Protein AF-0000000086531252 (afdb_homodimer)

Secondary structure (DSSP, 8-state):
---HHHHS-HHHHH---------TTSEE-SS----PPPPHHHHHHHHHHHTTS-TTSPPPSS-HHHHHHHHHHHTPPTT-EEEEESSHHHHHHHHHHHH--TT-EEEEEES--HHHHHHHHHTTPEEEEEEPPTTS---HHHHHHHHHHH--SEEEEESSPTTT-PPPPHHHHHHHHHH-TTSEEEEE-TTHHHH---SGGGGGG-TTEEEEEESGGGTTGGG--EEEEE-HHHHHHHHTTS-TT-S-HHHHHHHHHHGGGHHHHHHHHHHHHHHHHHHHHHHHTSTT-EEPP-SSSEEEEE-S-HHHHHHHHHHTTEE-EE-TTT-GGGTTEEEEE---HHHHHHHHHHHHHHS--/---HHHHS-HHHHH---------TTSEE-SS----PPPPHHHHHHHHHHHTTS-TTSPPPSS-HHHHHHHHHHHTPPTT-EEEEESSHHHHHHHHHHHH--TT-EEEEEES--HHHHHHHHHTTPEEEEEEPPTTS---HHHHHHHHHHH--SEEEEESSPTTT-PPPPHHHHHHHHHH-TTSEEEEE-TTHHHH---SGGGGGG-TTEEEEEESGGGTTGGG--EEEEE-HHHHHHHHTTS-TT-S-HHHHHHHHHHGGGHHHHHHHHHHHHHHHHHHHHHHHTSTT-EEPP-SSSEEEEE-S-HHHHHHHHHHTTEE-EE-TTS-GGGTTEEEEE---HHHHHHHHHHHHHHS--

Radius of gyration: 26.38 Å; Cα contacts (8 Å, |Δi|>4): 1488; chains: 2; bounding box: 54×94×58 Å

Structure (mmCIF, N/CA/C/O backbone):
data_AF-0000000086531252-model_v1
#
loop_
_entity.id
_entity.type
_entity.pdbx_description
1 polymer 'Histidinol-phosphate aminotransferase'
#
loop_
_atom_site.group_PDB
_atom_site.id
_atom_site.type_symbol
_atom_site.label_atom_id
_atom_site.label_alt_id
_atom_site.label_comp_id
_atom_site.label_asym_id
_atom_site.label_entity_id
_atom_site.label_seq_id
_atom_site.pdbx_PDB_ins_code
_atom_site.Cartn_x
_atom_site.Cartn_y
_atom_site.Cartn_z
_atom_site.occupancy
_atom_site.B_iso_or_equiv
_atom_site.auth_seq_id
_atom_site.auth_comp_id
_atom_site.auth_asym_id
_atom_site.auth_atom_id
_atom_site.pdbx_PDB_model_num
ATOM 1 N N . MET A 1 1 ? -22.453 -5.902 -23.641 1 78 1 MET A N 1
ATOM 2 C CA . MET A 1 1 ? -21.078 -5.488 -23.328 1 78 1 MET A CA 1
ATOM 3 C C . MET A 1 1 ? -20.969 -4.984 -21.906 1 78 1 MET A C 1
ATOM 5 O O . MET A 1 1 ? -21.781 -4.172 -21.453 1 78 1 MET A O 1
ATOM 9 N N . THR A 1 2 ? -20.172 -5.645 -21.094 1 86.25 2 THR A N 1
ATOM 10 C CA . THR A 1 2 ? -20.031 -5.25 -19.703 1 86.25 2 THR A CA 1
ATOM 11 C C . THR A 1 2 ? -19.297 -3.918 -19.578 1 86.25 2 THR A C 1
ATOM 13 O O . THR A 1 2 ? -18.266 -3.707 -20.234 1 86.25 2 THR A O 1
ATOM 16 N N . THR A 1 3 ? -19.953 -2.947 -19.016 1 87.19 3 THR A N 1
ATOM 17 C CA . THR A 1 3 ? -19.344 -1.649 -18.75 1 87.19 3 THR A CA 1
ATOM 18 C C . THR A 1 3 ? -19.125 -1.443 -17.25 1 87.19 3 THR A C 1
ATOM 20 O O . THR A 1 3 ? -19.719 -2.146 -16.438 1 87.19 3 THR A O 1
ATOM 23 N N . PRO A 1 4 ? -18.203 -0.524 -16.906 1 90.62 4 PRO A N 1
ATOM 24 C CA . PRO A 1 4 ? -18 -0.237 -15.492 1 90.62 4 PRO A CA 1
ATOM 25 C C . PRO A 1 4 ? -19.297 0.112 -14.766 1 90.62 4 PRO A C 1
ATOM 27 O O . PRO A 1 4 ? -19.469 -0.222 -13.594 1 90.62 4 PRO A O 1
ATOM 30 N N . GLN A 1 5 ? -20.219 0.754 -15.422 1 90.06 5 GLN A N 1
ATOM 31 C CA . GLN A 1 5 ? -21.469 1.173 -14.812 1 90.06 5 GLN A CA 1
ATOM 32 C C . GLN A 1 5 ? -22.281 -0.032 -14.352 1 90.06 5 GLN A C 1
ATOM 34 O O . GLN A 1 5 ? -23.141 0.091 -13.469 1 90.06 5 GLN A O 1
ATOM 39 N N . ASP A 1 6 ? -21.969 -1.18 -14.945 1 88.31 6 ASP A N 1
ATOM 40 C CA . ASP A 1 6 ? -22.703 -2.395 -14.609 1 88.31 6 ASP A CA 1
ATOM 41 C C . ASP A 1 6 ? -22.188 -3.01 -13.305 1 88.31 6 ASP A C 1
ATOM 43 O O . ASP A 1 6 ? -22.922 -3.705 -12.609 1 88.31 6 ASP A O 1
ATOM 47 N N . ILE A 1 7 ? -20.906 -2.664 -12.969 1 91.69 7 ILE A N 1
ATOM 48 C CA . ILE A 1 7 ? -20.266 -3.486 -11.953 1 91.69 7 ILE A CA 1
ATOM 49 C C . ILE A 1 7 ? -19.734 -2.596 -10.828 1 91.69 7 ILE A C 1
ATOM 51 O O . ILE A 1 7 ? -19.734 -2.996 -9.656 1 91.69 7 ILE A O 1
ATOM 55 N N . ILE A 1 8 ? -19.375 -1.41 -11.094 1 93.75 8 ILE A N 1
ATOM 56 C CA . ILE A 1 8 ? -18.703 -0.536 -10.148 1 93.75 8 ILE A CA 1
ATOM 57 C C . ILE A 1 8 ? -19.734 0.161 -9.258 1 93.75 8 ILE A C 1
ATOM 59 O O . ILE A 1 8 ? -20.781 0.586 -9.742 1 93.75 8 ILE A O 1
ATOM 63 N N . ARG A 1 9 ? -19.375 0.302 -7.969 1 94.31 9 ARG A N 1
ATOM 64 C CA . ARG A 1 9 ? -20.203 1.045 -7.027 1 94.31 9 ARG A CA 1
ATOM 65 C C . ARG A 1 9 ? -20.578 2.416 -7.586 1 94.31 9 ARG A C 1
ATOM 67 O O . ARG A 1 9 ? -19.734 3.102 -8.172 1 94.31 9 ARG A O 1
ATOM 74 N N . ARG A 1 10 ? -21.797 2.818 -7.336 1 92.19 10 ARG A N 1
ATOM 75 C CA . ARG A 1 10 ? -22.281 4.105 -7.828 1 92.19 10 ARG A CA 1
ATOM 76 C C . ARG A 1 10 ? -21.5 5.258 -7.203 1 92.19 10 ARG A C 1
ATOM 78 O O . ARG A 1 10 ? -21.219 6.258 -7.867 1 92.19 10 ARG A O 1
ATOM 85 N N . ASP A 1 11 ? -21.219 5.105 -5.906 1 91.94 11 ASP A N 1
ATOM 86 C CA . ASP A 1 11 ? -20.516 6.191 -5.246 1 91.94 11 ASP A CA 1
ATOM 87 C C . ASP A 1 11 ? -19.078 6.293 -5.754 1 91.94 11 ASP A C 1
ATOM 89 O O . ASP A 1 11 ? -18.484 7.383 -5.773 1 91.94 11 ASP A O 1
ATOM 93 N N . VAL A 1 12 ? -18.469 5.234 -6.172 1 92.06 12 VAL A N 1
ATOM 94 C CA . VAL A 1 12 ? -17.141 5.254 -6.781 1 92.06 12 VAL A CA 1
ATOM 95 C C . VAL A 1 12 ? -17.219 5.902 -8.164 1 92.06 12 VAL A C 1
ATOM 97 O O . VAL A 1 12 ? -16.375 6.742 -8.508 1 92.06 12 VAL A O 1
ATOM 100 N N . LEU A 1 13 ? -18.25 5.527 -8.961 1 91.44 13 LEU A N 1
ATOM 101 C CA . LEU A 1 13 ? -18.453 6.137 -10.266 1 91.44 13 LEU A CA 1
ATOM 102 C C . LEU A 1 13 ? -18.562 7.656 -10.148 1 91.44 13 LEU A C 1
ATOM 104 O O . LEU A 1 13 ? -18.109 8.383 -11.031 1 91.44 13 LEU A O 1
ATOM 108 N N . ALA A 1 14 ? -19.016 8.117 -9 1 90.12 14 ALA A N 1
ATOM 109 C CA . ALA A 1 14 ? -19.281 9.539 -8.797 1 90.12 14 ALA A CA 1
ATOM 110 C C . ALA A 1 14 ? -18.031 10.258 -8.297 1 90.12 14 ALA A C 1
ATOM 112 O O . ALA A 1 14 ? -17.969 11.492 -8.328 1 90.12 14 ALA A O 1
ATOM 113 N N . MET A 1 15 ? -17.109 9.508 -7.824 1 88.38 15 MET A N 1
ATOM 114 C CA . MET A 1 15 ? -15.867 10.109 -7.344 1 88.38 15 MET A CA 1
ATOM 115 C C . MET A 1 15 ? -15.047 10.656 -8.508 1 88.38 15 MET A C 1
ATOM 117 O O . MET A 1 15 ? -15.227 10.242 -9.648 1 88.38 15 MET A O 1
ATOM 121 N N . THR A 1 16 ? -14.305 11.656 -8.172 1 78.56 16 THR A N 1
ATOM 122 C CA . THR A 1 16 ? -13.258 12.125 -9.078 1 78.56 16 THR A CA 1
ATOM 123 C C . THR A 1 16 ? -11.875 11.734 -8.57 1 78.56 16 THR A C 1
ATOM 125 O O . THR A 1 16 ? -11.656 11.641 -7.363 1 78.56 16 THR A O 1
ATOM 128 N N . SER A 1 17 ? -11.148 11.367 -9.547 1 68.19 17 SER A N 1
ATOM 129 C CA . SER A 1 17 ? -9.789 11.023 -9.125 1 68.19 17 SER A CA 1
ATOM 130 C C . SER A 1 17 ? -9.094 12.211 -8.469 1 68.19 17 SER A C 1
ATOM 132 O O . SER A 1 17 ? -9.414 13.359 -8.773 1 68.19 17 SER A O 1
ATOM 134 N N . TYR A 1 18 ? -8.383 11.93 -7.426 1 60.5 18 TYR A N 1
ATOM 135 C CA . TYR A 1 18 ? -7.637 12.961 -6.723 1 60.5 18 TYR A CA 1
ATOM 136 C C . TYR A 1 18 ? -6.648 13.648 -7.656 1 60.5 18 TYR A C 1
ATOM 138 O O . TYR A 1 18 ? -5.672 13.039 -8.094 1 60.5 18 TYR A O 1
ATOM 146 N N . PRO A 1 19 ? -6.93 14.836 -8.047 1 61.66 19 PRO A N 1
ATOM 147 C CA . PRO A 1 19 ? -6.016 15.531 -8.961 1 61.66 19 PRO A CA 1
ATOM 148 C C . PRO A 1 19 ? -4.73 15.984 -8.273 1 61.66 19 PRO A C 1
ATOM 150 O O . PRO A 1 19 ? -4.777 16.531 -7.172 1 61.66 19 PRO A O 1
ATOM 153 N N . VAL A 1 20 ? -3.607 15.422 -8.711 1 64.38 20 VAL A N 1
ATOM 154 C CA . VAL A 1 20 ? -2.334 15.984 -8.273 1 64.38 20 VAL A CA 1
ATOM 155 C C . VAL A 1 20 ? -1.705 16.781 -9.422 1 64.38 20 VAL A C 1
ATOM 157 O O . VAL A 1 20 ? -1.396 16.219 -10.477 1 64.38 20 VAL A O 1
ATOM 160 N N . PRO A 1 21 ? -1.606 18.016 -9.203 1 66 21 PRO A N 1
ATOM 161 C CA . PRO A 1 21 ? -1.053 18.844 -10.273 1 66 21 PRO A CA 1
ATOM 162 C C . PRO A 1 21 ? 0.403 18.516 -10.594 1 66 21 PRO A C 1
ATOM 164 O O . PRO A 1 21 ? 1.142 18.062 -9.711 1 66 21 PRO A O 1
ATOM 167 N N . ASP A 1 22 ? 0.763 18.609 -11.805 1 74.06 22 ASP A N 1
ATOM 168 C CA . ASP A 1 22 ? 2.164 18.547 -12.203 1 74.06 22 ASP A CA 1
ATOM 169 C C . ASP A 1 22 ? 2.938 19.75 -11.688 1 74.06 22 ASP A C 1
ATOM 171 O O . ASP A 1 22 ? 2.674 20.891 -12.102 1 74.06 22 ASP A O 1
ATOM 175 N N . ALA A 1 23 ? 3.869 19.578 -10.781 1 80.5 23 ALA A N 1
ATOM 176 C CA . ALA A 1 23 ? 4.562 20.656 -10.078 1 80.5 23 ALA A CA 1
ATOM 177 C C . ALA A 1 23 ? 5.93 20.922 -10.703 1 80.5 23 ALA A C 1
ATOM 179 O O . ALA A 1 23 ? 6.734 21.672 -10.148 1 80.5 23 ALA A O 1
ATOM 180 N N . SER A 1 24 ? 6.152 20.344 -11.852 1 82.62 24 SER A N 1
ATOM 181 C CA . SER A 1 24 ? 7.449 20.562 -12.484 1 82.62 24 SER A CA 1
ATOM 182 C C . SER A 1 24 ? 7.688 22.047 -12.758 1 82.62 24 SER A C 1
ATOM 184 O O . SER A 1 24 ? 6.816 22.734 -13.289 1 82.62 24 SER A O 1
ATOM 186 N N . GLY A 1 25 ? 8.75 22.562 -12.227 1 88 25 GLY A N 1
ATOM 187 C CA . GLY A 1 25 ? 9.141 23.938 -12.469 1 88 25 GLY A CA 1
ATOM 188 C C . GLY A 1 25 ? 8.57 24.906 -11.445 1 88 25 GLY A C 1
ATOM 189 O O . GLY A 1 25 ? 8.852 26.109 -11.5 1 88 25 GLY A O 1
ATOM 190 N N . PHE A 1 26 ? 7.836 24.484 -10.484 1 93.75 26 PHE A N 1
ATOM 191 C CA . PHE A 1 26 ? 7.238 25.344 -9.461 1 93.75 26 PHE A CA 1
ATOM 192 C C . PHE A 1 26 ? 8.008 25.234 -8.148 1 93.75 26 PHE A C 1
ATOM 194 O O . PHE A 1 26 ? 8.672 24.219 -7.895 1 93.75 26 PHE A O 1
ATOM 201 N N . VAL A 1 27 ? 8.008 26.391 -7.402 1 96.81 27 VAL A N 1
ATOM 202 C CA . VAL A 1 27 ? 8.258 26.25 -5.969 1 96.81 27 VAL A CA 1
ATOM 203 C C . VAL A 1 27 ? 7.09 25.516 -5.312 1 96.81 27 VAL A C 1
ATOM 205 O O . VAL A 1 27 ? 5.965 26.031 -5.281 1 96.81 27 VAL A O 1
ATOM 208 N N . LYS A 1 28 ? 7.375 24.406 -4.91 1 96.12 28 LYS A N 1
ATOM 209 C CA . LYS A 1 28 ? 6.32 23.516 -4.434 1 96.12 28 LYS A CA 1
ATOM 210 C C . LYS A 1 28 ? 6.07 23.719 -2.943 1 96.12 28 LYS A C 1
ATOM 212 O O . LYS A 1 28 ? 6.801 23.172 -2.107 1 96.12 28 LYS A O 1
ATOM 217 N N . LEU A 1 29 ? 5.004 24.328 -2.561 1 98.25 29 LEU A N 1
ATOM 218 C CA . LEU A 1 29 ? 4.645 24.625 -1.181 1 98.25 29 LEU A CA 1
ATOM 219 C C . LEU A 1 29 ? 3.178 24.297 -0.917 1 98.25 29 LEU A C 1
ATOM 221 O O . LEU A 1 29 ? 2.475 25.047 -0.245 1 98.25 29 LEU A O 1
ATOM 225 N N . ASP A 1 30 ? 2.721 23.141 -1.483 1 96.75 30 ASP A N 1
ATOM 226 C CA . ASP A 1 30 ? 1.302 22.812 -1.412 1 96.75 30 ASP A CA 1
ATOM 227 C C . ASP A 1 30 ? 1.074 21.531 -0.606 1 96.75 30 ASP A C 1
ATOM 229 O O . ASP A 1 30 ? -0.059 21.219 -0.236 1 96.75 30 ASP A O 1
ATOM 233 N N . ALA A 1 31 ? 2.119 20.75 -0.167 1 95.19 31 ALA A N 1
ATOM 234 C CA . ALA A 1 31 ? 1.871 19.391 0.3 1 95.19 31 ALA A CA 1
ATOM 235 C C . ALA A 1 31 ? 2.607 19.125 1.608 1 95.19 31 ALA A C 1
ATOM 237 O O . ALA A 1 31 ? 2.822 17.969 1.976 1 95.19 31 ALA A O 1
ATOM 238 N N . MET A 1 32 ? 3.088 20.156 2.312 1 97.25 32 MET A N 1
ATOM 239 C CA . MET A 1 32 ? 3.707 20.094 3.633 1 97.25 32 MET A CA 1
ATOM 240 C C . MET A 1 32 ? 4.918 19.172 3.621 1 97.25 32 MET A C 1
ATOM 242 O O . MET A 1 32 ? 5.156 18.438 4.582 1 97.25 32 MET A O 1
ATOM 246 N N . GLU A 1 33 ? 5.641 19.156 2.531 1 97.19 33 GLU A N 1
ATOM 247 C CA . GLU A 1 33 ? 6.867 18.375 2.414 1 97.19 33 GLU A CA 1
ATOM 248 C C . GLU A 1 33 ? 8.055 19.125 3 1 97.19 33 GLU A C 1
ATOM 250 O O . GLU A 1 33 ? 8.047 20.359 3.066 1 97.19 33 GLU A O 1
ATOM 255 N N . ASN A 1 34 ? 8.977 18.391 3.568 1 97.62 34 ASN A N 1
ATOM 256 C CA . ASN A 1 34 ? 10.289 18.938 3.895 1 97.62 34 ASN A CA 1
ATOM 257 C C . ASN A 1 34 ? 11.055 19.344 2.639 1 97.62 34 ASN A C 1
ATOM 259 O O . ASN A 1 34 ? 11.227 18.531 1.728 1 97.62 34 ASN A O 1
ATOM 263 N N . PRO A 1 35 ? 11.461 20.609 2.543 1 97.62 35 PRO A N 1
ATOM 264 C CA . PRO A 1 35 ? 12.086 21.078 1.302 1 97.62 35 PRO A CA 1
ATOM 265 C C . PRO A 1 35 ? 13.516 20.562 1.135 1 97.62 35 PRO A C 1
ATOM 267 O O . PRO A 1 35 ? 14.102 20.703 0.058 1 97.62 35 PRO A O 1
ATOM 270 N N . TYR A 1 36 ? 14.109 19.969 2.123 1 97.12 36 TYR A N 1
ATOM 271 C CA . TYR A 1 36 ? 15.539 19.656 2.115 1 97.12 36 TYR A CA 1
ATOM 272 C C . TYR A 1 36 ? 15.781 18.219 1.701 1 97.12 36 TYR A C 1
ATOM 274 O O . TYR A 1 36 ? 15.242 17.281 2.309 1 97.12 36 TYR A O 1
ATOM 282 N N . PRO A 1 37 ? 16.641 17.984 0.726 1 96.31 37 PRO A N 1
ATOM 283 C CA . PRO A 1 37 ? 17.125 16.625 0.472 1 96.31 37 PRO A CA 1
ATOM 284 C C . PRO A 1 37 ? 18.109 16.141 1.527 1 96.31 37 PRO A C 1
ATOM 286 O O . PRO A 1 37 ? 18.562 16.938 2.359 1 96.31 37 PRO A O 1
ATOM 289 N N . LEU A 1 38 ? 18.406 14.891 1.51 1 97 38 LEU A N 1
ATOM 290 C CA . LEU A 1 38 ? 19.5 14.406 2.354 1 97 38 LEU A CA 1
ATOM 291 C C . LEU A 1 38 ? 20.828 15.023 1.932 1 97 38 LEU A C 1
ATOM 293 O O . LEU A 1 38 ? 21.094 15.188 0.738 1 97 38 LEU A O 1
ATOM 297 N N . PRO A 1 39 ? 21.703 15.383 2.928 1 97 39 PRO A N 1
ATOM 298 C CA . PRO A 1 39 ? 23.047 15.781 2.551 1 97 39 PRO A CA 1
ATOM 299 C C . PRO A 1 39 ? 23.75 14.742 1.681 1 97 39 PRO A C 1
ATOM 301 O O . PRO A 1 39 ? 23.562 13.539 1.876 1 97 39 PRO A O 1
ATOM 304 N N . GLU A 1 40 ? 24.609 15.18 0.808 1 96.25 40 GLU A N 1
ATOM 305 C CA . GLU A 1 40 ? 25.188 14.352 -0.24 1 96.25 40 GLU A CA 1
ATOM 306 C C . GLU A 1 40 ? 25.906 13.133 0.349 1 96.25 40 GLU A C 1
ATOM 308 O O . GLU A 1 40 ? 25.703 12.008 -0.119 1 96.25 40 GLU A O 1
ATOM 313 N N . PRO A 1 41 ? 26.75 13.297 1.406 1 97.38 41 PRO A N 1
ATOM 314 C CA . PRO A 1 41 ? 27.422 12.109 1.948 1 97.38 41 PRO A CA 1
ATOM 315 C C . PRO A 1 41 ? 26.438 11.086 2.502 1 97.38 41 PRO A C 1
ATOM 317 O O . PRO A 1 41 ? 26.672 9.875 2.395 1 97.38 41 PRO A O 1
ATOM 320 N N . LEU A 1 42 ? 25.422 11.578 3.104 1 98.06 42 LEU A N 1
ATOM 321 C CA . LEU A 1 42 ? 24.406 10.688 3.668 1 98.06 42 LEU A CA 1
ATOM 322 C C . LEU A 1 42 ? 23.625 9.992 2.564 1 98.06 42 LEU A C 1
ATOM 324 O O . LEU A 1 42 ? 23.328 8.797 2.664 1 98.06 42 LEU A O 1
ATOM 328 N N . ALA A 1 43 ? 23.266 10.719 1.502 1 98.12 43 ALA A N 1
ATOM 329 C CA . ALA A 1 43 ? 22.578 10.148 0.351 1 98.12 43 ALA A CA 1
ATOM 330 C C . ALA A 1 43 ? 23.406 9.062 -0.315 1 98.12 43 ALA A C 1
ATOM 332 O O . ALA A 1 43 ? 22.891 8.016 -0.7 1 98.12 43 ALA A O 1
ATOM 333 N N . ALA A 1 44 ? 24.672 9.336 -0.45 1 98.06 44 ALA A N 1
ATOM 334 C CA . ALA A 1 44 ? 25.578 8.375 -1.064 1 98.06 44 ALA A CA 1
ATOM 335 C C . ALA A 1 44 ? 25.672 7.102 -0.227 1 98.06 44 ALA A C 1
ATOM 337 O O . ALA A 1 44 ? 25.672 5.992 -0.767 1 98.06 44 ALA A O 1
ATOM 338 N N . ALA A 1 45 ? 25.797 7.273 1.095 1 98.56 45 ALA A N 1
ATOM 339 C CA . ALA A 1 45 ? 25.859 6.129 1.999 1 98.56 45 ALA A CA 1
ATOM 340 C C . ALA A 1 45 ? 24.578 5.305 1.929 1 98.56 45 ALA A C 1
ATOM 342 O O . ALA A 1 45 ? 24.625 4.07 1.966 1 98.56 45 ALA A O 1
ATOM 343 N N . LEU A 1 46 ? 23.5 5.969 1.849 1 98.62 46 LEU A N 1
ATOM 344 C CA . LEU A 1 46 ? 22.219 5.27 1.684 1 98.62 46 LEU A CA 1
ATOM 345 C C . LEU A 1 46 ? 22.203 4.488 0.376 1 98.62 46 LEU A C 1
ATOM 347 O O . LEU A 1 46 ? 21.734 3.344 0.34 1 98.62 46 LEU A O 1
ATOM 351 N N . GLY A 1 47 ? 22.641 5.141 -0.712 1 98.44 47 GLY A N 1
ATOM 352 C CA . GLY A 1 47 ? 22.719 4.453 -1.99 1 98.44 47 GLY A CA 1
ATOM 353 C C . GLY A 1 47 ? 23.516 3.164 -1.925 1 98.44 47 GLY A C 1
ATOM 354 O O . GLY A 1 47 ? 23.125 2.154 -2.514 1 98.44 47 GLY A O 1
ATOM 355 N N . GLU A 1 48 ? 24.594 3.197 -1.187 1 98.25 48 GLU A N 1
ATOM 356 C CA . GLU A 1 48 ? 25.422 2.006 -1.01 1 98.25 48 GLU A CA 1
ATOM 357 C C . GLU A 1 48 ? 24.656 0.912 -0.265 1 98.25 48 GLU A C 1
ATOM 359 O O . GLU A 1 48 ? 24.75 -0.265 -0.618 1 98.25 48 GLU A O 1
ATOM 364 N N . ARG A 1 49 ? 23.984 1.335 0.76 1 98.31 49 ARG A N 1
ATOM 365 C CA . ARG A 1 49 ? 23.156 0.39 1.508 1 98.31 49 ARG A CA 1
ATOM 366 C C . ARG A 1 49 ? 22.094 -0.225 0.616 1 98.31 49 ARG A C 1
ATOM 368 O O . ARG A 1 49 ? 21.859 -1.436 0.655 1 98.31 49 ARG A O 1
ATOM 375 N N . LEU A 1 50 ? 21.438 0.568 -0.207 1 98.56 50 LEU A N 1
ATOM 376 C CA . LEU A 1 50 ? 20.328 0.123 -1.043 1 98.56 50 LEU A CA 1
ATOM 377 C C . LEU A 1 50 ? 20.828 -0.802 -2.15 1 98.56 50 LEU A C 1
ATOM 379 O O . LEU A 1 50 ? 20.094 -1.691 -2.594 1 98.56 50 LEU A O 1
ATOM 383 N N . ALA A 1 51 ? 22.047 -0.635 -2.557 1 97.81 51 ALA A N 1
ATOM 384 C CA . ALA A 1 51 ? 22.641 -1.507 -3.564 1 97.81 51 ALA A CA 1
ATOM 385 C C . ALA A 1 51 ? 22.766 -2.939 -3.051 1 97.81 51 ALA A C 1
ATOM 387 O O . ALA A 1 51 ? 22.859 -3.883 -3.84 1 97.81 51 ALA A O 1
ATOM 388 N N . GLN A 1 52 ? 22.672 -3.133 -1.763 1 97.19 52 GLN A N 1
ATOM 389 C CA . GLN A 1 52 ? 22.906 -4.438 -1.151 1 97.19 52 GLN A CA 1
ATOM 390 C C . GLN A 1 52 ? 21.594 -5.121 -0.801 1 97.19 52 GLN A C 1
ATOM 392 O O . GLN A 1 52 ? 21.578 -6.266 -0.343 1 97.19 52 GLN A O 1
ATOM 397 N N . VAL A 1 53 ? 20.531 -4.438 -1.025 1 97.44 53 VAL A N 1
ATOM 398 C CA . VAL A 1 53 ? 19.219 -4.969 -0.667 1 97.44 53 VAL A CA 1
ATOM 399 C C . VAL A 1 53 ? 18.828 -6.09 -1.627 1 97.44 53 VAL A C 1
ATOM 401 O O . VAL A 1 53 ? 19.078 -5.996 -2.834 1 97.44 53 VAL A O 1
ATOM 404 N N . ALA A 1 54 ? 18.266 -7.203 -1.103 1 96.69 54 ALA A N 1
ATOM 405 C CA . ALA A 1 54 ? 17.781 -8.312 -1.922 1 96.69 54 ALA A CA 1
ATOM 406 C C . ALA A 1 54 ? 16.469 -7.973 -2.6 1 96.69 54 ALA A C 1
ATOM 408 O O . ALA A 1 54 ? 15.391 -8.281 -2.074 1 96.69 54 ALA A O 1
ATOM 409 N N . LEU A 1 55 ? 16.531 -7.465 -3.811 1 98.12 55 LEU A N 1
ATOM 410 C CA . LEU A 1 55 ? 15.344 -7.039 -4.539 1 98.12 55 LEU A CA 1
ATOM 411 C C . LEU A 1 55 ? 14.531 -8.242 -5.008 1 98.12 55 LEU A C 1
ATOM 413 O O . LEU A 1 55 ? 13.336 -8.117 -5.289 1 98.12 55 LEU A O 1
ATOM 417 N N . ASN A 1 56 ? 15.195 -9.398 -5.129 1 97.94 56 ASN A N 1
ATOM 418 C CA . ASN A 1 56 ? 14.562 -10.602 -5.664 1 97.94 56 ASN A CA 1
ATOM 419 C C . ASN A 1 56 ? 13.719 -11.312 -4.609 1 97.94 56 ASN A C 1
ATOM 421 O O . ASN A 1 56 ? 12.977 -12.242 -4.926 1 97.94 56 ASN A O 1
ATOM 425 N N . ARG A 1 57 ? 13.766 -10.891 -3.35 1 97 57 ARG A N 1
ATOM 426 C CA . ARG A 1 57 ? 13.055 -11.523 -2.248 1 97 57 ARG A CA 1
ATOM 427 C C . ARG A 1 57 ? 11.945 -10.609 -1.72 1 97 57 ARG A C 1
ATOM 429 O O . ARG A 1 57 ? 12.102 -9.391 -1.697 1 97 57 ARG A O 1
ATOM 436 N N . TYR A 1 58 ? 10.836 -11.242 -1.317 1 96.38 58 TYR A N 1
ATOM 437 C CA . TYR A 1 58 ? 9.781 -10.484 -0.64 1 96.38 58 TYR A CA 1
ATOM 438 C C . TYR A 1 58 ? 10.297 -9.898 0.671 1 96.38 58 TYR A C 1
ATOM 440 O O . TYR A 1 58 ? 11.156 -10.484 1.327 1 96.38 58 TYR A O 1
ATOM 448 N N . PRO A 1 59 ? 9.773 -8.727 1.02 1 96.5 59 PRO A N 1
ATOM 449 C CA . PRO A 1 59 ? 10.164 -8.164 2.316 1 96.5 59 PRO A CA 1
ATOM 450 C C . PRO A 1 59 ? 9.648 -8.992 3.494 1 96.5 59 PRO A C 1
ATOM 452 O O . PRO A 1 59 ? 8.68 -9.742 3.35 1 96.5 59 PRO A O 1
ATOM 455 N N . ALA A 1 60 ? 10.367 -8.875 4.609 1 93.56 60 ALA A N 1
ATOM 456 C CA . ALA A 1 60 ? 9.781 -9.422 5.832 1 93.56 60 ALA A CA 1
ATOM 457 C C . ALA A 1 60 ? 8.438 -8.773 6.137 1 93.56 60 ALA A C 1
ATOM 459 O O . ALA A 1 60 ? 8.328 -7.547 6.207 1 93.56 60 ALA A O 1
ATOM 460 N N . PRO A 1 61 ? 7.414 -9.562 6.219 1 91.5 61 PRO A N 1
ATOM 461 C CA . PRO A 1 61 ? 6.109 -8.969 6.539 1 91.5 61 PRO A CA 1
ATOM 462 C C . PRO A 1 61 ? 6.105 -8.234 7.875 1 91.5 61 PRO A C 1
ATOM 464 O O . PRO A 1 61 ? 5.414 -7.227 8.031 1 91.5 61 PRO A O 1
ATOM 467 N N . ARG A 1 62 ? 6.832 -8.797 8.844 1 91.75 62 ARG A N 1
ATOM 468 C CA . ARG A 1 62 ? 7.047 -8.195 10.156 1 91.75 62 ARG A CA 1
ATOM 469 C C . ARG A 1 62 ? 8.539 -8.078 10.469 1 91.75 62 ARG A C 1
ATOM 471 O O . ARG A 1 62 ? 9.094 -8.914 11.188 1 91.75 62 ARG A O 1
ATOM 478 N N . PRO A 1 63 ? 9.148 -7.027 9.93 1 95.38 63 PRO A N 1
ATOM 479 C CA . PRO A 1 63 ? 10.586 -6.871 10.133 1 95.38 63 PRO A CA 1
ATOM 480 C C . PRO A 1 63 ? 10.945 -6.547 11.578 1 95.38 63 PRO A C 1
ATOM 482 O O . PRO A 1 63 ? 11.117 -5.375 11.93 1 95.38 63 PRO A O 1
ATOM 485 N N . THR A 1 64 ? 11.133 -7.527 12.352 1 94.69 64 THR A N 1
ATOM 486 C CA . THR A 1 64 ? 11.266 -7.422 13.797 1 94.69 64 THR A CA 1
ATOM 487 C C . THR A 1 64 ? 12.414 -6.488 14.172 1 94.69 64 THR A C 1
ATOM 489 O O . THR A 1 64 ? 12.273 -5.652 15.062 1 94.69 64 THR A O 1
ATOM 492 N N . ALA A 1 65 ? 13.57 -6.637 13.469 1 96.31 65 ALA A N 1
ATOM 493 C CA . ALA A 1 65 ? 14.719 -5.789 13.773 1 96.31 65 ALA A CA 1
ATOM 494 C C . ALA A 1 65 ? 14.398 -4.316 13.523 1 96.31 65 ALA A C 1
ATOM 496 O O . ALA A 1 65 ? 14.766 -3.453 14.32 1 96.31 65 ALA A O 1
ATOM 497 N N . LEU A 1 66 ? 13.742 -4.016 12.438 1 97.94 66 LEU A N 1
ATOM 498 C CA . LEU A 1 66 ? 13.352 -2.645 12.117 1 97.94 66 LEU A CA 1
ATOM 499 C C . LEU A 1 66 ? 12.344 -2.117 13.141 1 97.94 66 LEU A C 1
ATOM 501 O O . LEU A 1 66 ? 12.445 -0.967 13.57 1 97.94 66 LEU A O 1
ATOM 505 N N . LEU A 1 67 ? 11.359 -2.947 13.516 1 97.94 67 LEU A N 1
ATOM 506 C CA . LEU A 1 67 ? 10.344 -2.551 14.484 1 97.94 67 LEU A CA 1
ATOM 507 C C . LEU A 1 67 ? 10.977 -2.23 15.836 1 97.94 67 LEU A C 1
ATOM 509 O O . LEU A 1 67 ? 10.609 -1.24 16.469 1 97.94 67 LEU A O 1
ATOM 513 N N . ASP A 1 68 ? 11.914 -3.055 16.234 1 97.75 68 ASP A N 1
ATOM 514 C CA . ASP A 1 68 ? 12.602 -2.816 17.484 1 97.75 68 ASP A CA 1
ATOM 515 C C . ASP A 1 68 ? 13.391 -1.505 17.453 1 97.75 68 ASP A C 1
ATOM 517 O O . ASP A 1 68 ? 13.344 -0.719 18.391 1 97.75 68 ASP A O 1
ATOM 521 N N . LYS A 1 69 ? 14.109 -1.287 16.406 1 98.06 69 LYS A N 1
ATOM 522 C CA . LYS A 1 69 ? 14.867 -0.051 16.234 1 98.06 69 LYS A CA 1
ATOM 523 C C . LYS A 1 69 ? 13.945 1.165 16.234 1 98.06 69 LYS A C 1
ATOM 525 O O . LYS A 1 69 ? 14.258 2.184 16.859 1 98.06 69 LYS A O 1
ATOM 530 N N . LEU A 1 70 ? 12.812 1.057 15.555 1 98.25 70 LEU A N 1
ATOM 531 C CA . LEU A 1 70 ? 11.82 2.131 15.5 1 98.25 70 LEU A CA 1
ATOM 532 C C . LEU A 1 70 ? 11.242 2.414 16.875 1 98.25 70 LEU A C 1
ATOM 534 O O . LEU A 1 70 ? 11.125 3.574 17.281 1 98.25 70 LEU A O 1
ATOM 538 N N . ARG A 1 71 ? 10.883 1.375 17.594 1 97.69 71 ARG A N 1
ATOM 539 C CA . ARG A 1 71 ? 10.336 1.529 18.953 1 97.69 71 ARG A CA 1
ATOM 540 C C . ARG A 1 71 ? 11.297 2.305 19.844 1 97.69 71 ARG A C 1
ATOM 542 O O . ARG A 1 71 ? 10.891 3.219 20.562 1 97.69 71 ARG A O 1
ATOM 549 N N . HIS A 1 72 ? 12.523 1.954 19.703 1 97.56 72 HIS A N 1
ATOM 550 C CA . HIS A 1 72 ? 13.531 2.607 20.516 1 97.56 72 HIS A CA 1
ATOM 551 C C . HIS A 1 72 ? 13.742 4.055 20.094 1 97.56 72 HIS A C 1
ATOM 553 O O .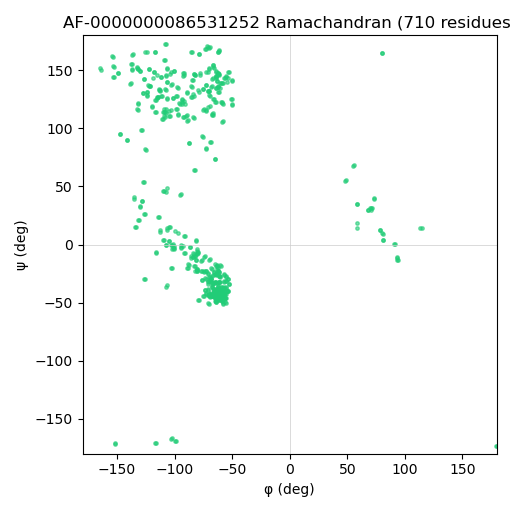 HIS A 1 72 ? 13.703 4.965 20.922 1 97.56 72 HIS A O 1
ATOM 559 N N . ALA A 1 73 ? 13.953 4.254 18.844 1 96.94 73 ALA A N 1
ATOM 560 C CA . ALA A 1 73 ? 14.289 5.57 18.297 1 96.94 73 ALA A CA 1
ATOM 561 C C . ALA A 1 73 ? 13.148 6.559 18.516 1 96.94 73 ALA A C 1
ATOM 563 O O . ALA A 1 73 ? 13.383 7.746 18.75 1 96.94 73 ALA A O 1
ATOM 564 N N . MET A 1 74 ? 11.891 6.062 18.484 1 96.25 74 MET A N 1
ATOM 565 C CA . MET A 1 74 ? 10.742 6.965 18.516 1 96.25 74 MET A CA 1
ATOM 566 C C . MET A 1 74 ? 10.141 7.023 19.922 1 96.25 74 MET A C 1
ATOM 568 O O . MET A 1 74 ? 9.141 7.707 20.141 1 96.25 74 MET A O 1
ATOM 572 N N . GLY A 1 75 ? 10.648 6.289 20.797 1 96.81 75 GLY A N 1
ATOM 573 C CA . GLY A 1 75 ? 10.188 6.336 22.172 1 96.81 75 GLY A CA 1
ATOM 574 C C . GLY A 1 75 ? 8.828 5.703 22.375 1 96.81 75 GLY A C 1
ATOM 575 O O . GLY A 1 75 ? 7.98 6.246 23.094 1 96.81 75 GLY A O 1
ATOM 576 N N . VAL A 1 76 ? 8.578 4.602 21.703 1 97.94 76 VAL A N 1
ATOM 577 C CA . VAL A 1 76 ? 7.332 3.863 21.891 1 97.94 76 VAL A CA 1
ATOM 578 C C . VAL A 1 76 ? 7.285 3.285 23.312 1 97.94 76 VAL A C 1
ATOM 580 O O . VAL A 1 76 ? 8.227 2.619 23.75 1 97.94 76 VAL A O 1
ATOM 583 N N . PRO A 1 77 ? 6.242 3.58 24.047 1 97.5 77 PRO A N 1
ATOM 584 C CA . PRO A 1 77 ? 6.199 3.113 25.438 1 97.5 77 PRO A CA 1
ATOM 585 C C . PRO A 1 77 ? 6.109 1.593 25.547 1 97.5 77 PRO A C 1
ATOM 587 O O . PRO A 1 77 ? 5.551 0.939 24.656 1 97.5 77 PRO A O 1
ATOM 590 N N . PRO A 1 78 ? 6.641 1.095 26.688 1 95.62 78 PRO A N 1
ATOM 591 C CA . PRO A 1 78 ? 6.438 -0.337 26.922 1 95.62 78 PRO A CA 1
ATOM 592 C C . PRO A 1 78 ? 4.965 -0.737 26.891 1 95.62 78 PRO A C 1
ATOM 594 O O . PRO A 1 78 ? 4.105 0.033 27.328 1 95.62 78 PRO A O 1
ATOM 597 N N . GLY A 1 79 ? 4.68 -1.801 26.453 1 95.06 79 GLY A N 1
ATOM 598 C CA . GLY A 1 79 ? 3.312 -2.295 26.391 1 95.06 79 GLY A CA 1
ATOM 599 C C . GLY A 1 79 ? 2.625 -2.004 25.078 1 95.06 79 GLY A C 1
ATOM 600 O O . GLY A 1 79 ? 1.538 -2.52 24.812 1 95.06 79 GLY A O 1
ATOM 601 N N . CYS A 1 80 ? 3.254 -1.123 24.312 1 97.69 80 CYS A N 1
ATOM 602 C CA . CYS A 1 80 ? 2.697 -0.823 23 1 97.69 80 CYS A CA 1
ATOM 603 C C . CYS A 1 80 ? 3.443 -1.578 21.906 1 97.69 80 CYS A C 1
ATOM 605 O O . CYS A 1 80 ? 4.625 -1.89 22.047 1 97.69 80 CYS A O 1
ATOM 607 N N . ASP A 1 81 ? 2.736 -1.896 20.875 1 97.25 81 ASP A N 1
ATOM 608 C CA . ASP A 1 81 ? 3.289 -2.459 19.656 1 97.25 81 ASP A CA 1
ATOM 609 C C . ASP A 1 81 ? 3.262 -1.438 18.516 1 97.25 81 ASP A C 1
ATOM 611 O O . ASP A 1 81 ? 2.756 -0.326 18.688 1 97.25 81 ASP A O 1
ATOM 615 N N . VAL A 1 82 ? 3.896 -1.844 17.422 1 98.44 82 VAL A N 1
ATOM 616 C CA . VAL A 1 82 ? 3.967 -0.961 16.266 1 98.44 82 VAL A CA 1
ATOM 617 C C . VAL A 1 82 ? 3.473 -1.698 15.023 1 98.44 82 VAL A C 1
ATOM 619 O O . VAL A 1 82 ? 3.824 -2.859 14.797 1 98.44 82 VAL A O 1
ATOM 622 N N . LEU A 1 83 ? 2.584 -1.122 14.266 1 98.06 83 LEU A N 1
ATOM 623 C CA . LEU A 1 83 ? 2.113 -1.6 12.969 1 98.06 83 LEU A CA 1
ATOM 624 C C . LEU A 1 83 ? 2.502 -0.63 11.859 1 98.06 83 LEU A C 1
ATOM 626 O O . LEU A 1 83 ? 2.266 0.575 11.969 1 98.06 83 LEU A O 1
ATOM 630 N N . LEU A 1 84 ? 3.188 -1.151 10.789 1 98.5 84 LEU A N 1
ATOM 631 C CA . LEU A 1 84 ? 3.658 -0.309 9.695 1 98.5 84 LEU A CA 1
ATOM 632 C C . LEU A 1 84 ? 2.627 -0.248 8.578 1 98.5 84 LEU A C 1
ATOM 634 O O . LEU A 1 84 ? 1.892 -1.213 8.352 1 98.5 84 LEU A O 1
ATOM 638 N N . GLY A 1 85 ? 2.545 0.852 7.902 1 98.38 85 GLY A N 1
ATOM 639 C CA . GLY A 1 85 ? 1.711 1.032 6.723 1 98.38 85 GLY A CA 1
ATOM 640 C C . GLY A 1 85 ? 2.41 1.781 5.605 1 98.38 85 GLY A C 1
ATOM 641 O O . GLY A 1 85 ? 3.311 2.586 5.859 1 98.38 85 GLY A O 1
ATOM 642 N N . ASN A 1 86 ? 2.027 1.489 4.355 1 98.19 86 ASN A N 1
ATOM 643 C CA . ASN A 1 86 ? 2.469 2.285 3.213 1 98.19 86 ASN A CA 1
ATOM 644 C C . ASN A 1 86 ? 1.926 3.709 3.277 1 98.19 86 ASN A C 1
ATOM 646 O O . ASN A 1 86 ? 1.087 4.094 2.463 1 98.19 86 ASN A O 1
ATOM 650 N N . GLY A 1 87 ? 2.508 4.484 4.184 1 97.25 87 GLY A N 1
ATOM 651 C CA . GLY A 1 87 ? 1.952 5.758 4.617 1 97.25 87 GLY A CA 1
ATOM 652 C C . GLY A 1 87 ? 0.842 5.605 5.641 1 97.25 87 GLY A C 1
ATOM 653 O O . GLY A 1 87 ? 0.309 4.512 5.828 1 97.25 87 GLY A O 1
ATOM 654 N N . SER A 1 88 ? 0.507 6.703 6.301 1 97.56 88 SER A N 1
ATOM 655 C CA . SER A 1 88 ? -0.6 6.68 7.25 1 97.56 88 SER A CA 1
ATOM 656 C C . SER A 1 88 ? -1.93 6.434 6.547 1 97.56 88 SER A C 1
ATOM 658 O O . SER A 1 88 ? -2.861 5.887 7.137 1 97.56 88 SER A O 1
ATOM 660 N N . ASP A 1 89 ? -1.977 6.77 5.246 1 96.62 89 ASP A N 1
ATOM 661 C CA . ASP A 1 89 ? -3.195 6.551 4.477 1 96.62 89 ASP A CA 1
ATOM 662 C C . ASP A 1 89 ? -3.613 5.082 4.512 1 96.62 89 ASP A C 1
ATOM 664 O O . ASP A 1 89 ? -4.797 4.773 4.656 1 96.62 89 ASP A O 1
ATOM 668 N N . GLU A 1 90 ? -2.604 4.227 4.379 1 97.88 90 GLU A N 1
ATOM 669 C CA . GLU A 1 90 ? -2.936 2.805 4.402 1 97.88 90 GLU A CA 1
ATOM 670 C C . GLU A 1 90 ? -3.424 2.373 5.781 1 97.88 90 GLU A C 1
ATOM 672 O O . GLU A 1 90 ? -4.305 1.519 5.898 1 97.88 90 GLU A O 1
ATOM 677 N N . ILE A 1 91 ? -2.846 2.926 6.84 1 98.56 91 ILE A N 1
ATOM 678 C CA . ILE A 1 91 ? -3.252 2.609 8.203 1 98.56 91 ILE A CA 1
ATOM 679 C C . ILE A 1 91 ? -4.703 3.029 8.422 1 98.56 91 ILE A C 1
ATOM 681 O O . ILE A 1 91 ? -5.496 2.271 8.984 1 98.56 91 ILE A O 1
ATOM 685 N N . ILE A 1 92 ? -5.074 4.211 7.961 1 98.69 92 ILE A N 1
ATOM 686 C CA . ILE A 1 92 ? -6.441 4.707 8.055 1 98.69 92 ILE A CA 1
ATOM 687 C C . ILE A 1 92 ? -7.387 3.764 7.316 1 98.69 92 ILE A C 1
ATOM 689 O O . ILE A 1 92 ? -8.453 3.414 7.828 1 98.69 92 ILE A O 1
ATOM 693 N N . SER A 1 93 ? -6.965 3.34 6.164 1 97.75 93 SER A N 1
ATOM 694 C CA . SER A 1 93 ? -7.762 2.406 5.371 1 97.75 93 SER A CA 1
ATOM 695 C C . SER A 1 93 ? -7.941 1.078 6.102 1 97.75 93 SER A C 1
ATOM 697 O O . SER A 1 93 ? -9.039 0.527 6.133 1 97.75 93 SER A O 1
ATOM 699 N N . MET A 1 94 ? -6.859 0.52 6.664 1 97.56 94 MET A N 1
ATOM 700 C CA . MET A 1 94 ? -6.91 -0.737 7.406 1 97.56 94 MET A CA 1
ATOM 701 C C . MET A 1 94 ? -7.895 -0.643 8.562 1 97.56 94 MET A C 1
ATOM 703 O O . MET A 1 94 ? -8.719 -1.538 8.758 1 97.56 94 MET A O 1
ATOM 707 N N . MET A 1 95 ? -7.812 0.456 9.32 1 98.44 95 MET A N 1
ATOM 708 C CA . MET A 1 95 ? -8.695 0.62 10.469 1 98.44 95 MET A CA 1
ATOM 709 C C . MET A 1 95 ? -10.148 0.731 10.031 1 98.44 95 MET A C 1
ATOM 711 O O . MET A 1 95 ? -11.031 0.132 10.641 1 98.44 95 MET A O 1
ATOM 715 N N . SER A 1 96 ? -10.422 1.498 8.961 1 98.25 96 SER A N 1
ATOM 716 C CA . SER A 1 96 ? -11.773 1.616 8.438 1 98.25 96 SER A CA 1
ATOM 717 C C . SER A 1 96 ? -12.32 0.261 7.996 1 98.25 96 SER A C 1
ATOM 719 O O . SER A 1 96 ? -13.453 -0.093 8.312 1 98.25 96 SER A O 1
ATOM 721 N N . MET A 1 97 ? -11.492 -0.472 7.281 1 96.88 97 MET A N 1
ATOM 722 C CA . MET A 1 97 ? -11.891 -1.787 6.793 1 96.88 97 MET A CA 1
ATOM 723 C C . MET A 1 97 ? -12.227 -2.721 7.953 1 96.88 97 MET A C 1
ATOM 725 O O . MET A 1 97 ? -13.25 -3.398 7.934 1 96.88 97 MET A O 1
ATOM 729 N N . ALA A 1 98 ? -11.375 -2.752 8.938 1 97.31 98 ALA A N 1
ATOM 730 C CA . ALA A 1 98 ? -11.531 -3.65 10.078 1 97.31 98 ALA A CA 1
ATOM 731 C C . ALA A 1 98 ? -12.797 -3.318 10.867 1 97.31 98 ALA A C 1
ATOM 733 O O . ALA A 1 98 ? -13.391 -4.195 11.5 1 97.31 98 ALA A O 1
ATOM 734 N N . CYS A 1 99 ? -13.273 -2.07 10.812 1 97.38 99 CYS A N 1
ATOM 735 C CA . CYS A 1 99 ? -14.383 -1.606 11.633 1 97.38 99 CYS A CA 1
ATOM 736 C C . CYS A 1 99 ? -15.672 -1.537 10.82 1 97.38 99 CYS A C 1
ATOM 738 O O . CYS A 1 99 ? -16.719 -1.147 11.344 1 97.38 99 CYS A O 1
ATOM 740 N N . ALA A 1 100 ? -15.648 -1.863 9.578 1 96.12 100 ALA A N 1
ATOM 741 C CA . ALA A 1 100 ? -16.766 -1.648 8.656 1 96.12 100 ALA A CA 1
ATOM 742 C C . ALA A 1 100 ? -17.906 -2.619 8.945 1 96.12 100 ALA A C 1
ATOM 744 O O . ALA A 1 100 ? -18.094 -3.596 8.211 1 96.12 100 ALA A O 1
ATOM 745 N N . LYS A 1 101 ? -18.781 -2.287 9.945 1 92.69 101 LYS A N 1
ATOM 746 C CA . LYS A 1 101 ? -20.047 -2.951 10.281 1 92.69 101 LYS A CA 1
ATOM 747 C C . LYS A 1 101 ? -21.234 -2.105 9.867 1 92.69 101 LYS A C 1
ATOM 749 O O . LYS A 1 101 ? -21.125 -0.889 9.695 1 92.69 101 LYS A O 1
ATOM 754 N N . PRO A 1 102 ? -22.312 -2.885 9.586 1 89.94 102 PRO A N 1
ATOM 755 C CA . PRO A 1 102 ? -23.516 -2.088 9.312 1 89.94 102 PRO A CA 1
ATOM 756 C C . PRO A 1 102 ? -23.781 -1.042 10.391 1 89.94 102 PRO A C 1
ATOM 758 O O . PRO A 1 102 ? -23.812 -1.369 11.578 1 89.94 102 PRO A O 1
ATOM 761 N N . GLY A 1 103 ? -23.812 0.156 10.023 1 92.25 103 GLY A N 1
ATOM 762 C CA . GLY A 1 103 ? -24.156 1.23 10.945 1 92.25 103 GLY A CA 1
ATOM 763 C C . GLY A 1 103 ? -22.953 1.862 11.602 1 92.25 103 GLY A C 1
ATOM 764 O O . GLY A 1 103 ? -23.062 2.889 12.273 1 92.25 103 GLY A O 1
ATOM 765 N N . ALA A 1 104 ? -21.797 1.241 11.453 1 95.62 104 ALA A N 1
ATOM 766 C CA . ALA A 1 104 ? -20.594 1.789 12.062 1 95.62 104 ALA A CA 1
ATOM 767 C C . ALA A 1 104 ? -20.266 3.174 11.508 1 95.62 104 ALA A C 1
ATOM 769 O O . ALA A 1 104 ? -20.547 3.459 10.344 1 95.62 104 ALA A O 1
ATOM 770 N N . LYS A 1 105 ? -19.703 4.062 12.344 1 98.19 105 LYS A N 1
ATOM 771 C CA . LYS A 1 105 ? -19.422 5.453 11.992 1 98.19 105 LYS A CA 1
ATOM 772 C C . LYS A 1 105 ? -18 5.848 12.367 1 98.19 105 LYS A C 1
ATOM 774 O O . LYS A 1 105 ? -17.406 5.246 13.266 1 98.19 105 LYS A O 1
ATOM 779 N N . VAL A 1 106 ? -17.484 6.754 11.625 1 98.75 106 VAL A N 1
ATOM 780 C CA . VAL A 1 106 ? -16.219 7.441 11.898 1 98.75 106 VAL A CA 1
ATOM 781 C C . VAL A 1 106 ? -16.5 8.914 12.211 1 98.75 106 VAL A C 1
ATOM 783 O O . VAL A 1 106 ? -17.328 9.539 11.555 1 98.75 106 VAL A O 1
ATOM 786 N N . LEU A 1 107 ? -15.891 9.391 13.281 1 98.88 107 LEU A N 1
ATOM 787 C CA . LEU A 1 107 ? -16.109 10.766 13.719 1 98.88 107 LEU A CA 1
ATOM 788 C C . LEU A 1 107 ? -14.797 11.531 13.766 1 98.88 107 LEU A C 1
ATOM 790 O O . LEU A 1 107 ? -13.781 11.008 14.219 1 98.88 107 LEU A O 1
ATOM 794 N N . ALA A 1 108 ? -14.758 12.742 13.289 1 98.88 108 ALA A N 1
ATOM 795 C CA . ALA A 1 108 ? -13.602 13.625 13.391 1 98.88 108 ALA A CA 1
ATOM 796 C C . ALA A 1 108 ? -14.031 15.086 13.359 1 98.88 108 ALA A C 1
ATOM 798 O O . ALA A 1 108 ? -15.094 15.422 12.828 1 98.88 108 ALA A O 1
ATOM 799 N N . PRO A 1 109 ? -13.25 16 13.961 1 98.75 109 PRO A N 1
ATOM 800 C CA . PRO A 1 109 ? -13.484 17.438 13.742 1 98.75 109 PRO A CA 1
ATOM 801 C C . PRO A 1 109 ? -13.297 17.844 12.281 1 98.75 109 PRO A C 1
ATOM 803 O O . PRO A 1 109 ? -12.469 17.266 11.57 1 98.75 109 PRO A O 1
ATOM 806 N N . VAL A 1 110 ? -14.086 18.844 11.852 1 98.69 110 VAL A N 1
ATOM 807 C CA . VAL A 1 110 ? -13.93 19.391 10.508 1 98.69 110 VAL A CA 1
ATOM 808 C C . VAL A 1 110 ? -13.852 20.922 10.578 1 98.69 110 VAL A C 1
ATOM 810 O O . VAL A 1 110 ? -14.469 21.531 11.453 1 98.69 110 VAL A O 1
ATOM 813 N N . PRO A 1 111 ? -13.109 21.625 9.633 1 98.5 111 PRO A N 1
ATOM 814 C CA . PRO A 1 111 ? -12.312 20.969 8.594 1 98.5 111 PRO A CA 1
ATOM 815 C C . PRO A 1 111 ? -11.125 20.188 9.164 1 98.5 111 PRO A C 1
ATOM 817 O O . PRO A 1 111 ? -10.57 20.578 10.195 1 98.5 111 PRO A O 1
ATOM 820 N N . GLY A 1 112 ? -10.805 19.078 8.594 1 97.75 112 GLY A N 1
ATOM 821 C CA . GLY A 1 112 ? -9.719 18.188 8.977 1 97.75 112 GLY A CA 1
ATOM 822 C C . GLY A 1 112 ? -9.172 17.391 7.809 1 97.75 112 GLY A C 1
ATOM 823 O O . GLY A 1 112 ? -9.477 17.672 6.652 1 97.75 112 GLY A O 1
ATOM 824 N N . PHE A 1 113 ? -8.375 16.531 8.117 1 97.38 113 PHE A N 1
ATOM 825 C CA . PHE A 1 113 ? -7.723 15.734 7.082 1 97.38 113 PHE A CA 1
ATOM 826 C C . PHE A 1 113 ? -8.742 14.938 6.281 1 97.38 113 PHE A C 1
ATOM 828 O O . PHE A 1 113 ? -9.516 14.156 6.848 1 97.38 113 PHE A O 1
ATOM 835 N N . VAL A 1 114 ? -8.703 14.961 4.98 1 94.94 114 VAL A N 1
ATOM 836 C CA . VAL A 1 114 ? -9.766 14.516 4.078 1 94.94 114 VAL A CA 1
ATOM 837 C C . VAL A 1 114 ? -9.773 12.992 4.012 1 94.94 114 VAL A C 1
ATOM 839 O O . VAL A 1 114 ? -10.812 12.391 3.717 1 94.94 114 VAL A O 1
ATOM 842 N N . MET A 1 115 ? -8.648 12.352 4.328 1 95.94 115 MET A N 1
ATOM 843 C CA . MET A 1 115 ? -8.531 10.906 4.145 1 95.94 115 MET A CA 1
ATOM 844 C C . MET A 1 115 ? -9.391 10.156 5.16 1 95.94 115 MET A C 1
ATOM 846 O O . MET A 1 115 ? -9.766 9.008 4.934 1 95.94 115 MET A O 1
ATOM 850 N N . TYR A 1 116 ? -9.703 10.75 6.352 1 98.25 116 TYR A N 1
ATOM 851 C CA . TYR A 1 116 ? -10.578 10.094 7.312 1 98.25 116 TYR A CA 1
ATOM 852 C C . TYR A 1 116 ? -11.938 9.789 6.688 1 98.25 116 TYR A C 1
ATOM 854 O O . TYR A 1 116 ? -12.398 8.641 6.715 1 98.25 116 TYR A O 1
ATOM 862 N N . GLU A 1 117 ? -12.5 10.852 6.078 1 97.69 117 GLU A N 1
ATOM 863 C CA . GLU A 1 117 ? -13.805 10.711 5.445 1 97.69 117 GLU A CA 1
ATOM 864 C C . GLU A 1 117 ? -13.727 9.836 4.195 1 97.69 117 GLU A C 1
ATOM 866 O O . GLU A 1 117 ? -14.594 8.992 3.969 1 97.69 117 GLU A O 1
ATOM 871 N N . LEU A 1 118 ? -12.734 10.07 3.404 1 95.56 118 LEU A N 1
ATOM 872 C CA . LEU A 1 118 ? -12.586 9.305 2.172 1 95.56 118 LEU A CA 1
ATOM 873 C C . LEU A 1 118 ? -12.477 7.816 2.469 1 95.56 118 LEU A C 1
ATOM 875 O O . LEU A 1 118 ? -13.156 7 1.842 1 95.56 118 LEU A O 1
ATOM 879 N N . SER A 1 119 ? -11.617 7.434 3.418 1 97.12 119 SER A N 1
ATOM 880 C CA . SER A 1 119 ? -11.438 6.027 3.775 1 97.12 119 SER A CA 1
ATOM 881 C C . SER A 1 119 ? -12.719 5.438 4.359 1 97.12 119 SER A C 1
ATOM 883 O O . SER A 1 119 ? -13.047 4.277 4.105 1 97.12 119 SER A O 1
ATOM 885 N N . ALA A 1 120 ? -13.414 6.223 5.168 1 97.44 120 ALA A N 1
ATOM 886 C CA . ALA A 1 120 ? -14.695 5.777 5.711 1 97.44 120 ALA A CA 1
ATOM 887 C C . ALA A 1 120 ? -15.688 5.473 4.59 1 97.44 120 ALA A C 1
ATOM 889 O O . ALA A 1 120 ? -16.312 4.406 4.578 1 97.44 120 ALA A O 1
ATOM 890 N N . LYS A 1 121 ? -15.742 6.379 3.596 1 95.06 121 LYS A N 1
ATOM 891 C CA . LYS A 1 121 ? -16.672 6.223 2.48 1 95.06 121 LYS A CA 1
ATOM 892 C C . LYS A 1 121 ? -16.328 4.984 1.654 1 95.06 121 LYS A C 1
ATOM 894 O O . LYS A 1 121 ? -17.219 4.215 1.289 1 95.06 121 LYS A O 1
ATOM 899 N N . LEU A 1 122 ? -15.094 4.77 1.396 1 94.94 122 LEU A N 1
ATOM 900 C CA . LEU A 1 122 ? -14.664 3.611 0.618 1 94.94 122 LEU A CA 1
ATOM 901 C C . LEU A 1 122 ? -14.953 2.314 1.364 1 94.94 122 LEU A C 1
ATOM 903 O O . LEU A 1 122 ? -15.258 1.291 0.746 1 94.94 122 LEU A O 1
ATOM 907 N N . ALA A 1 123 ? -14.883 2.33 2.691 1 95.81 123 ALA A N 1
ATOM 908 C CA . ALA A 1 123 ? -15.172 1.158 3.514 1 95.81 123 ALA A CA 1
ATOM 909 C C . ALA A 1 123 ? -16.672 1.062 3.828 1 95.81 123 ALA A C 1
ATOM 911 O O . ALA A 1 123 ? -17.094 0.173 4.566 1 95.81 123 ALA A O 1
ATOM 912 N N . GLN A 1 124 ? -17.469 2.096 3.336 1 94.25 124 GLN A N 1
ATOM 913 C CA . GLN A 1 124 ? -18.922 2.135 3.49 1 94.25 124 GLN A CA 1
ATOM 914 C C . GLN A 1 124 ? -19.312 2.387 4.941 1 94.25 124 GLN A C 1
ATOM 916 O O . GLN A 1 124 ? -20.266 1.784 5.449 1 94.25 124 GLN A O 1
ATOM 921 N N . LEU A 1 125 ? -18.484 3.133 5.66 1 96.44 125 LEU A N 1
ATOM 922 C CA . LEU A 1 125 ? -18.797 3.695 6.969 1 96.44 125 LEU A CA 1
ATOM 923 C C . LEU A 1 125 ? -19.359 5.102 6.832 1 96.44 125 LEU A C 1
ATOM 925 O O . LEU A 1 125 ? -19.016 5.832 5.902 1 96.44 125 LEU A O 1
ATOM 929 N N . GLU A 1 126 ? -20.281 5.387 7.727 1 97.81 126 GLU A N 1
ATOM 930 C CA . GLU A 1 126 ? -20.766 6.766 7.781 1 97.81 126 GLU A CA 1
ATOM 931 C C . GLU A 1 126 ? -19.75 7.68 8.445 1 97.81 126 GLU A C 1
ATOM 933 O O . GLU A 1 126 ? -19.156 7.328 9.477 1 97.81 126 GLU A O 1
ATOM 938 N N . PHE A 1 127 ? -19.5 8.805 7.852 1 98.5 127 PHE A N 1
ATOM 939 C CA . PHE A 1 127 ? -18.609 9.805 8.422 1 98.5 127 PHE A CA 1
ATOM 940 C C . PHE A 1 127 ? -19.406 10.93 9.078 1 98.5 127 PHE A C 1
ATOM 942 O O . PHE A 1 127 ? -20.281 11.516 8.453 1 98.5 127 PHE A O 1
ATOM 949 N N . VAL A 1 128 ? -19.078 11.18 10.344 1 98.81 128 VAL A N 1
ATOM 950 C CA . VAL A 1 128 ? -19.688 12.266 11.109 1 98.81 128 VAL A CA 1
ATOM 951 C C . VAL A 1 128 ? -18.641 13.359 11.367 1 98.81 128 VAL A C 1
ATOM 953 O O . VAL A 1 128 ? -17.75 13.188 12.203 1 98.81 128 VAL A O 1
ATOM 956 N N . GLY A 1 129 ? -18.781 14.469 10.703 1 98.75 129 GLY A N 1
ATOM 957 C CA . GLY A 1 129 ? -17.938 15.625 10.945 1 98.75 129 GLY A CA 1
ATOM 958 C C . GLY A 1 129 ? -18.484 16.562 12.008 1 98.75 129 GLY A C 1
ATOM 959 O O . GLY A 1 129 ? -19.672 16.891 12 1 98.75 129 GLY A O 1
ATOM 960 N N . VAL A 1 130 ? -17.688 16.953 12.938 1 98.88 130 VAL A N 1
ATOM 961 C CA . VAL A 1 130 ? -18.047 17.922 13.969 1 98.88 130 VAL A CA 1
ATOM 962 C C . VAL A 1 130 ? -17.328 19.234 13.711 1 98.88 130 VAL A C 1
ATOM 964 O O . VAL A 1 130 ? -16.109 19.328 13.852 1 98.88 130 VAL A O 1
ATOM 967 N N . PRO A 1 131 ? -18.031 20.281 13.391 1 98.56 131 PRO A N 1
ATOM 968 C CA . PRO A 1 131 ? -17.359 21.531 13.039 1 98.56 131 PRO A CA 1
ATOM 969 C C . PRO A 1 131 ? -16.531 22.109 14.188 1 98.56 131 PRO A C 1
ATOM 971 O O . PRO A 1 131 ? -16.969 22.062 15.344 1 98.56 131 PRO A O 1
ATOM 974 N N . LEU A 1 132 ? -15.359 22.531 13.875 1 98.56 132 LEU A N 1
ATOM 975 C CA . LEU A 1 132 ? -14.578 23.344 14.789 1 98.56 132 LEU A CA 1
ATOM 976 C C . LEU A 1 132 ? -15.297 24.656 15.094 1 98.56 132 LEU A C 1
ATOM 978 O O . LEU A 1 132 ? -16.281 25 14.445 1 98.56 132 LEU A O 1
ATOM 982 N N . LYS A 1 133 ? -14.789 25.375 16.156 1 97.75 133 LYS A N 1
ATOM 983 C CA . LYS A 1 133 ? -15.297 26.719 16.453 1 97.75 133 LYS A CA 1
ATOM 984 C C . LYS A 1 133 ? -14.859 27.719 15.383 1 97.75 133 LYS A C 1
ATOM 986 O O . LYS A 1 133 ? -14.008 27.406 14.547 1 97.75 133 LYS A O 1
ATOM 991 N N . ALA A 1 134 ? -15.398 28.875 15.398 1 96.19 134 ALA A N 1
ATOM 992 C CA . ALA A 1 134 ? -15.125 29.906 14.398 1 96.19 134 ALA A CA 1
ATOM 993 C C . ALA A 1 134 ? -13.648 30.297 14.406 1 96.19 134 ALA A C 1
ATOM 995 O O . ALA A 1 134 ? -13.102 30.672 13.367 1 96.19 134 ALA A O 1
ATOM 996 N N . ASP A 1 135 ? -13.008 30.141 15.516 1 95.44 135 ASP A N 1
ATOM 997 C CA . ASP A 1 135 ? -11.594 30.484 15.609 1 95.44 135 ASP A CA 1
ATOM 998 C C . ASP A 1 135 ? -10.719 29.266 15.297 1 95.44 135 ASP A C 1
ATOM 1000 O O . ASP A 1 135 ? -9.516 29.281 15.555 1 95.44 135 ASP A O 1
ATOM 1004 N N . LEU A 1 136 ? -11.32 28.172 14.852 1 97 136 LEU A N 1
ATOM 1005 C CA . LEU A 1 136 ? -10.688 26.969 14.352 1 97 136 LEU A CA 1
ATOM 1006 C C . LEU A 1 136 ? -10.18 26.109 15.5 1 97 136 LEU A C 1
ATOM 1008 O O . LEU A 1 136 ? -9.43 25.156 15.281 1 97 136 LEU A O 1
ATOM 1012 N N . THR A 1 137 ? -10.602 26.438 16.734 1 96.88 137 THR A N 1
ATOM 1013 C CA . THR A 1 137 ? -10.281 25.578 17.859 1 96.88 137 THR A CA 1
ATOM 1014 C C . THR A 1 137 ? -11.312 24.453 17.984 1 96.88 137 THR A C 1
ATOM 1016 O O . THR A 1 137 ? -12.383 24.516 17.391 1 96.88 137 THR A O 1
ATOM 1019 N N . LEU A 1 138 ? -10.977 23.453 18.766 1 98 138 LEU A N 1
ATOM 1020 C CA . LEU A 1 138 ? -11.82 22.281 18.969 1 98 138 LEU A CA 1
ATOM 1021 C C . LEU A 1 138 ? -13.07 22.641 19.766 1 98 138 LEU A C 1
ATOM 1023 O O . LEU A 1 138 ? -12.984 23.328 20.781 1 98 138 LEU A O 1
ATOM 1027 N N . ASP A 1 139 ? -14.25 22.281 19.266 1 98.5 139 ASP A N 1
ATOM 1028 C CA . ASP A 1 139 ? -15.484 22.359 20.047 1 98.5 139 ASP A CA 1
ATOM 1029 C C . ASP A 1 139 ? -15.711 21.078 20.844 1 98.5 139 ASP A C 1
ATOM 1031 O O . ASP A 1 139 ? -16.438 20.188 20.406 1 98.5 139 ASP A O 1
ATOM 1035 N N . VAL A 1 140 ? -15.141 21.047 22.031 1 98.44 140 VAL A N 1
ATOM 1036 C CA . VAL A 1 140 ? -15.109 19.828 22.828 1 98.44 140 VAL A CA 1
ATOM 1037 C C . VAL A 1 140 ? -16.531 19.422 23.219 1 98.44 140 VAL A C 1
ATOM 1039 O O . VAL A 1 140 ? -16.875 18.234 23.219 1 98.44 140 VAL A O 1
ATOM 1042 N N . ASP A 1 141 ? -17.375 20.375 23.562 1 98.62 141 ASP A N 1
ATOM 1043 C CA . ASP A 1 141 ? -18.75 20.062 23.922 1 98.62 141 ASP A CA 1
ATOM 1044 C C . ASP A 1 141 ? -19.5 19.422 22.75 1 98.62 141 ASP A C 1
ATOM 1046 O O . ASP A 1 141 ? -20.234 18.453 22.938 1 98.62 141 ASP A O 1
ATOM 1050 N N . ALA A 1 142 ? -19.281 19.938 21.594 1 98.81 142 ALA A N 1
ATOM 1051 C CA . ALA A 1 142 ? -19.906 19.359 20.406 1 98.81 142 ALA A CA 1
ATOM 1052 C C . ALA A 1 142 ? -19.375 17.953 20.125 1 98.81 142 ALA A C 1
ATOM 1054 O O . ALA A 1 142 ? -20.125 17.062 19.719 1 98.81 142 ALA A O 1
ATOM 1055 N N . MET A 1 143 ? -18.094 17.797 20.344 1 98.81 143 MET A N 1
ATOM 1056 C CA . MET A 1 143 ? -17.484 16.484 20.172 1 98.81 143 MET A CA 1
ATOM 1057 C C . MET A 1 143 ? -18.094 15.469 21.141 1 98.81 143 MET A C 1
ATOM 1059 O O . MET A 1 143 ? -18.438 14.352 20.734 1 98.81 143 MET A O 1
ATOM 1063 N N . LEU A 1 144 ? -18.188 15.891 22.406 1 98.75 144 LEU A N 1
ATOM 1064 C CA . LEU A 1 144 ? -18.75 15.008 23.422 1 98.75 144 LEU A CA 1
ATOM 1065 C C . LEU A 1 144 ? -20.188 14.641 23.094 1 98.75 144 LEU A C 1
ATOM 1067 O O . LEU A 1 144 ? -20.594 13.484 23.219 1 98.75 144 LEU A O 1
ATOM 1071 N N . ALA A 1 145 ? -20.969 15.57 22.609 1 98.81 145 ALA A N 1
ATOM 1072 C CA . ALA A 1 145 ? -22.359 15.328 22.219 1 98.81 145 ALA A CA 1
ATOM 1073 C C . ALA A 1 145 ? -22.438 14.359 21.047 1 98.81 145 ALA A C 1
ATOM 1075 O O . ALA A 1 145 ? -23.297 13.469 21.031 1 98.81 145 ALA A O 1
ATOM 1076 N N . ALA A 1 146 ? -21.562 14.562 20.062 1 98.81 146 ALA A N 1
ATOM 1077 C CA . ALA A 1 146 ? -21.562 13.703 18.891 1 98.81 146 ALA A CA 1
ATOM 1078 C C . ALA A 1 146 ? -21.156 12.281 19.25 1 98.81 146 ALA A C 1
ATOM 1080 O O . ALA A 1 146 ? -21.719 11.312 18.734 1 98.81 146 ALA A O 1
ATOM 1081 N N . VAL A 1 147 ? -20.141 12.164 20.141 1 98.44 147 VAL A N 1
ATOM 1082 C CA . VAL A 1 147 ? -19.719 10.844 20.594 1 98.44 147 VAL A CA 1
ATOM 1083 C C . VAL A 1 147 ? -20.875 10.125 21.281 1 98.44 147 VAL A C 1
ATOM 1085 O O . VAL A 1 147 ? -21.109 8.945 21.031 1 98.44 147 VAL A O 1
ATOM 1088 N N . ALA A 1 148 ? -21.547 10.844 22.109 1 98.25 148 ALA A N 1
ATOM 1089 C CA . ALA A 1 148 ? -22.688 10.266 22.828 1 98.25 148 ALA A CA 1
ATOM 1090 C C . ALA A 1 148 ? -23.797 9.867 21.875 1 98.25 148 ALA A C 1
ATOM 1092 O O . ALA A 1 148 ? -24.422 8.812 22.031 1 98.25 148 ALA A O 1
ATOM 1093 N N . GLU A 1 149 ? -24.078 10.656 20.906 1 98.38 149 GLU A N 1
ATOM 1094 C CA . GLU A 1 149 ? -25.188 10.469 20 1 98.38 149 GLU A CA 1
ATOM 1095 C C . GLU A 1 149 ? -24.906 9.352 19 1 98.38 149 GLU A C 1
ATOM 1097 O O . GLU A 1 149 ? -25.75 8.492 18.75 1 98.38 149 GLU A O 1
ATOM 1102 N N . HIS A 1 150 ? -23.719 9.336 18.453 1 98.12 150 HIS A N 1
ATOM 1103 C CA . HIS A 1 150 ? -23.453 8.516 17.281 1 98.12 150 HIS A CA 1
ATOM 1104 C C . HIS A 1 150 ? -22.703 7.246 17.641 1 98.12 150 HIS A C 1
ATOM 1106 O O . HIS A 1 150 ? -22.672 6.289 16.859 1 98.12 150 HIS A O 1
ATOM 1112 N N . ARG A 1 151 ? -22.016 7.227 18.828 1 96.38 151 ARG A N 1
ATOM 1113 C CA . ARG A 1 151 ? -21.25 6.07 19.266 1 96.38 151 ARG A CA 1
ATOM 1114 C C . ARG A 1 151 ? -20.344 5.547 18.156 1 96.38 151 ARG A C 1
ATOM 1116 O O . ARG A 1 151 ? -20.438 4.379 17.766 1 96.38 151 ARG A O 1
ATOM 1123 N N . PRO A 1 152 ? -19.453 6.43 17.562 1 98.38 152 PRO A N 1
ATOM 1124 C CA . PRO A 1 152 ? -18.625 6.031 16.422 1 98.38 152 PRO A CA 1
ATOM 1125 C C . PRO A 1 152 ? -17.641 4.918 16.781 1 98.38 152 PRO A C 1
ATOM 1127 O O . PRO A 1 152 ? -17.203 4.809 17.922 1 98.38 152 PRO A O 1
ATOM 1130 N N . ALA A 1 153 ? -17.328 4.066 15.781 1 98.06 153 ALA A N 1
ATOM 1131 C CA . ALA A 1 153 ? -16.281 3.059 15.961 1 98.06 153 ALA A CA 1
ATOM 1132 C C . ALA A 1 153 ? -14.914 3.707 16.125 1 98.06 153 ALA A C 1
ATOM 1134 O O . ALA A 1 153 ? -14.125 3.303 16.984 1 98.06 153 ALA A O 1
ATOM 1135 N N . LEU A 1 154 ? -14.633 4.73 15.281 1 98.69 154 LEU A N 1
ATOM 1136 C CA . LEU A 1 154 ? -13.359 5.441 15.289 1 98.69 154 LEU A CA 1
ATOM 1137 C C . LEU A 1 154 ? -13.57 6.934 15.516 1 98.69 154 LEU A C 1
ATOM 1139 O O . LEU A 1 154 ? -14.508 7.523 14.969 1 98.69 154 LEU A O 1
ATOM 1143 N N . VAL A 1 155 ? -12.781 7.512 16.328 1 98.81 155 VAL A N 1
ATOM 1144 C CA . VAL A 1 155 ? -12.688 8.961 16.5 1 98.81 155 VAL A CA 1
ATOM 1145 C C . VAL A 1 155 ? -11.273 9.43 16.172 1 98.81 155 VAL A C 1
ATOM 1147 O O . VAL A 1 155 ? -10.305 9.008 16.812 1 98.81 155 VAL A O 1
ATOM 1150 N N . TYR A 1 156 ? -11.148 10.289 15.156 1 98.88 156 TYR A N 1
ATOM 1151 C CA . TYR A 1 156 ? -9.844 10.82 14.797 1 98.88 156 TYR A CA 1
ATOM 1152 C C . TYR A 1 156 ? -9.625 12.195 15.414 1 98.88 156 TYR A C 1
ATOM 1154 O O . TYR A 1 156 ? -10.516 13.047 15.398 1 98.88 156 TYR A O 1
ATOM 1162 N N . LEU A 1 157 ? -8.469 12.383 15.961 1 98.81 157 LEU A N 1
ATOM 1163 C CA . LEU A 1 157 ? -7.98 13.68 16.406 1 98.81 157 LEU A CA 1
ATOM 1164 C C . LEU A 1 157 ? -6.594 13.977 15.844 1 98.81 157 LEU A C 1
ATOM 1166 O O . LEU A 1 157 ? -5.59 13.477 16.359 1 98.81 157 LEU A O 1
ATOM 1170 N N . ALA A 1 158 ? -6.559 14.758 14.773 1 98.44 158 ALA A N 1
ATOM 1171 C CA . ALA A 1 158 ? -5.281 15.188 14.219 1 98.44 158 ALA A CA 1
ATOM 1172 C C . ALA A 1 158 ? -4.586 16.188 15.141 1 98.44 158 ALA A C 1
ATOM 1174 O O . ALA A 1 158 ? -5.207 17.141 15.602 1 98.44 158 ALA A O 1
ATOM 1175 N N . TYR A 1 159 ? -3.334 16 15.422 1 97.38 159 TYR A N 1
ATOM 1176 C CA . TYR A 1 159 ? -2.605 16.719 16.453 1 97.38 159 TYR A CA 1
ATOM 1177 C C . TYR A 1 159 ? -1.183 17.031 16 1 97.38 159 TYR A C 1
ATOM 1179 O O . TYR A 1 159 ? -0.246 16.297 16.344 1 97.38 159 TYR A O 1
ATOM 1187 N N . PRO A 1 160 ? -0.933 18.25 15.312 1 97.69 160 PRO A N 1
ATOM 1188 C CA . PRO A 1 160 ? -1.898 19.312 15.055 1 97.69 160 PRO A CA 1
ATOM 1189 C C . PRO A 1 160 ? -2.828 19 13.883 1 97.69 160 PRO A C 1
ATOM 1191 O O . PRO A 1 160 ? -2.574 18.062 13.125 1 97.69 160 PRO A O 1
ATOM 1194 N N . ASN A 1 161 ? -3.875 19.75 13.844 1 98.25 161 ASN A N 1
ATOM 1195 C CA . ASN A 1 161 ? -4.906 19.516 12.836 1 98.25 161 ASN A CA 1
ATOM 1196 C C . ASN A 1 161 ? -4.496 20.078 11.477 1 98.25 161 ASN A C 1
ATOM 1198 O O . ASN A 1 161 ? -3.934 21.172 11.398 1 98.25 161 ASN A O 1
ATOM 1202 N N . ASN A 1 162 ? -4.586 19.375 10.43 1 97.62 162 ASN A N 1
ATOM 1203 C CA . ASN A 1 162 ? -4.512 19.812 9.039 1 97.62 162 ASN A CA 1
ATOM 1204 C C . ASN A 1 162 ? -5.898 20 8.438 1 97.62 162 ASN A C 1
ATOM 1206 O O . ASN A 1 162 ? -6.707 19.078 8.422 1 97.62 162 ASN A O 1
ATOM 1210 N N . PRO A 1 163 ? -6.195 21.188 8.078 1 97.88 163 PRO A N 1
ATOM 1211 C CA . PRO A 1 163 ? -5.273 22.219 7.586 1 97.88 163 PRO A CA 1
ATOM 1212 C C . PRO A 1 163 ? -5.133 23.391 8.547 1 97.88 163 PRO A C 1
ATOM 1214 O O . PRO A 1 163 ? -4.559 24.422 8.188 1 97.88 163 PRO A O 1
ATOM 1217 N N . THR A 1 164 ? -5.645 23.281 9.773 1 98.12 164 THR A N 1
ATOM 1218 C CA . THR A 1 164 ? -5.809 24.484 10.586 1 98.12 164 THR A CA 1
ATOM 1219 C C . THR A 1 164 ? -4.547 24.766 11.391 1 98.12 164 THR A C 1
ATOM 1221 O O . THR A 1 164 ? -4.367 25.875 11.891 1 98.12 164 THR A O 1
ATOM 1224 N N . GLY A 1 165 ? -3.721 23.719 11.562 1 97.56 165 GLY A N 1
ATOM 1225 C CA . GLY A 1 165 ? -2.459 23.891 12.266 1 97.56 165 GLY A CA 1
ATOM 1226 C C . GLY A 1 165 ? -2.611 23.875 13.773 1 97.56 165 GLY A C 1
ATOM 1227 O O . GLY A 1 165 ? -1.626 24 14.5 1 97.56 165 GLY A O 1
ATOM 1228 N N . THR A 1 166 ? -3.771 23.641 14.328 1 95.06 166 THR A N 1
ATOM 1229 C CA . THR A 1 166 ? -4.102 23.828 15.734 1 95.06 166 THR A CA 1
ATOM 1230 C C . THR A 1 166 ? -3.723 22.594 16.547 1 95.06 166 THR A C 1
ATOM 1232 O O . THR A 1 166 ? -3.959 21.453 16.125 1 95.06 166 THR A O 1
ATOM 1235 N N . LEU A 1 167 ? -3.139 22.844 17.688 1 95.56 167 LEU A N 1
ATOM 1236 C CA . LEU A 1 167 ? -2.998 21.828 18.719 1 95.56 167 LEU A CA 1
ATOM 1237 C C . LEU A 1 167 ? -4.176 21.875 19.688 1 95.56 167 LEU A C 1
ATOM 1239 O O . LEU A 1 167 ? -4.473 22.922 20.266 1 95.56 167 LEU A O 1
ATOM 1243 N N . TYR A 1 168 ? -4.84 20.812 19.828 1 96.06 168 TYR A N 1
ATOM 1244 C CA . TYR A 1 168 ? -5.93 20.734 20.797 1 96.06 168 TYR A CA 1
ATOM 1245 C C . TYR A 1 168 ? -5.391 20.688 22.219 1 96.06 168 TYR A C 1
ATOM 1247 O O . TYR A 1 168 ? -4.293 20.172 22.453 1 96.06 168 TYR A O 1
ATOM 1255 N N . ASP A 1 169 ? -6.152 21.25 23.125 1 95.56 169 ASP A N 1
ATOM 1256 C CA . ASP A 1 169 ? -5.801 21.188 24.531 1 95.56 169 ASP A CA 1
ATOM 1257 C C . ASP A 1 169 ? -5.785 19.75 25.031 1 95.56 169 ASP A C 1
ATOM 1259 O O . ASP A 1 169 ? -6.699 18.984 24.75 1 95.56 169 ASP A O 1
ATOM 1263 N N . ASP A 1 170 ? -4.793 19.375 25.812 1 95.94 170 ASP A N 1
ATOM 1264 C CA . ASP A 1 170 ? -4.66 18.016 26.328 1 95.94 170 ASP A CA 1
ATOM 1265 C C . ASP A 1 170 ? -5.879 17.609 27.156 1 95.94 170 ASP A C 1
ATOM 1267 O O . ASP A 1 170 ? -6.352 16.484 27.078 1 95.94 170 ASP A O 1
ATOM 1271 N N . GLY A 1 171 ? -6.273 18.547 28 1 97.25 171 GLY A N 1
ATOM 1272 C CA . GLY A 1 171 ? -7.449 18.266 28.812 1 97.25 171 GLY A CA 1
ATOM 1273 C C . GLY A 1 171 ? -8.688 17.969 27.984 1 97.25 171 GLY A C 1
ATOM 1274 O O . GLY A 1 171 ? -9.492 17.125 28.344 1 97.25 171 GLY A O 1
ATOM 1275 N N . ASP A 1 172 ? -8.859 18.703 26.906 1 97.75 172 ASP A N 1
ATOM 1276 C CA . ASP A 1 172 ? -9.992 18.469 26.016 1 97.75 172 ASP A CA 1
ATOM 1277 C C . ASP A 1 172 ? -9.906 17.094 25.359 1 97.75 172 ASP A C 1
ATOM 1279 O O . ASP A 1 172 ? -10.914 16.391 25.25 1 97.75 172 ASP A O 1
ATOM 1283 N N . ILE A 1 173 ? -8.719 16.719 24.938 1 97.94 173 ILE A N 1
ATOM 1284 C CA . ILE A 1 173 ? -8.523 15.406 24.344 1 97.94 173 ILE A CA 1
ATOM 1285 C C . ILE A 1 173 ? -8.844 14.32 25.375 1 97.94 173 ILE A C 1
ATOM 1287 O O . ILE A 1 173 ? -9.523 13.344 25.047 1 97.94 173 ILE A O 1
ATOM 12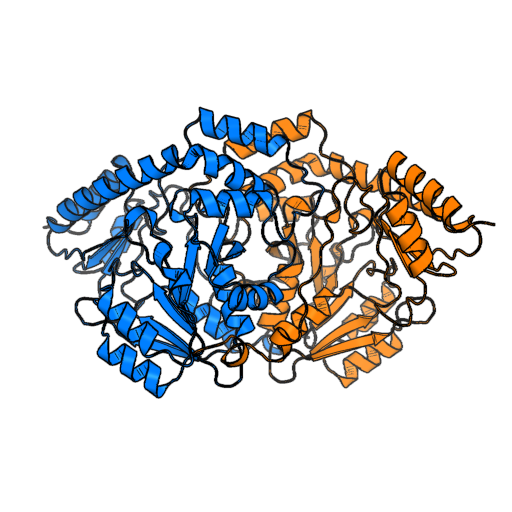91 N N . GLU A 1 174 ? -8.422 14.539 26.609 1 98.12 174 GLU A N 1
ATOM 1292 C CA . GLU A 1 174 ? -8.695 13.57 27.672 1 98.12 174 GLU A CA 1
ATOM 1293 C C . GLU A 1 174 ? -10.195 13.414 27.891 1 98.12 174 GLU A C 1
ATOM 1295 O O . GLU A 1 174 ? -10.68 12.312 28.141 1 98.12 174 GLU A O 1
ATOM 1300 N N . ARG A 1 175 ? -10.883 14.492 27.844 1 98.38 175 ARG A N 1
ATOM 1301 C CA . ARG A 1 175 ? -12.336 14.453 28.016 1 98.38 175 ARG A CA 1
ATOM 1302 C C . ARG A 1 175 ? -12.984 13.633 26.906 1 98.38 175 ARG A C 1
ATOM 1304 O O . ARG A 1 175 ? -13.906 12.844 27.172 1 98.38 175 ARG A O 1
ATOM 1311 N N . ILE A 1 176 ? -12.539 13.773 25.703 1 98.62 176 ILE A N 1
ATOM 1312 C CA . ILE A 1 176 ? -13.086 13.031 24.578 1 98.62 176 ILE A CA 1
ATOM 1313 C C . ILE A 1 176 ? -12.758 11.547 24.719 1 98.62 176 ILE A C 1
ATOM 1315 O O . ILE A 1 176 ? -13.617 10.688 24.531 1 98.62 176 ILE A O 1
ATOM 1319 N N . VAL A 1 177 ? -11.492 11.273 25.109 1 98.19 177 VAL A N 1
ATOM 1320 C CA . VAL A 1 177 ? -11.062 9.898 25.312 1 98.19 177 VAL A CA 1
ATOM 1321 C C . VAL A 1 177 ? -11.93 9.234 26.391 1 98.19 177 VAL A C 1
ATOM 1323 O O . VAL A 1 177 ? -12.383 8.102 26.219 1 98.19 177 VAL A O 1
ATOM 1326 N N . ALA A 1 178 ? -12.195 9.945 27.438 1 97.69 178 ALA A N 1
ATOM 1327 C CA . ALA A 1 178 ? -12.992 9.422 28.547 1 97.69 178 ALA A CA 1
ATOM 1328 C C . ALA A 1 178 ? -14.438 9.18 28.125 1 97.69 178 ALA A C 1
ATOM 1330 O O . ALA A 1 178 ? -15.078 8.234 28.594 1 97.69 178 ALA A O 1
ATOM 1331 N N . ALA A 1 179 ? -14.938 9.969 27.25 1 97.69 179 ALA A N 1
ATOM 1332 C CA . ALA A 1 179 ? -16.328 9.867 26.797 1 97.69 179 ALA A CA 1
ATOM 1333 C C . ALA A 1 179 ? -16.484 8.766 25.75 1 97.69 179 ALA A C 1
ATOM 1335 O O . ALA A 1 179 ? -17.578 8.242 25.562 1 97.69 179 ALA A O 1
ATOM 1336 N N . ALA A 1 180 ? -15.414 8.422 25.094 1 96.56 180 ALA A N 1
ATOM 1337 C CA . ALA A 1 180 ? -15.43 7.477 23.969 1 96.56 180 ALA A CA 1
ATOM 1338 C C . ALA A 1 180 ? -15.414 6.035 24.469 1 96.56 180 ALA A C 1
ATOM 1340 O O . ALA A 1 180 ? -14.578 5.238 24.031 1 96.56 180 ALA A O 1
ATOM 1341 N N . ARG A 1 181 ? -16.422 5.617 25.156 1 93.44 181 ARG A N 1
ATOM 1342 C CA . ARG A 1 181 ? -16.453 4.336 25.844 1 93.44 181 ARG A CA 1
ATOM 1343 C C . ARG A 1 181 ? -16.766 3.195 24.891 1 93.44 181 ARG A C 1
ATOM 1345 O O . ARG A 1 181 ? -16.688 2.021 25.25 1 93.44 181 ARG A O 1
ATOM 1352 N N . HIS A 1 182 ? -17.078 3.551 23.688 1 92.31 182 HIS A N 1
ATOM 1353 C CA . HIS A 1 182 ? -17.375 2.543 22.672 1 92.31 182 HIS A CA 1
ATOM 1354 C C . HIS A 1 182 ? -16.625 2.824 21.375 1 92.31 182 HIS A C 1
ATOM 1356 O O . HIS A 1 182 ? -17.078 2.449 20.297 1 92.31 182 HIS A O 1
ATOM 1362 N N . SER A 1 183 ? -15.586 3.57 21.469 1 97.31 183 SER A N 1
ATOM 1363 C CA . SER A 1 183 ? -14.836 4.008 20.297 1 97.31 183 SER A CA 1
ATOM 1364 C C . SER A 1 183 ? -13.336 3.812 20.5 1 97.31 183 SER A C 1
ATOM 1366 O O . SER A 1 183 ? -12.867 3.711 21.625 1 97.31 183 SER A O 1
ATOM 1368 N N . LEU A 1 184 ? -12.648 3.635 19.469 1 98.44 184 LEU A N 1
ATOM 1369 C CA . LEU A 1 184 ? -11.203 3.801 19.469 1 98.44 184 LEU A CA 1
ATOM 1370 C C . LEU A 1 184 ? -10.82 5.211 19.031 1 98.44 184 LEU A C 1
ATOM 1372 O O . LEU A 1 184 ? -11.281 5.695 18 1 98.44 184 LEU A O 1
ATOM 1376 N N . VAL A 1 185 ? -10.062 5.895 19.844 1 98.69 185 VAL A N 1
ATOM 1377 C CA . VAL A 1 185 ? -9.594 7.242 19.531 1 98.69 185 VAL A CA 1
ATOM 1378 C C . VAL A 1 185 ? -8.219 7.172 18.875 1 98.69 185 VAL A C 1
ATOM 1380 O O . VAL A 1 185 ? -7.281 6.609 19.453 1 98.69 185 VAL A O 1
ATOM 1383 N N . VAL A 1 186 ? -8.094 7.684 17.688 1 98.88 186 VAL A N 1
ATOM 1384 C CA . VAL A 1 186 ? -6.84 7.727 16.938 1 98.88 186 VAL A CA 1
ATOM 1385 C C . VAL A 1 186 ? -6.262 9.141 16.984 1 98.88 186 VAL A C 1
ATOM 1387 O O . VAL A 1 186 ? -6.828 10.062 16.391 1 98.88 186 VAL A O 1
ATOM 1390 N N . ILE A 1 187 ? -5.211 9.281 17.656 1 98.81 187 ILE A N 1
ATOM 1391 C CA . ILE A 1 187 ? -4.5 10.555 17.672 1 98.81 187 ILE A CA 1
ATOM 1392 C C . ILE A 1 187 ? -3.467 10.578 16.547 1 98.81 187 ILE A C 1
ATOM 1394 O O . ILE A 1 187 ? -2.479 9.844 16.578 1 98.81 187 ILE A O 1
ATOM 1398 N N . ASP A 1 188 ? -3.693 11.391 15.539 1 98.69 188 ASP A N 1
ATOM 1399 C CA . ASP A 1 188 ? -2.867 11.477 14.336 1 98.69 188 ASP A CA 1
ATOM 1400 C C . ASP A 1 188 ? -1.786 12.539 14.492 1 98.69 188 ASP A C 1
ATOM 1402 O O . ASP A 1 188 ? -2.068 13.734 14.375 1 98.69 188 ASP A O 1
ATOM 1406 N N . GLU A 1 189 ? -0.562 12.109 14.609 1 98.31 189 GLU A N 1
ATOM 1407 C CA . GLU A 1 189 ? 0.563 13 14.875 1 98.31 189 GLU A CA 1
ATOM 1408 C C . GLU A 1 189 ? 1.479 13.109 13.656 1 98.31 189 GLU A C 1
ATOM 1410 O O . GLU A 1 189 ? 2.701 13.016 13.781 1 98.31 189 GLU A O 1
ATOM 1415 N N . ALA A 1 190 ? 0.881 13.297 12.477 1 97.75 190 ALA A N 1
ATOM 1416 C CA . ALA A 1 190 ? 1.641 13.398 11.234 1 97.75 190 ALA A CA 1
ATOM 1417 C C . ALA A 1 190 ? 2.672 14.523 11.312 1 97.75 190 ALA A C 1
ATOM 1419 O O . ALA A 1 190 ? 3.727 14.445 10.672 1 97.75 190 ALA A O 1
ATOM 1420 N N . TYR A 1 191 ? 2.449 15.555 12.141 1 98 191 TYR A N 1
ATOM 1421 C CA . TYR A 1 191 ? 3.287 16.75 12.133 1 98 191 TYR A CA 1
ATOM 1422 C C . TYR A 1 191 ? 4.066 16.875 13.438 1 98 191 TYR A C 1
ATOM 1424 O O . TYR A 1 191 ? 4.504 17.969 13.805 1 98 191 TYR A O 1
ATOM 1432 N N . GLN A 1 192 ? 4.262 15.758 14.102 1 95.19 192 GLN A N 1
ATOM 1433 C CA . GLN A 1 192 ? 4.914 15.711 15.406 1 95.19 192 GLN A CA 1
ATOM 1434 C C . GLN A 1 192 ? 6.289 16.375 15.367 1 95.19 192 GLN A C 1
ATOM 1436 O O . GLN A 1 192 ? 6.668 17.078 16.297 1 95.19 192 GLN A O 1
ATOM 1441 N N . PRO A 1 193 ? 7.09 16.266 14.289 1 93.12 193 PRO A N 1
ATOM 1442 C CA . PRO A 1 193 ? 8.414 16.891 14.281 1 93.12 193 PRO A CA 1
ATOM 1443 C C . PRO A 1 193 ? 8.352 18.406 14.453 1 93.12 193 PRO A C 1
ATOM 1445 O O . PRO A 1 193 ? 9.336 19.031 14.867 1 93.12 193 PRO A O 1
ATOM 1448 N N . PHE A 1 194 ? 7.195 18.969 14.227 1 96.5 194 PHE A N 1
ATOM 1449 C CA . PHE A 1 194 ? 7.062 20.422 14.266 1 96.5 194 PHE A CA 1
ATOM 1450 C C . PHE A 1 194 ? 6.301 20.859 15.508 1 96.5 194 PHE A C 1
ATOM 1452 O O . PHE A 1 194 ? 6.578 21.922 16.062 1 96.5 194 PHE A O 1
ATOM 1459 N N . ALA A 1 195 ? 5.312 20.094 15.93 1 93.06 195 ALA A N 1
ATOM 1460 C CA . ALA A 1 195 ? 4.477 20.391 17.094 1 93.06 195 ALA A CA 1
ATOM 1461 C C . ALA A 1 195 ? 5.277 20.297 18.391 1 93.06 195 ALA A C 1
ATOM 1463 O O . ALA A 1 195 ? 5.039 21.047 19.328 1 93.06 195 ALA A O 1
ATOM 1464 N N . VAL A 1 196 ? 6.117 19.469 18.438 1 85.69 196 VAL A N 1
ATOM 1465 C CA . VAL A 1 196 ? 6.969 19.141 19.578 1 85.69 196 VAL A CA 1
ATOM 1466 C C . VAL A 1 196 ? 6.109 18.75 20.766 1 85.69 196 VAL A C 1
ATOM 1468 O O . VAL A 1 196 ? 6.438 19.094 21.906 1 85.69 196 VAL A O 1
ATOM 1471 N N . ARG A 1 197 ? 4.875 18.391 20.672 1 92.69 197 ARG A N 1
ATOM 1472 C CA . ARG A 1 197 ? 3.936 17.766 21.594 1 92.69 197 ARG A CA 1
ATOM 1473 C C . ARG A 1 197 ? 3.451 16.422 21.078 1 92.69 197 ARG A C 1
ATOM 1475 O O . ARG A 1 197 ? 3.355 16.234 19.859 1 92.69 197 ARG A O 1
ATOM 1482 N N . SER A 1 198 ? 3.277 15.523 22.031 1 96.94 198 SER A N 1
ATOM 1483 C CA . SER A 1 198 ? 2.924 14.18 21.594 1 96.94 198 SER A CA 1
ATOM 1484 C C . SER A 1 198 ? 2.127 13.43 22.656 1 96.94 198 SER A C 1
ATOM 1486 O O . SER A 1 198 ? 2.377 13.594 23.844 1 96.94 198 SER A O 1
ATOM 1488 N N . TRP A 1 199 ? 1.225 12.664 22.25 1 97.69 199 TRP A N 1
ATOM 1489 C CA . TRP A 1 199 ? 0.452 11.766 23.109 1 97.69 199 TRP A CA 1
ATOM 1490 C C . TRP A 1 199 ? 1.079 10.375 23.141 1 97.69 199 TRP A C 1
ATOM 1492 O O . TRP A 1 199 ? 0.641 9.516 23.906 1 97.69 199 TRP A O 1
ATOM 1502 N N . LEU A 1 200 ? 2.154 10.172 22.391 1 97.81 200 LEU A N 1
ATOM 1503 C CA . LEU A 1 200 ? 2.771 8.859 22.25 1 97.81 200 LEU A CA 1
ATOM 1504 C C . LEU A 1 200 ? 3.232 8.32 23.609 1 97.81 200 LEU A C 1
ATOM 1506 O O . LEU A 1 200 ? 2.965 7.168 23.938 1 97.81 200 LEU A O 1
ATOM 1510 N N . PRO A 1 201 ? 3.857 9.156 24.453 1 96.81 201 PRO A N 1
ATOM 1511 C CA . PRO A 1 201 ? 4.328 8.625 25.734 1 96.81 201 PRO A CA 1
ATOM 1512 C C . PRO A 1 201 ? 3.186 8.141 26.625 1 96.81 201 PRO A C 1
ATOM 1514 O O . PRO A 1 201 ? 3.404 7.324 27.516 1 96.81 201 PRO A O 1
ATOM 1517 N N . ARG A 1 202 ? 1.922 8.586 26.328 1 96.25 202 ARG A N 1
ATOM 1518 C CA . ARG A 1 202 ? 0.778 8.258 27.172 1 96.25 202 ARG A CA 1
ATOM 1519 C C . ARG A 1 202 ? -0.096 7.195 26.516 1 96.25 202 ARG A C 1
ATOM 1521 O O . ARG A 1 202 ? -1.152 6.844 27.047 1 96.25 202 ARG A O 1
ATOM 1528 N N . ALA A 1 203 ? 0.305 6.707 25.375 1 96.12 203 ALA A N 1
ATOM 1529 C CA . ALA A 1 203 ? -0.541 5.809 24.594 1 96.12 203 ALA A CA 1
ATOM 1530 C C . ALA A 1 203 ? -0.93 4.578 25.422 1 96.12 203 ALA A C 1
ATOM 1532 O O . ALA A 1 203 ? -2.051 4.078 25.297 1 96.12 203 ALA A O 1
ATOM 1533 N N . ALA A 1 204 ? -0.084 4.113 26.312 1 95.62 204 ALA A N 1
ATOM 1534 C CA . ALA A 1 204 ? -0.309 2.877 27.062 1 95.62 204 ALA A CA 1
ATOM 1535 C C . ALA A 1 204 ? -1.227 3.121 28.266 1 95.62 204 ALA A C 1
ATOM 1537 O O . ALA A 1 204 ? -1.719 2.172 28.875 1 95.62 204 ALA A O 1
ATOM 1538 N N . GLU A 1 205 ? -1.486 4.41 28.531 1 95.5 205 GLU A N 1
ATOM 1539 C CA . GLU A 1 205 ? -2.316 4.754 29.688 1 95.5 205 GLU A CA 1
ATOM 1540 C C . GLU A 1 205 ? -3.793 4.5 29.406 1 95.5 205 GLU A C 1
ATOM 1542 O O . GLU A 1 205 ? -4.613 4.453 30.312 1 95.5 205 GLU A O 1
ATOM 1547 N N . PHE A 1 206 ? -4.125 4.297 28.156 1 94.56 206 PHE A N 1
ATOM 1548 C CA . PHE A 1 206 ? -5.523 4.199 27.75 1 94.56 206 PHE A CA 1
ATOM 1549 C C . PHE A 1 206 ? -5.777 2.916 26.969 1 94.56 206 PHE A C 1
ATOM 1551 O O . PHE A 1 206 ? -4.941 2.49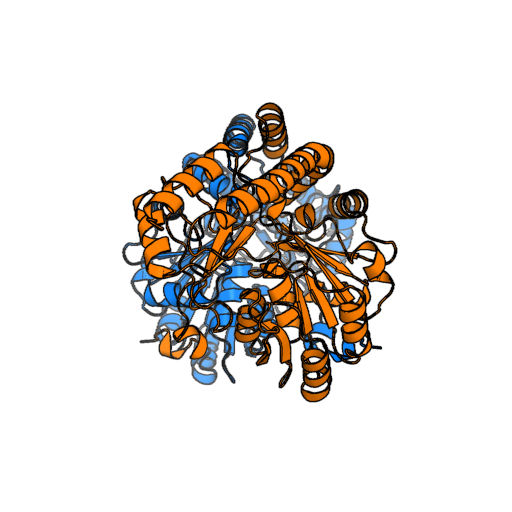6 26.172 1 94.56 206 PHE A O 1
ATOM 1558 N N . ASP A 1 207 ? -6.871 2.328 27.172 1 93.88 207 ASP A N 1
ATOM 1559 C CA . ASP A 1 207 ? -7.227 1.101 26.469 1 93.88 207 ASP A CA 1
ATOM 1560 C C . ASP A 1 207 ? -7.871 1.408 25.109 1 93.88 207 ASP A C 1
ATOM 1562 O O . ASP A 1 207 ? -8 0.523 24.266 1 93.88 207 ASP A O 1
ATOM 1566 N N . ASN A 1 208 ? -8.211 2.689 24.906 1 97.44 208 ASN A N 1
ATOM 1567 C CA . ASN A 1 208 ? -8.953 3.025 23.703 1 97.44 208 ASN A CA 1
ATOM 1568 C C . ASN A 1 208 ? -8.258 4.129 22.906 1 97.44 208 ASN A C 1
ATOM 1570 O O . ASN A 1 208 ? -8.914 4.918 22.219 1 97.44 208 ASN A O 1
ATOM 1574 N N . VAL A 1 209 ? -6.926 4.242 23.047 1 97.75 209 VAL A N 1
ATOM 1575 C CA . VAL A 1 209 ? -6.18 5.254 22.312 1 97.75 209 VAL A CA 1
ATOM 1576 C C . VAL A 1 209 ? -5.062 4.59 21.5 1 97.75 209 VAL A C 1
ATOM 1578 O O . VAL A 1 209 ? -4.363 3.709 22.016 1 97.75 209 VAL A O 1
ATOM 1581 N N . VAL A 1 210 ? -4.938 4.898 20.266 1 98.5 210 VAL A N 1
ATOM 1582 C CA . VAL A 1 210 ? -3.76 4.605 19.453 1 98.5 210 VAL A CA 1
ATOM 1583 C C . VAL A 1 210 ? -3.191 5.898 18.875 1 98.5 210 VAL A C 1
ATOM 1585 O O . VAL A 1 210 ? -3.918 6.883 18.719 1 98.5 210 VAL A O 1
ATOM 1588 N N . VAL A 1 211 ? -1.891 5.926 18.641 1 98.81 211 VAL A N 1
ATOM 1589 C CA . VAL A 1 211 ? -1.21 7.086 18.078 1 98.81 211 VAL A CA 1
ATOM 1590 C C . VAL A 1 211 ? -0.653 6.73 16.703 1 98.81 211 VAL A C 1
ATOM 1592 O O . VAL A 1 211 ? 0.018 5.711 16.531 1 98.81 211 VAL A O 1
ATOM 1595 N N . MET A 1 212 ? -0.977 7.508 15.727 1 98.81 212 MET A N 1
ATOM 1596 C CA . MET A 1 212 ? -0.534 7.312 14.344 1 98.81 212 MET A CA 1
ATOM 1597 C C . MET A 1 212 ? 0.495 8.367 13.953 1 98.81 212 MET A C 1
ATOM 1599 O O . MET A 1 212 ? 0.315 9.555 14.227 1 98.81 212 MET A O 1
ATOM 1603 N N . ARG A 1 213 ? 1.581 7.926 13.32 1 98.31 213 ARG A N 1
ATOM 1604 C CA . ARG A 1 213 ? 2.645 8.812 12.867 1 98.31 213 ARG A CA 1
ATOM 1605 C C . ARG A 1 213 ? 3.107 8.438 11.461 1 98.31 213 ARG A C 1
ATOM 1607 O O . ARG A 1 213 ? 2.699 7.402 10.922 1 98.31 213 ARG A O 1
ATOM 1614 N N . THR A 1 214 ? 3.789 9.32 10.82 1 97.75 214 THR A N 1
ATOM 1615 C CA . THR A 1 214 ? 4.41 9.117 9.516 1 97.75 214 THR A CA 1
ATOM 1616 C C . THR A 1 214 ? 5.816 9.711 9.484 1 97.75 214 THR A C 1
ATOM 1618 O O . THR A 1 214 ? 6.117 10.641 10.242 1 97.75 214 THR A O 1
ATOM 1621 N N . VAL A 1 215 ? 6.652 9.18 8.609 1 97.25 215 VAL A N 1
ATOM 1622 C CA . VAL A 1 215 ? 7.98 9.766 8.445 1 97.25 215 VAL A CA 1
ATOM 1623 C C . VAL A 1 215 ? 7.957 10.773 7.301 1 97.25 215 VAL A C 1
ATOM 1625 O O . VAL A 1 215 ? 8.969 11.422 7.012 1 97.25 215 VAL A O 1
ATOM 1628 N N . SER A 1 216 ? 6.828 10.961 6.656 1 96.19 216 SER A N 1
ATOM 1629 C CA . SER A 1 216 ? 6.699 11.805 5.477 1 96.19 216 SER A CA 1
ATOM 1630 C C . SER A 1 216 ? 7.148 13.234 5.766 1 96.19 216 SER A C 1
ATOM 1632 O O . SER A 1 216 ? 7.906 13.82 4.988 1 96.19 216 SER A O 1
ATOM 1634 N N . LYS A 1 217 ? 6.711 13.766 6.914 1 94.69 217 LYS A N 1
ATOM 1635 C CA . LYS A 1 217 ? 6.93 15.188 7.172 1 94.69 217 LYS A CA 1
ATOM 1636 C C . LYS A 1 217 ? 8.32 15.43 7.746 1 94.69 217 LYS A C 1
ATOM 1638 O O . LYS A 1 217 ? 8.797 16.562 7.773 1 94.69 217 LYS A O 1
ATOM 1643 N N . LEU A 1 218 ? 8.977 14.336 8.117 1 93.06 218 LEU A N 1
ATOM 1644 C CA . LEU A 1 218 ? 10.344 14.398 8.625 1 93.06 218 LEU A CA 1
ATOM 1645 C C . LEU A 1 218 ? 11.336 14.5 7.473 1 93.06 218 LEU A C 1
ATOM 1647 O O . LEU A 1 218 ? 12.539 14.688 7.699 1 93.06 218 LEU A O 1
ATOM 1651 N N . GLY A 1 219 ? 10.852 14.406 6.312 1 96.56 219 GLY A N 1
ATOM 1652 C CA . GLY A 1 219 ? 11.727 14.5 5.148 1 96.56 219 GLY A CA 1
ATOM 1653 C C . GLY A 1 219 ? 11.789 13.211 4.348 1 96.56 219 GLY A C 1
ATOM 1654 O O . GLY A 1 219 ? 12.688 13.031 3.527 1 96.56 219 GLY A O 1
ATOM 1655 N N . LEU A 1 220 ? 10.883 12.359 4.613 1 98.19 220 LEU A N 1
ATOM 1656 C CA . LEU A 1 220 ? 10.891 11.062 3.949 1 98.19 220 LEU A CA 1
ATOM 1657 C C . LEU A 1 220 ? 9.531 10.758 3.326 1 98.19 220 LEU A C 1
ATOM 1659 O O . LEU A 1 220 ? 9.055 9.625 3.383 1 98.19 220 LEU A O 1
ATOM 1663 N N . ALA A 1 221 ? 8.898 11.82 2.783 1 97.94 221 ALA A N 1
ATOM 1664 C CA . ALA A 1 221 ? 7.59 11.664 2.146 1 97.94 221 ALA A CA 1
ATOM 1665 C C . ALA A 1 221 ? 7.641 10.602 1.051 1 97.94 221 ALA A C 1
ATOM 1667 O O . ALA A 1 221 ? 6.68 9.852 0.862 1 97.94 221 ALA A O 1
ATOM 1668 N N . GLY A 1 222 ? 8.773 10.477 0.423 1 98.19 222 GLY A N 1
ATOM 1669 C CA . GLY A 1 222 ? 8.914 9.664 -0.775 1 98.19 222 GLY A CA 1
ATOM 1670 C C . GLY A 1 222 ? 8.914 8.172 -0.488 1 98.19 222 GLY A C 1
ATOM 1671 O O . GLY A 1 222 ? 8.633 7.367 -1.374 1 98.19 222 GLY A O 1
ATOM 1672 N N . ILE A 1 223 ? 9.258 7.727 0.719 1 98.5 223 ILE A N 1
ATOM 1673 C CA . ILE A 1 223 ? 9.414 6.293 0.947 1 98.5 223 ILE A CA 1
ATOM 1674 C C . ILE A 1 223 ? 8.086 5.703 1.425 1 98.5 223 ILE A C 1
ATOM 1676 O O . ILE A 1 223 ? 7.941 4.484 1.521 1 98.5 223 ILE A O 1
ATOM 1680 N N . ARG A 1 224 ? 7.066 6.574 1.711 1 98.19 224 ARG A N 1
ATOM 1681 C CA . ARG A 1 224 ? 5.703 6.172 2.045 1 98.19 224 ARG A CA 1
ATOM 1682 C C . ARG A 1 224 ? 5.688 5.211 3.227 1 98.19 224 ARG A C 1
ATOM 1684 O O . ARG A 1 224 ? 5.266 4.059 3.092 1 98.19 224 ARG A O 1
ATOM 1691 N N . LEU A 1 225 ? 6.035 5.703 4.383 1 98.69 225 LEU A N 1
ATOM 1692 C CA . LEU A 1 225 ? 6.059 4.875 5.586 1 98.69 225 LEU A CA 1
ATOM 1693 C C . LEU A 1 225 ? 5.359 5.578 6.742 1 98.69 225 LEU A C 1
ATOM 1695 O O . LEU A 1 225 ? 5.719 6.703 7.098 1 98.69 225 LEU A O 1
ATOM 1699 N N . GLY A 1 226 ? 4.312 5.062 7.227 1 98.44 226 GLY A N 1
ATOM 1700 C CA . GLY A 1 226 ? 3.639 5.43 8.461 1 98.44 226 GLY A CA 1
ATOM 1701 C C . GLY A 1 226 ? 3.617 4.312 9.484 1 98.44 226 GLY A C 1
ATOM 1702 O O . GLY A 1 226 ? 3.988 3.176 9.18 1 98.44 226 GLY A O 1
ATOM 1703 N N . TYR A 1 227 ? 3.299 4.633 10.695 1 98.69 227 TYR A N 1
ATOM 1704 C CA . TYR A 1 227 ? 3.213 3.592 11.711 1 98.69 227 TYR A CA 1
ATOM 1705 C C . TYR A 1 227 ? 2.166 3.941 12.766 1 98.69 227 TYR A C 1
ATOM 1707 O O . TYR A 1 227 ? 1.888 5.117 13 1 98.69 227 TYR A O 1
ATOM 1715 N N . LEU A 1 228 ? 1.543 2.941 13.289 1 98.81 228 LEU A N 1
ATOM 1716 C CA . LEU A 1 228 ? 0.53 2.996 14.336 1 98.81 228 LEU A CA 1
ATOM 1717 C C . LEU A 1 228 ? 1.055 2.385 15.633 1 98.81 228 LEU A C 1
ATOM 1719 O O . LEU A 1 228 ? 1.642 1.301 15.617 1 98.81 228 LEU A O 1
ATOM 1723 N N . VAL A 1 229 ? 0.935 3.123 16.672 1 98.75 229 VAL A N 1
ATOM 1724 C CA . VAL A 1 229 ? 1.367 2.658 17.984 1 98.75 229 VAL A CA 1
ATOM 1725 C C . VAL A 1 229 ? 0.156 2.488 18.906 1 98.75 229 VAL A C 1
ATOM 1727 O O . VAL A 1 229 ? -0.697 3.377 18.984 1 98.75 229 VAL A O 1
ATOM 1730 N N . GLY A 1 230 ? 0.038 1.422 19.609 1 98.06 230 GLY A N 1
ATOM 1731 C CA . GLY A 1 230 ? -1.046 1.149 20.531 1 98.06 230 GLY A CA 1
ATOM 1732 C C . GLY A 1 230 ? -0.926 -0.203 21.219 1 98.06 230 GLY A C 1
ATOM 1733 O O . GLY A 1 230 ? 0.088 -0.889 21.062 1 98.06 230 GLY A O 1
ATOM 1734 N N . SER A 1 231 ? -1.93 -0.582 21.969 1 96.75 231 SER A N 1
ATOM 1735 C CA . SER A 1 231 ? -1.932 -1.869 22.656 1 96.75 231 SER A CA 1
ATOM 1736 C C . SER A 1 231 ? -1.933 -3.025 21.656 1 96.75 231 SER A C 1
ATOM 1738 O O . SER A 1 231 ? -2.564 -2.945 20.609 1 96.75 231 SER A O 1
ATOM 1740 N N . PRO A 1 232 ? -1.216 -4.125 22 1 96 232 PRO A N 1
ATOM 1741 C CA . PRO A 1 232 ? -1.222 -5.309 21.141 1 96 232 PRO A CA 1
ATOM 1742 C C . PRO A 1 232 ? -2.631 -5.809 20.828 1 96 232 PRO A C 1
ATOM 1744 O O . PRO A 1 232 ? -2.877 -6.344 19.75 1 96 232 PRO A O 1
ATOM 1747 N N . ALA A 1 233 ? -3.568 -5.594 21.734 1 94.75 233 ALA A N 1
ATOM 1748 C CA . ALA A 1 233 ? -4.941 -6.051 21.547 1 94.75 233 ALA A CA 1
ATOM 1749 C C . ALA A 1 233 ? -5.559 -5.441 20.297 1 94.75 233 ALA A C 1
ATOM 1751 O O . ALA A 1 233 ? -6.293 -6.113 19.562 1 94.75 233 ALA A O 1
ATOM 1752 N N . TRP A 1 234 ? -5.301 -4.18 20.031 1 96.19 234 TRP A N 1
ATOM 1753 C CA . TRP A 1 234 ? -5.824 -3.494 18.859 1 96.19 234 TRP A CA 1
ATOM 1754 C C . TRP A 1 234 ? -5.008 -3.84 17.625 1 96.19 234 TRP A C 1
ATOM 1756 O O . TRP A 1 234 ? -5.566 -4.188 16.578 1 96.19 234 TRP A O 1
ATOM 1766 N N . LEU A 1 235 ? -3.656 -3.771 17.75 1 96.69 235 LEU A N 1
ATOM 1767 C CA . LEU A 1 235 ? -2.785 -3.871 16.578 1 96.69 235 LEU A CA 1
ATOM 1768 C C . LEU A 1 235 ? -2.832 -5.273 15.984 1 96.69 235 LEU A C 1
ATOM 1770 O O . LEU A 1 235 ? -2.699 -5.441 14.766 1 96.69 235 LEU A O 1
ATOM 1774 N N . THR A 1 236 ? -3.064 -6.297 16.797 1 94.75 236 THR A N 1
ATOM 1775 C CA . THR A 1 236 ? -3.199 -7.66 16.297 1 94.75 236 THR A CA 1
ATOM 1776 C C . THR A 1 236 ? -4.391 -7.773 15.352 1 94.75 236 THR A C 1
ATOM 1778 O O . THR A 1 236 ? -4.312 -8.461 14.328 1 94.75 236 THR A O 1
ATOM 1781 N N . GLU A 1 237 ? -5.469 -7.109 15.68 1 95.75 237 GLU A N 1
ATOM 1782 C CA . GLU A 1 237 ? -6.664 -7.168 14.844 1 95.75 237 GLU A CA 1
ATOM 1783 C C . GLU A 1 237 ? -6.469 -6.383 13.555 1 95.75 237 GLU A C 1
ATOM 1785 O O . GLU A 1 237 ? -6.855 -6.848 12.477 1 95.75 237 GLU A O 1
ATOM 1790 N N . PHE A 1 238 ? -5.855 -5.203 13.664 1 96.88 238 PHE A N 1
ATOM 1791 C CA . PHE A 1 238 ? -5.609 -4.41 12.469 1 96.88 238 PHE A CA 1
ATOM 1792 C C . PHE A 1 238 ? -4.637 -5.129 11.531 1 96.88 238 PHE A C 1
ATOM 1794 O O . PHE A 1 238 ? -4.742 -5.016 10.312 1 96.88 238 PHE A O 1
ATOM 1801 N N . ASP A 1 239 ? -3.723 -5.879 12.102 1 95.44 239 ASP A N 1
ATOM 1802 C CA . ASP A 1 239 ? -2.719 -6.605 11.336 1 95.44 239 ASP A CA 1
ATOM 1803 C C . ASP A 1 239 ? -3.369 -7.672 10.453 1 95.44 239 ASP A C 1
ATOM 1805 O O . ASP A 1 239 ? -2.816 -8.055 9.422 1 95.44 239 ASP A O 1
ATOM 1809 N N . LYS A 1 240 ? -4.531 -8.156 10.844 1 94.31 240 LYS A N 1
ATOM 1810 C CA . LYS A 1 240 ? -5.227 -9.203 10.109 1 94.31 240 LYS A CA 1
ATOM 1811 C C . LYS A 1 240 ? -5.711 -8.703 8.75 1 94.31 240 LYS A C 1
ATOM 1813 O O . LYS A 1 240 ? -5.93 -9.492 7.828 1 94.31 240 LYS A O 1
ATOM 1818 N N . VAL A 1 241 ? -5.844 -7.383 8.594 1 94.75 241 VAL A N 1
ATOM 1819 C CA . VAL A 1 241 ? -6.348 -6.852 7.332 1 94.75 241 VAL A CA 1
ATOM 1820 C C . VAL A 1 241 ? -5.211 -6.191 6.559 1 94.75 241 VAL A C 1
ATOM 1822 O O . VAL A 1 241 ? -5.418 -5.672 5.461 1 94.75 241 VAL A O 1
ATOM 1825 N N . ARG A 1 242 ? -4.023 -6.203 7.137 1 94.44 242 ARG A N 1
ATOM 1826 C CA . ARG A 1 242 ? -2.848 -5.652 6.477 1 94.44 242 ARG A CA 1
ATOM 1827 C C . ARG A 1 242 ? -2.406 -6.531 5.312 1 94.44 242 ARG A C 1
ATOM 1829 O O . ARG A 1 242 ? -2.303 -7.75 5.453 1 94.44 242 ARG A O 1
ATOM 1836 N N . PRO A 1 243 ? -2.129 -5.941 4.102 1 91.56 243 PRO A N 1
ATOM 1837 C CA . PRO A 1 243 ? -1.514 -6.758 3.049 1 91.56 243 PRO A CA 1
ATOM 1838 C C . PRO A 1 243 ? -0.179 -7.363 3.477 1 91.56 243 PRO A C 1
ATOM 1840 O O . PRO A 1 243 ? 0.606 -6.707 4.168 1 91.56 243 PRO A O 1
ATOM 1843 N N . PRO A 1 244 ? 0.17 -8.602 3.17 1 88.25 244 PRO A N 1
ATOM 1844 C CA . PRO A 1 244 ? 1.33 -9.328 3.688 1 88.25 244 PRO A CA 1
ATOM 1845 C C . PRO A 1 244 ? 2.648 -8.609 3.416 1 88.25 244 PRO A C 1
ATOM 1847 O O . PRO A 1 244 ? 3.549 -8.617 4.258 1 88.25 244 PRO A O 1
ATOM 1850 N N . TYR A 1 245 ? 2.957 -7.953 2.365 1 94.31 245 TYR A N 1
ATOM 1851 C CA . TYR A 1 245 ? 4.223 -7.352 1.963 1 94.31 245 TYR A CA 1
ATOM 1852 C C . TYR A 1 245 ? 4.035 -5.879 1.605 1 94.31 245 TYR A C 1
ATOM 1854 O O . TYR A 1 245 ? 4.527 -5.418 0.572 1 94.31 245 TYR A O 1
ATOM 1862 N N . ASN A 1 246 ? 3.42 -5.223 2.645 1 96 246 ASN A N 1
ATOM 1863 C CA . ASN A 1 246 ? 2.98 -3.887 2.254 1 96 246 ASN A CA 1
ATOM 1864 C C . ASN A 1 246 ? 4.117 -2.873 2.338 1 96 246 ASN A C 1
ATOM 1866 O O . ASN A 1 246 ? 4.035 -1.792 1.753 1 96 246 ASN A O 1
ATOM 1870 N N . ILE A 1 247 ? 5.23 -3.172 3.092 1 98.38 247 ILE A N 1
ATOM 1871 C CA . ILE A 1 247 ? 6.402 -2.305 3.143 1 98.38 247 ILE A CA 1
ATOM 1872 C C . ILE A 1 247 ? 7.562 -2.959 2.395 1 98.38 247 ILE A C 1
ATOM 1874 O O . ILE A 1 247 ? 8.133 -3.951 2.861 1 98.38 247 ILE A O 1
ATOM 1878 N N . ASN A 1 248 ? 7.918 -2.393 1.266 1 98.38 248 ASN A N 1
ATOM 1879 C CA . ASN A 1 248 ? 8.891 -3.057 0.402 1 98.38 248 ASN A CA 1
ATOM 1880 C C . ASN A 1 248 ? 10.297 -3.006 0.997 1 98.38 248 ASN A C 1
ATOM 1882 O O . ASN A 1 248 ? 10.539 -2.291 1.973 1 98.38 248 ASN A O 1
ATOM 1886 N N . VAL A 1 249 ? 11.242 -3.717 0.435 1 98.5 249 VAL A N 1
ATOM 1887 C CA . VAL A 1 249 ? 12.562 -3.918 1.016 1 98.5 249 VAL A CA 1
ATOM 1888 C C . VAL A 1 249 ? 13.352 -2.609 0.978 1 98.5 249 VAL A C 1
ATOM 1890 O O . VAL A 1 249 ? 14.164 -2.34 1.866 1 98.5 249 VAL A O 1
ATOM 1893 N N . LEU A 1 250 ? 13.094 -1.773 -0.035 1 98.81 250 LEU A N 1
ATOM 1894 C CA . LEU A 1 250 ? 13.805 -0.508 -0.15 1 98.81 250 LEU A CA 1
ATOM 1895 C C . LEU A 1 250 ? 13.383 0.461 0.946 1 98.81 250 LEU A C 1
ATOM 1897 O O . LEU A 1 250 ? 14.219 1.126 1.557 1 98.81 250 LEU A O 1
ATOM 1901 N N . THR A 1 251 ? 12.102 0.527 1.194 1 98.81 251 THR A N 1
ATOM 1902 C CA . THR A 1 251 ? 11.57 1.367 2.264 1 98.81 251 THR A CA 1
ATOM 1903 C C . THR A 1 251 ? 12.07 0.893 3.623 1 98.81 251 THR A C 1
ATOM 1905 O O . THR A 1 251 ? 12.5 1.703 4.449 1 98.81 251 THR A O 1
ATOM 1908 N N . GLN A 1 252 ? 12.039 -0.418 3.844 1 98.69 252 GLN A N 1
ATOM 1909 C CA . GLN A 1 252 ? 12.531 -0.955 5.109 1 98.69 252 GLN A CA 1
ATOM 1910 C C . GLN A 1 252 ? 14 -0.604 5.32 1 98.69 252 GLN A C 1
ATOM 1912 O O . GLN A 1 252 ? 14.383 -0.139 6.398 1 98.69 252 GLN A O 1
ATOM 1917 N N . ALA A 1 253 ? 14.812 -0.778 4.289 1 98.75 253 ALA A N 1
ATOM 1918 C CA . ALA A 1 253 ? 16.25 -0.492 4.391 1 98.75 253 ALA A CA 1
ATOM 1919 C C . ALA A 1 253 ? 16.484 0.996 4.617 1 98.75 253 ALA A C 1
ATOM 1921 O O . ALA A 1 253 ? 17.359 1.374 5.41 1 98.75 253 ALA A O 1
ATOM 1922 N N . THR A 1 254 ? 15.75 1.82 3.939 1 98.81 254 THR A N 1
ATOM 1923 C CA . THR A 1 254 ? 15.891 3.266 4.078 1 98.81 254 THR A CA 1
ATOM 1924 C C . THR A 1 254 ? 15.531 3.713 5.492 1 98.81 254 THR A C 1
ATOM 1926 O O . THR A 1 254 ? 16.281 4.469 6.117 1 98.81 254 THR A O 1
ATOM 1929 N N . ALA A 1 255 ? 14.391 3.234 5.953 1 98.69 255 ALA A N 1
ATOM 1930 C CA . ALA A 1 255 ? 13.969 3.572 7.309 1 98.69 255 ALA A CA 1
ATOM 1931 C C . ALA A 1 255 ? 15 3.117 8.336 1 98.69 255 ALA A C 1
ATOM 1933 O O . ALA A 1 255 ? 15.375 3.879 9.234 1 98.69 255 ALA A O 1
ATOM 1934 N N . ASP A 1 256 ? 15.461 1.878 8.18 1 98.69 256 ASP A N 1
ATOM 1935 C CA . ASP A 1 256 ? 16.469 1.333 9.102 1 98.69 256 ASP A CA 1
ATOM 1936 C C . ASP A 1 256 ? 17.703 2.215 9.141 1 98.69 256 ASP A C 1
ATOM 1938 O O . ASP A 1 256 ? 18.219 2.525 10.219 1 98.69 256 ASP A O 1
ATOM 1942 N N . PHE A 1 257 ? 18.188 2.627 8.008 1 98.62 257 PHE A N 1
ATOM 1943 C CA . PHE A 1 257 ? 19.391 3.449 7.883 1 98.62 257 PHE A CA 1
ATOM 1944 C C . PHE A 1 257 ? 19.172 4.82 8.508 1 98.62 257 PHE A C 1
ATOM 1946 O O . PHE A 1 257 ? 20 5.297 9.281 1 98.62 257 PHE A O 1
ATOM 1953 N N . LEU A 1 258 ? 18.062 5.441 8.242 1 98.19 258 LEU A N 1
ATOM 1954 C CA . LEU A 1 258 ? 17.859 6.836 8.617 1 98.19 258 LEU A CA 1
ATOM 1955 C C . LEU A 1 258 ? 17.469 6.949 10.086 1 98.19 258 LEU A C 1
ATOM 1957 O O . LEU A 1 258 ? 17.594 8.023 10.68 1 98.19 258 LEU A O 1
ATOM 1961 N N . LEU A 1 259 ? 16.969 5.875 10.672 1 98 259 LEU A N 1
ATOM 1962 C CA . LEU A 1 259 ? 16.719 5.867 12.109 1 98 259 LEU A CA 1
ATOM 1963 C C . LEU A 1 259 ? 18.031 6.078 12.875 1 98 259 LEU A C 1
ATOM 1965 O O . LEU A 1 259 ? 18.016 6.551 14.016 1 98 259 LEU A O 1
ATOM 1969 N N . ASP A 1 260 ? 19.172 5.762 12.273 1 97.81 260 ASP A N 1
ATOM 1970 C CA . ASP A 1 260 ? 20.484 6.004 12.875 1 97.81 260 ASP A CA 1
ATOM 1971 C C . ASP A 1 260 ? 20.938 7.438 12.633 1 97.81 260 ASP A C 1
ATOM 1973 O O . ASP A 1 260 ? 21.969 7.867 13.164 1 97.81 260 ASP A O 1
ATOM 1977 N N . HIS A 1 261 ? 20.234 8.203 11.828 1 97.62 261 HIS A N 1
ATOM 1978 C CA . HIS A 1 261 ? 20.641 9.555 11.445 1 97.62 261 HIS A CA 1
ATOM 1979 C C . HIS A 1 261 ? 19.5 10.547 11.648 1 97.62 261 HIS A C 1
ATOM 1981 O O . HIS A 1 261 ? 19.344 11.492 10.875 1 97.62 261 HIS A O 1
ATOM 1987 N N . LEU A 1 262 ? 18.688 10.312 12.648 1 96.69 262 LEU A N 1
ATOM 1988 C CA . LEU A 1 262 ? 17.531 11.156 12.938 1 96.69 262 LEU A CA 1
ATOM 1989 C C . LEU A 1 262 ? 17.969 12.586 13.242 1 96.69 262 LEU A C 1
ATOM 1991 O O . LEU A 1 262 ? 17.203 13.531 13.023 1 96.69 262 LEU A O 1
ATOM 1995 N N . ASP A 1 263 ? 19.156 12.727 13.727 1 97.25 263 ASP A N 1
ATOM 1996 C CA . ASP A 1 263 ? 19.672 14.047 14.086 1 97.25 263 ASP A CA 1
ATOM 1997 C C . ASP A 1 263 ? 19.656 14.984 12.883 1 97.25 263 ASP A C 1
ATOM 1999 O O . ASP A 1 263 ? 19.406 16.172 13.023 1 97.25 263 ASP A O 1
ATOM 2003 N N . VAL A 1 264 ? 19.953 14.461 11.703 1 97.5 264 VAL A N 1
ATOM 2004 C CA . VAL A 1 264 ? 19.953 15.25 10.477 1 97.5 264 VAL A CA 1
ATOM 2005 C C . VAL A 1 264 ? 18.531 15.734 10.172 1 97.5 264 VAL A C 1
ATOM 2007 O O . VAL A 1 264 ? 18.328 16.906 9.867 1 97.5 264 VAL A O 1
ATOM 2010 N N . LEU A 1 265 ? 17.562 14.852 10.305 1 97 265 LEU A N 1
ATOM 2011 C CA . LEU A 1 265 ? 16.172 15.18 10.023 1 97 265 LEU A CA 1
ATOM 2012 C C . LEU A 1 265 ? 15.602 16.109 11.086 1 97 265 LEU A C 1
ATOM 2014 O O . LEU A 1 265 ? 14.859 17.031 10.773 1 97 265 LEU A O 1
ATOM 2018 N N . ASP A 1 266 ? 15.969 15.891 12.312 1 96.62 266 ASP A N 1
ATOM 2019 C CA . ASP A 1 266 ? 15.516 16.734 13.414 1 96.62 266 ASP A CA 1
ATOM 2020 C C . ASP A 1 266 ? 16.031 18.156 13.266 1 96.62 266 ASP A C 1
ATOM 2022 O O . ASP A 1 266 ? 15.344 19.125 13.617 1 96.62 266 ASP A O 1
ATOM 2026 N N . ALA A 1 267 ? 17.25 18.281 12.836 1 97.69 267 ALA A N 1
ATOM 2027 C CA . ALA A 1 267 ? 17.828 19.609 12.609 1 97.69 267 ALA A CA 1
ATOM 2028 C C . ALA A 1 267 ? 17.047 20.359 11.531 1 97.69 267 ALA A C 1
ATOM 2030 O O . ALA A 1 267 ? 16.828 21.562 11.641 1 97.69 267 ALA A O 1
ATOM 2031 N N . GLN A 1 268 ? 16.703 19.625 10.492 1 97.44 268 GLN A N 1
ATOM 2032 C CA . GLN A 1 268 ? 15.891 20.234 9.438 1 97.44 268 GLN A CA 1
ATOM 2033 C C . GLN A 1 268 ? 14.531 20.672 9.969 1 97.44 268 GLN A C 1
ATOM 2035 O O . GLN A 1 268 ? 14.047 21.766 9.633 1 97.44 268 GLN A O 1
ATOM 2040 N N . ALA A 1 269 ? 13.922 19.859 10.797 1 97.44 269 ALA A N 1
ATOM 2041 C CA . ALA A 1 269 ? 12.641 20.203 11.398 1 97.44 269 ALA A CA 1
ATOM 2042 C C . ALA A 1 269 ? 12.766 21.438 12.273 1 97.44 269 ALA A C 1
ATOM 2044 O O . ALA A 1 269 ? 11.875 22.297 12.289 1 97.44 269 ALA A O 1
ATOM 2045 N N . ALA A 1 270 ? 13.836 21.562 13 1 97.69 270 ALA A N 1
ATOM 2046 C CA . ALA A 1 270 ? 14.078 22.734 13.836 1 97.69 270 ALA A CA 1
ATOM 2047 C C . ALA A 1 270 ? 14.203 24 12.992 1 97.69 270 ALA A C 1
ATOM 2049 O O . ALA A 1 270 ? 13.672 25.047 13.352 1 97.69 270 ALA A O 1
ATOM 2050 N N . ASP A 1 271 ? 14.906 23.844 11.875 1 97.94 271 ASP A N 1
ATOM 2051 C CA . ASP A 1 271 ? 15.023 24.969 10.938 1 97.94 271 ASP A CA 1
ATOM 2052 C C . ASP A 1 271 ? 13.648 25.391 10.422 1 97.94 271 ASP A C 1
ATOM 2054 O O . ASP A 1 271 ? 13.367 26.594 10.32 1 97.94 271 ASP A O 1
ATOM 2058 N N . LEU A 1 272 ? 12.852 24.453 10.141 1 98.31 272 LEU A N 1
ATOM 2059 C CA . LEU A 1 272 ? 11.539 24.734 9.586 1 98.31 272 LEU A CA 1
ATOM 2060 C C . LEU A 1 272 ? 10.625 25.359 10.633 1 98.31 272 LEU A C 1
ATOM 2062 O O . LEU A 1 272 ? 9.781 26.203 10.312 1 98.31 272 LEU A O 1
ATOM 2066 N N . ARG A 1 273 ? 10.781 25 11.922 1 98.12 273 ARG A N 1
ATOM 2067 C CA . ARG A 1 273 ? 10.047 25.672 12.984 1 98.12 273 ARG A CA 1
ATOM 2068 C C . ARG A 1 273 ? 10.43 27.141 13.078 1 98.12 273 ARG A C 1
ATOM 2070 O O . ARG A 1 273 ? 9.57 28.016 13.25 1 98.12 273 ARG A O 1
ATOM 2077 N N . ALA A 1 274 ? 11.688 27.391 12.953 1 98.44 274 ALA A N 1
ATOM 2078 C CA . ALA A 1 274 ? 12.156 28.781 12.961 1 98.44 274 ALA A CA 1
ATOM 2079 C C . ALA A 1 274 ? 11.617 29.547 11.758 1 98.44 274 ALA A C 1
ATOM 2081 O O . ALA A 1 274 ? 11.148 30.688 11.898 1 98.44 274 ALA A O 1
ATOM 2082 N N . GLU A 1 275 ? 11.695 28.875 10.586 1 98.62 275 GLU A N 1
ATOM 2083 C CA . GLU A 1 275 ? 11.18 29.5 9.367 1 98.62 275 GLU A CA 1
ATOM 2084 C C . GLU A 1 275 ? 9.68 29.734 9.461 1 98.62 275 GLU A C 1
ATOM 2086 O O . GLU A 1 275 ? 9.172 30.734 8.945 1 98.62 275 GLU A O 1
ATOM 2091 N N . ARG A 1 276 ? 8.961 28.812 10.062 1 98.69 276 ARG A N 1
ATOM 2092 C CA . ARG A 1 276 ? 7.523 28.984 10.258 1 98.69 276 ARG A CA 1
ATOM 2093 C C . ARG A 1 276 ? 7.223 30.281 11.016 1 98.69 276 ARG A C 1
ATOM 2095 O O . ARG A 1 276 ? 6.32 31.031 10.633 1 98.69 276 ARG A O 1
ATOM 2102 N N . THR A 1 277 ? 7.965 30.516 12.078 1 98.38 277 THR A N 1
ATOM 2103 C CA . THR A 1 277 ? 7.777 31.703 12.898 1 98.38 277 THR A CA 1
ATOM 2104 C C . THR A 1 277 ? 8.047 32.969 12.094 1 98.38 277 THR A C 1
ATOM 2106 O O . THR A 1 277 ? 7.25 33.906 12.117 1 98.38 277 THR A O 1
ATOM 2109 N N . ARG A 1 278 ? 9.133 32.938 11.367 1 98.56 278 ARG A N 1
ATOM 2110 C CA . ARG A 1 278 ? 9.508 34.094 10.547 1 98.56 278 ARG A CA 1
ATOM 2111 C C . ARG A 1 278 ? 8.477 34.344 9.453 1 98.56 278 ARG A C 1
ATOM 2113 O O . ARG A 1 278 ? 8.055 35.469 9.242 1 98.56 278 ARG A O 1
ATOM 2120 N N . LEU A 1 279 ? 8.141 33.281 8.742 1 98.81 279 LEU A N 1
ATOM 2121 C CA . LEU A 1 279 ? 7.188 33.406 7.645 1 98.81 279 LEU A CA 1
ATOM 2122 C C . LEU A 1 279 ? 5.84 33.906 8.141 1 98.81 279 LEU A C 1
ATOM 2124 O O . LEU A 1 279 ? 5.199 34.719 7.488 1 98.81 279 LEU A O 1
ATOM 2128 N N . ALA A 1 280 ? 5.379 33.375 9.297 1 98.75 280 ALA A N 1
ATOM 2129 C CA . ALA A 1 280 ? 4.109 33.812 9.883 1 98.75 280 ALA A CA 1
ATOM 2130 C C . ALA A 1 280 ? 4.109 35.312 10.141 1 98.75 280 ALA A C 1
ATOM 2132 O O . ALA A 1 280 ? 3.125 36 9.852 1 98.75 280 ALA A O 1
ATOM 2133 N N . GLN A 1 281 ? 5.168 35.781 10.656 1 98.62 281 GLN A N 1
ATOM 2134 C CA . GLN A 1 281 ? 5.285 37.219 10.961 1 98.62 281 GLN A CA 1
ATOM 2135 C C . GLN A 1 281 ? 5.27 38.062 9.68 1 98.62 281 GLN A C 1
ATOM 2137 O O . GLN A 1 281 ? 4.57 39.062 9.609 1 98.62 281 GLN A O 1
ATOM 2142 N N . GLU A 1 282 ? 5.992 37.594 8.719 1 98.56 282 GLU A N 1
ATOM 2143 C CA . GLU A 1 282 ? 6.109 38.344 7.477 1 98.56 282 GLU A CA 1
ATOM 2144 C C . GLU A 1 282 ? 4.793 38.344 6.703 1 98.56 282 GLU A C 1
ATOM 2146 O O . GLU A 1 282 ? 4.406 39.344 6.121 1 98.56 282 GLU A O 1
ATOM 2151 N N . VAL A 1 283 ? 4.145 37.25 6.645 1 98.69 283 VAL A N 1
ATOM 2152 C CA . VAL A 1 283 ? 2.861 37.156 5.953 1 98.69 283 VAL A CA 1
ATOM 2153 C C . VAL A 1 283 ? 1.822 38 6.684 1 98.69 283 VAL A C 1
ATOM 2155 O O . VAL A 1 283 ? 0.997 38.656 6.051 1 98.69 283 VAL A O 1
ATOM 2158 N N . ALA A 1 284 ? 1.825 37.969 8.039 1 98.25 284 ALA A N 1
ATOM 2159 C CA . ALA A 1 284 ? 0.871 38.719 8.852 1 98.25 284 ALA A CA 1
ATOM 2160 C C . ALA A 1 284 ? 1.021 40.25 8.617 1 98.25 284 ALA A C 1
ATOM 2162 O O . ALA A 1 284 ? 0.075 41 8.828 1 98.25 284 ALA A O 1
ATOM 2163 N N . ALA A 1 285 ? 2.158 40.625 8.172 1 97.5 285 ALA A N 1
ATOM 2164 C CA . ALA A 1 285 ? 2.432 42.062 7.938 1 97.5 285 ALA A CA 1
ATOM 2165 C C . ALA A 1 285 ? 1.868 42.5 6.594 1 97.5 285 ALA A C 1
ATOM 2167 O O . ALA A 1 285 ? 1.759 43.719 6.336 1 97.5 285 ALA A O 1
ATOM 2168 N N . LEU A 1 286 ? 1.489 41.562 5.762 1 97.56 286 LEU A N 1
ATOM 2169 C CA . LEU A 1 286 ? 0.921 41.938 4.465 1 97.56 286 LEU A CA 1
ATOM 2170 C C . LEU A 1 286 ? -0.53 42.375 4.609 1 97.56 286 LEU A C 1
ATOM 2172 O O . LEU A 1 286 ? -1.26 41.844 5.461 1 97.56 286 LEU A O 1
ATOM 2176 N N . PRO A 1 287 ? -0.95 43.281 3.799 1 96 287 PRO A N 1
ATOM 2177 C CA . PRO A 1 287 ? -2.309 43.812 3.924 1 96 287 PRO A CA 1
ATOM 2178 C C . PRO A 1 287 ? -3.383 42.75 3.672 1 96 287 PRO A C 1
ATOM 2180 O O . PRO A 1 287 ? -3.271 41.969 2.727 1 96 287 PRO A O 1
ATOM 2183 N N . GLY A 1 288 ? -4.348 42.75 4.539 1 96.88 288 GLY A N 1
ATOM 2184 C CA . GLY A 1 288 ? -5.527 41.938 4.328 1 96.88 288 GLY A CA 1
ATOM 2185 C C . GLY A 1 288 ? -5.32 40.469 4.711 1 96.88 288 GLY A C 1
ATOM 2186 O O . GLY A 1 288 ? -6.168 39.625 4.422 1 96.88 288 GLY A O 1
ATOM 2187 N N . THR A 1 289 ? -4.215 40.156 5.352 1 98.12 289 THR A N 1
ATOM 2188 C CA . THR A 1 289 ? -3.945 38.781 5.684 1 98.12 289 THR A CA 1
ATOM 2189 C C . THR A 1 289 ? -4.23 38.5 7.16 1 98.12 289 THR A C 1
ATOM 2191 O O . THR A 1 289 ? -3.998 39.375 8.008 1 98.12 289 THR A O 1
ATOM 2194 N N . THR A 1 290 ? -4.828 37.406 7.465 1 98.12 290 THR A N 1
ATOM 2195 C CA . THR A 1 290 ? -4.926 36.844 8.805 1 98.12 290 THR A CA 1
ATOM 2196 C C . THR A 1 290 ? -4.23 35.5 8.867 1 98.12 290 THR A C 1
ATOM 2198 O O . THR A 1 290 ? -4.652 34.531 8.203 1 98.12 290 THR A O 1
ATOM 2201 N N . VAL A 1 291 ? -3.193 35.438 9.609 1 98.44 291 VAL A N 1
ATOM 2202 C CA . VAL A 1 291 ? -2.451 34.188 9.766 1 98.44 291 VAL A CA 1
ATOM 2203 C C . VAL A 1 291 ? -2.916 33.469 11.031 1 98.44 291 VAL A C 1
ATOM 2205 O O . VAL A 1 291 ? -2.885 34.031 12.125 1 98.44 291 VAL A O 1
ATOM 2208 N N . PHE A 1 292 ? -3.402 32.25 10.914 1 98 292 PHE A N 1
ATOM 2209 C CA . PHE A 1 292 ? -3.803 31.438 12.062 1 98 292 PHE A CA 1
ATOM 2210 C C . PHE A 1 292 ? -2.596 30.75 12.688 1 98 292 PHE A C 1
ATOM 2212 O O . PHE A 1 292 ? -1.626 30.438 12 1 98 292 PHE A O 1
ATOM 2219 N N . PRO A 1 293 ? -2.625 30.594 14.023 1 96.12 293 PRO A N 1
ATOM 2220 C CA . PRO A 1 293 ? -1.529 29.859 14.664 1 96.12 293 PRO A CA 1
ATOM 2221 C C . PRO A 1 293 ? -1.348 28.453 14.102 1 96.12 293 PRO A C 1
ATOM 2223 O O . PRO A 1 293 ? -2.332 27.781 13.789 1 96.12 293 PRO A O 1
ATOM 2226 N N . SER A 1 294 ? -0.081 28.062 14.016 1 97.69 294 SER A N 1
ATOM 2227 C CA . SER A 1 294 ? 0.187 26.734 13.484 1 97.69 294 SER A CA 1
ATOM 2228 C C . SER A 1 294 ? 1.277 26.016 14.281 1 97.69 294 SER A C 1
ATOM 2230 O O . SER A 1 294 ? 2.264 26.641 14.68 1 97.69 294 SER A O 1
ATOM 2232 N N . ALA A 1 295 ? 1.031 24.734 14.5 1 97.75 295 ALA A N 1
ATOM 2233 C CA . ALA A 1 295 ? 2.047 23.891 15.125 1 97.75 295 ALA A CA 1
ATOM 2234 C C . ALA A 1 295 ? 2.617 22.891 14.125 1 97.75 295 ALA A C 1
ATOM 2236 O O . ALA A 1 295 ? 3.371 22 14.5 1 97.75 295 ALA A O 1
ATOM 2237 N N . GLY A 1 296 ? 2.236 22.922 12.844 1 97.75 296 GLY A N 1
ATOM 2238 C CA . GLY A 1 296 ? 2.797 22.125 11.773 1 97.75 296 GLY A CA 1
ATOM 2239 C C . GLY A 1 296 ? 3.809 22.859 10.93 1 97.75 296 GLY A C 1
ATOM 2240 O O . GLY A 1 296 ? 4.258 23.953 11.305 1 97.75 296 GLY A O 1
ATOM 2241 N N . ASN A 1 297 ? 4.211 22.297 9.812 1 98.44 297 ASN A N 1
ATOM 2242 C CA . ASN A 1 297 ? 5.102 23 8.883 1 98.44 297 ASN A CA 1
ATOM 2243 C C . ASN A 1 297 ? 4.316 23.703 7.781 1 98.44 297 ASN A C 1
ATOM 2245 O O . ASN A 1 297 ? 4.688 23.641 6.609 1 98.44 297 ASN A O 1
ATOM 2249 N N . PHE A 1 298 ? 3.26 24.328 8.148 1 98.75 298 PHE A N 1
ATOM 2250 C CA . PHE A 1 298 ? 2.406 25.078 7.23 1 98.75 298 PHE A CA 1
ATOM 2251 C C . PHE A 1 298 ? 1.664 26.188 7.965 1 98.75 298 PHE A C 1
ATOM 2253 O O . PHE A 1 298 ? 1.576 26.172 9.195 1 98.75 298 PHE A O 1
ATOM 2260 N N . LEU A 1 299 ? 1.174 27.141 7.195 1 98.75 299 LEU A N 1
ATOM 2261 C CA . LEU A 1 299 ? 0.351 28.234 7.707 1 98.75 299 LEU A CA 1
ATOM 2262 C C . LEU A 1 299 ? -0.985 28.297 6.977 1 98.75 299 LEU A C 1
ATOM 2264 O O . LEU A 1 299 ? -1.028 28.219 5.746 1 98.75 299 LEU A O 1
ATOM 2268 N N . LEU A 1 300 ? -2.029 28.328 7.754 1 98.81 300 LEU A N 1
ATOM 2269 C CA . LEU A 1 300 ? -3.322 28.719 7.199 1 98.81 300 LEU A CA 1
ATOM 2270 C C . LEU A 1 300 ? -3.479 30.234 7.223 1 98.81 300 LEU A C 1
ATOM 2272 O O . LEU A 1 300 ? -3.314 30.875 8.266 1 98.81 300 LEU A O 1
ATOM 2276 N N . VAL A 1 301 ? -3.811 30.828 6.051 1 98.81 301 VAL A N 1
ATOM 2277 C CA . VAL A 1 301 ? -3.877 32.281 5.926 1 98.81 301 VAL A CA 1
ATOM 2278 C C . VAL A 1 301 ? -5.184 32.688 5.242 1 98.81 301 VAL A C 1
ATOM 2280 O O . VAL A 1 301 ? -5.508 32.156 4.168 1 98.81 301 VAL A O 1
ATOM 2283 N N . ARG A 1 302 ? -5.973 33.469 5.871 1 98.56 302 ARG A N 1
ATOM 2284 C CA . ARG A 1 302 ? -7.133 34.094 5.223 1 98.56 302 ARG A CA 1
ATOM 2285 C C . ARG A 1 302 ? -6.742 35.344 4.469 1 98.56 302 ARG A C 1
ATOM 2287 O O . ARG A 1 302 ? -6.023 36.188 4.996 1 98.56 302 ARG A O 1
ATOM 2294 N N . VAL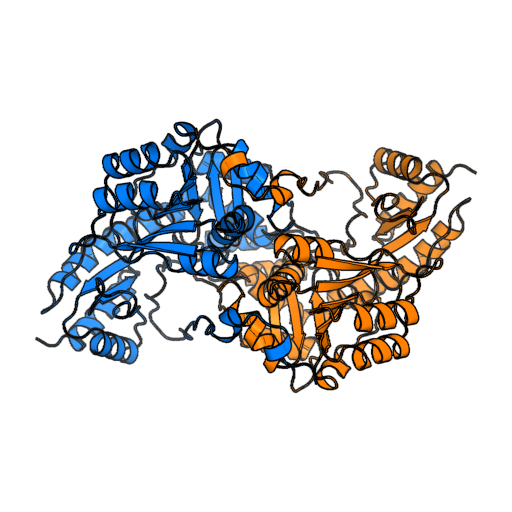 A 1 303 ? -7.098 35.438 3.266 1 98.38 303 VAL A N 1
ATOM 2295 C CA . VAL A 1 303 ? -6.785 36.531 2.375 1 98.38 303 VAL A CA 1
ATOM 2296 C C . VAL A 1 303 ? -8.07 37.125 1.795 1 98.38 303 VAL A C 1
ATOM 2298 O O . VAL A 1 303 ? -9.148 36.531 1.932 1 98.38 303 VAL A O 1
ATOM 2301 N N . PRO A 1 304 ? -8 38.312 1.192 1 97.5 304 PRO A N 1
ATOM 2302 C CA . PRO A 1 304 ? -9.219 38.938 0.686 1 97.5 304 PRO A CA 1
ATOM 2303 C C . PRO A 1 304 ? -9.906 38.125 -0.405 1 97.5 304 PRO A C 1
ATOM 2305 O O . PRO A 1 304 ? -11.133 38.062 -0.46 1 97.5 304 PRO A O 1
ATOM 2308 N N . ASP A 1 305 ? -9.188 37.469 -1.245 1 97.69 305 ASP A N 1
ATOM 2309 C CA . ASP A 1 305 ? -9.672 36.656 -2.354 1 97.69 305 ASP A CA 1
ATOM 2310 C C . ASP A 1 305 ? -8.742 35.469 -2.615 1 97.69 305 ASP A C 1
ATOM 2312 O O . ASP A 1 305 ? -7.789 35.594 -3.389 1 97.69 305 ASP A O 1
ATOM 2316 N N . ALA A 1 306 ? -9.109 34.375 -2.025 1 98.31 306 ALA A N 1
ATOM 2317 C CA . ALA A 1 306 ? -8.234 33.219 -2.061 1 98.31 306 ALA A CA 1
ATOM 2318 C C . ALA A 1 306 ? -7.977 32.75 -3.496 1 98.31 306 ALA A C 1
ATOM 2320 O O . ALA A 1 306 ? -6.859 32.375 -3.838 1 98.31 306 ALA A O 1
ATOM 2321 N N . ALA A 1 307 ? -8.984 32.75 -4.328 1 97.81 307 ALA A N 1
ATOM 2322 C CA . ALA A 1 307 ? -8.852 32.312 -5.723 1 97.81 307 ALA A CA 1
ATOM 2323 C C . ALA A 1 307 ? -7.867 33.219 -6.469 1 97.81 307 ALA A C 1
ATOM 2325 O O . ALA A 1 307 ? -7.02 32.719 -7.219 1 97.81 307 ALA A O 1
ATOM 2326 N N . ALA A 1 308 ? -7.984 34.5 -6.289 1 97.06 308 ALA A N 1
ATOM 2327 C CA . ALA A 1 308 ? -7.098 35.438 -6.945 1 97.06 308 ALA A CA 1
ATOM 2328 C C . ALA A 1 308 ? -5.656 35.281 -6.469 1 97.06 308 ALA A C 1
ATOM 2330 O O . ALA A 1 308 ? -4.719 35.344 -7.266 1 97.06 308 ALA A O 1
ATOM 2331 N N . VAL A 1 309 ? -5.535 35.188 -5.184 1 98.06 309 VAL A N 1
ATOM 2332 C CA . VAL A 1 309 ? -4.203 35 -4.617 1 98.06 309 VAL A CA 1
ATOM 2333 C C . VAL A 1 309 ? -3.586 33.719 -5.16 1 98.06 309 VAL A C 1
ATOM 2335 O O . VAL A 1 309 ? -2.422 33.688 -5.57 1 98.06 309 VAL A O 1
ATOM 2338 N N . PHE A 1 310 ? -4.363 32.625 -5.156 1 97.88 310 PHE A N 1
ATOM 2339 C CA . PHE A 1 310 ? -3.885 31.359 -5.68 1 97.88 310 PHE A CA 1
ATOM 2340 C C . PHE A 1 310 ? -3.416 31.5 -7.121 1 97.88 310 PHE A C 1
ATOM 2342 O O . PHE A 1 310 ? -2.32 31.062 -7.473 1 97.88 310 PHE A O 1
ATOM 2349 N N . ASP A 1 311 ? -4.207 32.094 -7.965 1 97.12 311 ASP A N 1
ATOM 2350 C CA . ASP A 1 311 ? -3.891 32.25 -9.383 1 97.12 311 ASP A CA 1
ATOM 2351 C C . ASP A 1 311 ? -2.633 33.094 -9.562 1 97.12 311 ASP A C 1
ATOM 2353 O O . ASP A 1 311 ? -1.806 32.812 -10.43 1 97.12 311 ASP A O 1
ATOM 2357 N N . ALA A 1 312 ? -2.506 34.125 -8.789 1 96.81 312 ALA A N 1
ATOM 2358 C CA . ALA A 1 312 ? -1.332 35 -8.867 1 96.81 312 ALA A CA 1
ATOM 2359 C C . ALA A 1 312 ? -0.064 34.25 -8.492 1 96.81 312 ALA A C 1
ATOM 2361 O O . ALA A 1 312 ? 0.976 34.406 -9.133 1 96.81 312 ALA A O 1
ATOM 2362 N N . LEU A 1 313 ? -0.151 33.5 -7.379 1 97.88 313 LEU A N 1
ATOM 2363 C CA . LEU A 1 313 ? 0.997 32.688 -6.961 1 97.88 313 LEU A CA 1
ATOM 2364 C C . LEU A 1 313 ? 1.365 31.688 -8.031 1 97.88 313 LEU A C 1
ATOM 2366 O O . LEU A 1 313 ? 2.547 31.469 -8.312 1 97.88 313 LEU A O 1
ATOM 2370 N N . LEU A 1 314 ? 0.349 31.047 -8.594 1 96.44 314 LEU A N 1
ATOM 2371 C CA . LEU A 1 314 ? 0.568 30.094 -9.672 1 96.44 314 LEU A CA 1
ATOM 2372 C C . LEU A 1 314 ? 1.267 30.766 -10.852 1 96.44 314 LEU A C 1
ATOM 2374 O O . LEU A 1 314 ? 2.16 30.172 -11.461 1 96.44 314 LEU A O 1
ATOM 2378 N N . THR A 1 315 ? 0.847 31.922 -11.219 1 96.44 315 THR A N 1
ATOM 2379 C CA . THR A 1 315 ? 1.457 32.688 -12.305 1 96.44 315 THR A CA 1
ATOM 2380 C C . THR A 1 315 ? 2.938 32.938 -12.023 1 96.44 315 THR A C 1
ATOM 2382 O O . THR A 1 315 ? 3.758 32.906 -12.945 1 96.44 315 THR A O 1
ATOM 2385 N N . GLU A 1 316 ? 3.186 33.188 -10.758 1 96.88 316 GLU A N 1
ATOM 2386 C CA . GLU A 1 316 ? 4.57 33.375 -10.344 1 96.88 316 GLU A CA 1
ATOM 2387 C C . GLU A 1 316 ? 5.289 32.062 -10.125 1 96.88 316 GLU A C 1
ATOM 2389 O O . GLU A 1 316 ? 6.414 32.031 -9.625 1 96.88 316 GLU A O 1
ATOM 2394 N N . ARG A 1 317 ? 4.715 30.922 -10.359 1 96.75 317 ARG A N 1
ATOM 2395 C CA . ARG A 1 317 ? 5.266 29.578 -10.305 1 96.75 317 ARG A CA 1
ATOM 2396 C C . ARG A 1 317 ? 5.527 29.156 -8.867 1 96.75 317 ARG A C 1
ATOM 2398 O O . ARG A 1 317 ? 6.543 28.516 -8.578 1 96.75 317 ARG A O 1
ATOM 2405 N N . VAL A 1 318 ? 4.707 29.656 -7.973 1 98.31 318 VAL A N 1
ATOM 2406 C CA . VAL A 1 318 ? 4.664 29.188 -6.594 1 98.31 318 VAL A CA 1
ATOM 2407 C C . VAL A 1 318 ? 3.371 28.406 -6.355 1 98.31 318 VAL A C 1
ATOM 2409 O O . VAL A 1 318 ? 2.275 28.953 -6.465 1 98.31 318 VAL A O 1
ATOM 2412 N N . LEU A 1 319 ? 3.533 27.125 -6.051 1 97.81 319 LEU A N 1
ATOM 2413 C CA . LEU A 1 319 ? 2.371 26.266 -5.883 1 97.81 319 LEU A CA 1
ATOM 2414 C C . LEU A 1 319 ? 1.999 26.125 -4.41 1 97.81 319 LEU A C 1
ATOM 2416 O O . LEU A 1 319 ? 2.811 25.688 -3.6 1 97.81 319 LEU A O 1
ATOM 2420 N N . VAL A 1 320 ? 0.876 26.656 -3.986 1 98.12 320 VAL A N 1
ATOM 2421 C CA . VAL A 1 320 ? 0.306 26.484 -2.654 1 98.12 320 VAL A CA 1
ATOM 2422 C C . VAL A 1 320 ? -1.04 25.766 -2.754 1 98.12 320 VAL A C 1
ATOM 2424 O O . VAL A 1 320 ? -1.403 25.266 -3.816 1 98.12 320 VAL A O 1
ATOM 2427 N N . LYS A 1 321 ? -1.738 25.703 -1.677 1 97.31 321 LYS A N 1
ATOM 2428 C CA . LYS A 1 321 ? -3.033 25.031 -1.708 1 97.31 321 LYS A CA 1
ATOM 2429 C C . LYS A 1 321 ? -4.168 26.016 -1.403 1 97.31 321 LYS A C 1
ATOM 2431 O O . LYS A 1 321 ? -4.129 26.719 -0.394 1 97.31 321 LYS A O 1
ATOM 2436 N N . ASN A 1 322 ? -5.137 26.078 -2.34 1 98.12 322 ASN A N 1
ATOM 2437 C CA . ASN A 1 322 ? -6.383 26.781 -2.059 1 98.12 322 ASN A CA 1
ATOM 2438 C C . ASN A 1 322 ? -7.367 25.891 -1.304 1 98.12 322 ASN A C 1
ATOM 2440 O O . ASN A 1 322 ? -7.926 24.953 -1.874 1 98.12 322 ASN A O 1
ATOM 2444 N N . VAL A 1 323 ? -7.57 26.219 -0.026 1 98.25 323 VAL A N 1
ATOM 2445 C CA . VAL A 1 323 ? -8.414 25.344 0.797 1 98.25 323 VAL A CA 1
ATOM 2446 C C . VAL A 1 323 ? -9.758 26.016 1.053 1 98.25 323 VAL A C 1
ATOM 2448 O O . VAL A 1 323 ? -10.547 25.562 1.878 1 98.25 323 VAL A O 1
ATOM 2451 N N . SER A 1 324 ? -10.102 27.078 0.315 1 98.06 324 SER A N 1
ATOM 2452 C CA . SER A 1 324 ? -11.227 27.953 0.6 1 98.06 324 SER A CA 1
ATOM 2453 C C . SER A 1 324 ? -12.555 27.234 0.412 1 98.06 324 SER A C 1
ATOM 2455 O O . SER A 1 324 ? -13.562 27.594 1.028 1 98.06 324 SER A O 1
ATOM 2457 N N . LYS A 1 325 ? -12.562 26.266 -0.423 1 95.56 325 LYS A N 1
ATOM 2458 C CA . LYS A 1 325 ? -13.828 25.609 -0.754 1 95.56 325 LYS A CA 1
ATOM 2459 C C . LYS A 1 325 ? -13.992 24.297 0.003 1 95.56 325 LYS A C 1
ATOM 2461 O O . LYS A 1 325 ? -15.008 23.609 -0.131 1 95.56 325 LYS A O 1
ATOM 2466 N N . MET A 1 326 ? -13.008 23.906 0.825 1 95.75 326 MET A N 1
ATOM 2467 C CA . MET A 1 326 ? -13.023 22.609 1.498 1 95.75 326 MET A CA 1
ATOM 2468 C C . MET A 1 326 ? -14.062 22.594 2.619 1 95.75 326 MET A C 1
ATOM 2470 O O . MET A 1 326 ? -14.578 21.531 2.979 1 95.75 326 MET A O 1
ATOM 2474 N N . HIS A 1 327 ? -14.297 23.734 3.191 1 97.5 327 HIS A N 1
ATOM 2475 C CA . HIS A 1 327 ? -15.219 23.891 4.309 1 97.5 327 HIS A CA 1
ATOM 2476 C C . HIS A 1 327 ? -15.578 25.359 4.512 1 97.5 327 HIS A C 1
ATOM 2478 O O . HIS A 1 327 ? -14.742 26.25 4.289 1 97.5 327 HIS A O 1
ATOM 2484 N N . PRO A 1 328 ? -16.766 25.656 5.016 1 97.88 328 PRO A N 1
ATOM 2485 C CA . PRO A 1 328 ? -17.156 27.062 5.207 1 97.88 328 PRO A CA 1
ATOM 2486 C C . PRO A 1 328 ? -16.234 27.812 6.156 1 97.88 328 PRO A C 1
ATOM 2488 O O . PRO A 1 328 ? -15.961 29 5.953 1 97.88 328 PRO A O 1
ATOM 2491 N N . LEU A 1 329 ? -15.68 27.125 7.141 1 98.19 329 LEU A N 1
ATOM 2492 C CA . LEU A 1 329 ? -14.797 27.766 8.117 1 98.19 329 LEU A CA 1
ATOM 2493 C C . LEU A 1 329 ? -13.484 28.172 7.48 1 98.19 329 LEU A C 1
ATOM 2495 O O . LEU A 1 329 ? -12.719 28.953 8.062 1 98.19 329 LEU A O 1
ATOM 2499 N N . LEU A 1 330 ? -13.211 27.688 6.258 1 98.62 330 LEU A N 1
ATOM 2500 C CA . LEU A 1 330 ? -11.953 27.953 5.57 1 98.62 330 LEU A CA 1
ATOM 2501 C C . LEU A 1 330 ? -12.148 28.984 4.457 1 98.62 330 LEU A C 1
ATOM 2503 O O . LEU A 1 330 ? -11.289 29.141 3.594 1 98.62 330 LEU A O 1
ATOM 2507 N N . ALA A 1 331 ? -13.297 29.688 4.488 1 98.25 331 ALA A N 1
ATOM 2508 C CA . ALA A 1 331 ? -13.586 30.688 3.463 1 98.25 331 ALA A CA 1
ATOM 2509 C C . ALA A 1 331 ? -12.414 31.656 3.303 1 98.25 331 ALA A C 1
ATOM 2511 O O . ALA A 1 331 ? -11.898 32.188 4.289 1 98.25 331 ALA A O 1
ATOM 2512 N N . GLU A 1 332 ? -11.953 31.75 2.061 1 98.44 332 GLU A N 1
ATOM 2513 C CA . GLU A 1 332 ? -10.93 32.688 1.635 1 98.44 332 GLU A CA 1
ATOM 2514 C C . GLU A 1 332 ? -9.57 32.344 2.244 1 98.44 332 GLU A C 1
ATOM 2516 O O . GLU A 1 332 ? -8.75 33.25 2.488 1 98.44 332 GLU A O 1
ATOM 2521 N N . CYS A 1 333 ? -9.336 31.078 2.508 1 98.75 333 CYS A N 1
ATOM 2522 C CA . CYS A 1 333 ? -8.047 30.688 3.072 1 98.75 333 CYS A CA 1
ATOM 2523 C C . CYS A 1 333 ? -7.191 29.969 2.033 1 98.75 333 CYS A C 1
ATOM 2525 O O . CYS A 1 333 ? -7.719 29.266 1.171 1 98.75 333 CYS A O 1
ATOM 2527 N N . VAL A 1 334 ? -5.906 30.172 2.098 1 98.75 334 VAL A N 1
ATOM 2528 C CA . VAL A 1 334 ? -4.879 29.359 1.447 1 98.75 334 VAL A CA 1
ATOM 2529 C C . VAL A 1 334 ? -3.965 28.734 2.502 1 98.75 334 VAL A C 1
ATOM 2531 O O . VAL A 1 334 ? -3.832 29.266 3.607 1 98.75 334 VAL A O 1
ATOM 2534 N N . ARG A 1 335 ? -3.473 27.609 2.236 1 98.81 335 ARG A N 1
ATOM 2535 C CA . ARG A 1 335 ? -2.492 26.969 3.098 1 98.81 335 ARG A CA 1
ATOM 2536 C C . ARG A 1 335 ? -1.098 27.016 2.482 1 98.81 335 ARG A C 1
ATOM 2538 O O . ARG A 1 335 ? -0.896 26.562 1.352 1 98.81 335 ARG A O 1
ATOM 2545 N N . LEU A 1 336 ? -0.182 27.516 3.205 1 98.81 336 LEU A N 1
ATOM 2546 C CA . LEU A 1 336 ? 1.192 27.734 2.764 1 98.81 336 LEU A CA 1
ATOM 2547 C C . LEU A 1 336 ? 2.143 26.766 3.467 1 98.81 336 LEU A C 1
ATOM 2549 O O . LEU A 1 336 ? 2.35 26.875 4.68 1 98.81 336 LEU A O 1
ATOM 2553 N N . THR A 1 337 ? 2.736 25.875 2.717 1 98.62 337 THR A N 1
ATOM 2554 C CA . THR A 1 337 ? 3.795 25.047 3.291 1 98.62 337 THR A CA 1
ATOM 2555 C C . THR A 1 337 ? 5.027 25.891 3.607 1 98.62 337 THR A C 1
ATOM 2557 O O . THR A 1 337 ? 5.41 26.75 2.816 1 98.62 337 THR A O 1
ATOM 2560 N N . VAL A 1 338 ? 5.609 25.688 4.77 1 98.69 338 VAL A N 1
ATOM 2561 C CA . VAL A 1 338 ? 6.855 26.359 5.117 1 98.69 338 VAL A CA 1
ATOM 2562 C C . VAL A 1 338 ? 8.016 25.734 4.355 1 98.69 338 VAL A C 1
ATOM 2564 O O . VAL A 1 338 ? 8.281 24.531 4.488 1 98.69 338 VAL A O 1
ATOM 2567 N N . GLY A 1 339 ? 8.664 26.484 3.494 1 98.19 339 GLY A N 1
ATOM 2568 C CA . GLY A 1 339 ? 9.781 25.984 2.699 1 98.19 339 GLY A CA 1
ATOM 2569 C C . GLY A 1 339 ? 11.133 26.438 3.229 1 98.19 339 GLY A C 1
ATOM 2570 O O . GLY A 1 339 ? 11.25 26.828 4.391 1 98.19 339 GLY A O 1
ATOM 2571 N N . SER A 1 340 ? 12.164 26.25 2.451 1 97.88 340 SER A N 1
ATOM 2572 C CA . SER A 1 340 ? 13.477 26.828 2.742 1 97.88 340 SER A CA 1
ATOM 2573 C C . SER A 1 340 ? 13.43 28.344 2.754 1 97.88 340 SER A C 1
ATOM 2575 O O . SER A 1 340 ? 12.469 28.953 2.275 1 97.88 340 SER A O 1
ATOM 2577 N N . PRO A 1 341 ? 14.5 28.953 3.309 1 98.12 341 PRO A N 1
ATOM 2578 C CA . PRO A 1 341 ? 14.523 30.422 3.309 1 98.12 341 PRO A CA 1
ATOM 2579 C C . PRO A 1 341 ? 14.344 31.016 1.914 1 98.12 341 PRO A C 1
ATOM 2581 O O . PRO A 1 341 ? 13.586 31.969 1.742 1 98.12 341 PRO A O 1
ATOM 2584 N N . ASP A 1 342 ? 14.961 30.406 0.89 1 98.06 342 ASP A N 1
ATOM 2585 C CA . ASP A 1 342 ? 14.836 30.891 -0.48 1 98.06 342 ASP A CA 1
ATOM 2586 C C . ASP A 1 342 ? 13.406 30.703 -1 1 98.06 342 ASP A C 1
ATOM 2588 O O . ASP A 1 342 ? 12.859 31.578 -1.66 1 98.06 342 ASP A O 1
ATOM 2592 N N . GLU A 1 343 ? 12.812 29.562 -0.765 1 98.31 343 GLU A N 1
ATOM 2593 C CA . GLU A 1 343 ? 11.445 29.297 -1.188 1 98.31 343 GLU A CA 1
ATOM 2594 C C . GLU A 1 343 ? 10.461 30.25 -0.502 1 98.31 343 GLU A C 1
ATOM 2596 O O . GLU A 1 343 ? 9.539 30.75 -1.137 1 98.31 343 GLU A O 1
ATOM 2601 N N . ASN A 1 344 ? 10.695 30.484 0.783 1 98.69 344 ASN A N 1
ATOM 2602 C CA . ASN A 1 344 ? 9.844 31.406 1.535 1 98.69 344 ASN A CA 1
ATOM 2603 C C . ASN A 1 344 ? 9.953 32.844 1.005 1 98.69 344 ASN A C 1
ATOM 2605 O O . ASN A 1 344 ? 8.961 33.562 0.953 1 98.69 344 ASN A O 1
ATOM 2609 N N . ALA A 1 345 ? 11.18 33.188 0.651 1 98.38 345 ALA A N 1
ATOM 2610 C CA . ALA A 1 345 ? 11.383 34.531 0.093 1 98.38 345 ALA A CA 1
ATOM 2611 C C . ALA A 1 345 ? 10.617 34.688 -1.217 1 98.38 345 ALA A C 1
ATOM 2613 O O . ALA A 1 345 ? 10.023 35.75 -1.469 1 98.38 345 ALA A O 1
ATOM 2614 N N . ARG A 1 346 ? 10.633 33.688 -2.07 1 98.12 346 ARG A N 1
ATOM 2615 C CA . ARG A 1 346 ? 9.891 33.688 -3.328 1 98.12 346 ARG A CA 1
ATOM 2616 C C . ARG A 1 346 ? 8.391 33.75 -3.078 1 98.12 346 ARG A C 1
ATOM 2618 O O . ARG A 1 346 ? 7.664 34.469 -3.781 1 98.12 346 ARG A O 1
ATOM 2625 N N . LEU A 1 347 ? 7.98 33 -2.102 1 98.62 347 LEU A N 1
ATOM 2626 C CA . LEU A 1 347 ? 6.574 33.031 -1.715 1 98.62 347 LEU A CA 1
ATOM 2627 C C . LEU A 1 347 ? 6.145 34.406 -1.282 1 98.62 347 LEU A C 1
ATOM 2629 O O . LEU A 1 347 ? 5.109 34.938 -1.727 1 98.62 347 LEU A O 1
ATOM 2633 N N . LEU A 1 348 ? 6.977 35.062 -0.459 1 98.25 348 LEU A N 1
ATOM 2634 C CA . LEU A 1 348 ? 6.66 36.375 0.06 1 98.25 348 LEU A CA 1
ATOM 2635 C C . LEU A 1 348 ? 6.609 37.406 -1.066 1 98.25 348 LEU A C 1
ATOM 2637 O O . LEU A 1 348 ? 5.727 38.25 -1.093 1 98.25 348 LEU A O 1
ATOM 2641 N N . ALA A 1 349 ? 7.52 37.312 -1.979 1 97.69 349 ALA A N 1
ATOM 2642 C CA . ALA A 1 349 ? 7.535 38.219 -3.123 1 97.69 349 ALA A CA 1
ATOM 2643 C C . ALA A 1 349 ? 6.266 38.062 -3.959 1 97.69 349 ALA A C 1
ATOM 2645 O O . ALA A 1 349 ? 5.676 39.062 -4.387 1 97.69 349 ALA A O 1
ATOM 2646 N N . ALA A 1 350 ? 5.895 36.812 -4.203 1 97.69 350 ALA A N 1
ATOM 2647 C CA . ALA A 1 350 ? 4.691 36.531 -4.984 1 97.69 350 ALA A CA 1
ATOM 2648 C C . ALA A 1 350 ? 3.441 37.031 -4.262 1 97.69 350 ALA A C 1
ATOM 2650 O O . ALA A 1 350 ? 2.518 37.562 -4.895 1 97.69 350 ALA A O 1
ATOM 2651 N N . LEU A 1 351 ? 3.389 36.875 -2.951 1 98.19 351 LEU A N 1
ATOM 2652 C CA . LEU A 1 351 ? 2.256 37.344 -2.158 1 98.19 351 LEU A CA 1
ATOM 2653 C C . LEU A 1 351 ? 2.135 38.875 -2.219 1 98.19 351 LEU A C 1
ATOM 2655 O O . LEU A 1 351 ? 1.027 39.406 -2.291 1 98.19 351 LEU A O 1
ATOM 2659 N N . LYS A 1 352 ? 3.25 39.531 -2.166 1 96.62 352 LYS A N 1
ATOM 2660 C CA . LYS A 1 352 ? 3.25 40.969 -2.234 1 96.62 352 LYS A CA 1
ATOM 2661 C C . LYS A 1 352 ? 2.658 41.469 -3.555 1 96.62 352 LYS A C 1
ATOM 2663 O O . LYS A 1 352 ? 1.995 42.5 -3.598 1 96.62 352 LYS A O 1
ATOM 2668 N N . LEU A 1 353 ? 2.857 40.688 -4.598 1 94.69 353 LEU A N 1
ATOM 2669 C CA . LEU A 1 353 ? 2.287 41.031 -5.898 1 94.69 353 LEU A CA 1
ATOM 2670 C C . LEU A 1 353 ? 0.786 40.781 -5.918 1 94.69 353 LEU A C 1
ATOM 2672 O O . LEU A 1 353 ? 0.028 41.5 -6.555 1 94.69 353 LEU A O 1
ATOM 2676 N N . ALA A 1 354 ? 0.413 39.719 -5.293 1 95.38 354 ALA A N 1
ATOM 2677 C CA . ALA A 1 354 ? -0.972 39.281 -5.32 1 95.38 354 ALA A CA 1
ATOM 2678 C C . ALA A 1 354 ? -1.854 40.125 -4.414 1 95.38 354 ALA A C 1
ATOM 2680 O O . ALA A 1 354 ? -3.055 40.25 -4.652 1 95.38 354 ALA A O 1
ATOM 2681 N N . LEU A 1 355 ? -1.272 40.594 -3.389 1 94.75 355 LEU A N 1
ATOM 2682 C CA . LEU A 1 355 ? -2.012 41.344 -2.383 1 94.75 355 LEU A CA 1
ATOM 2683 C C . LEU A 1 355 ? -1.675 42.844 -2.459 1 94.75 355 LEU A C 1
ATOM 2685 O O . LEU A 1 355 ? -1.023 43.375 -1.562 1 94.75 355 LEU A O 1
ATOM 2689 N N . PRO A 1 356 ? -1.635 43.406 -3.637 1 75.19 356 PRO A N 1
ATOM 2690 C CA . PRO A 1 356 ? -1.146 44.781 -3.662 1 75.19 356 PRO A CA 1
ATOM 2691 C C . PRO A 1 356 ? -1.911 45.688 -2.709 1 75.19 356 PRO A C 1
ATOM 2693 O O . PRO A 1 356 ? -3.074 45.438 -2.395 1 75.19 356 PRO A O 1
ATOM 2696 N N . GLY A 1 357 ? -1.232 46.625 -1.971 1 66.38 357 GLY A N 1
ATOM 2697 C CA . GLY A 1 357 ? -1.589 47.594 -0.954 1 66.38 357 GLY A CA 1
ATOM 2698 C C . GLY A 1 357 ? -2.877 48.312 -1.261 1 66.38 357 GLY A C 1
ATOM 2699 O O . GLY A 1 357 ? -3.332 48.344 -2.406 1 66.38 357 GLY A O 1
ATOM 2700 N N . MET B 1 1 ? -14.789 -0.116 29.125 1 78.19 1 MET B N 1
ATOM 2701 C CA . MET B 1 1 ? -13.523 -0.139 28.406 1 78.19 1 MET B CA 1
ATOM 2702 C C . MET B 1 1 ? -13.719 -0.647 26.984 1 78.19 1 MET B C 1
ATOM 2704 O O . MET B 1 1 ? -14.367 -1.672 26.766 1 78.19 1 MET B O 1
ATOM 2708 N N . THR B 1 2 ? -13.422 0.168 26 1 86.19 2 THR B N 1
ATOM 2709 C CA . THR B 1 2 ? -13.625 -0.227 24.625 1 86.19 2 THR B CA 1
ATOM 2710 C C . THR B 1 2 ? -12.609 -1.284 24.203 1 86.19 2 THR B C 1
ATOM 2712 O O . THR B 1 2 ? -11.414 -1.139 24.453 1 86.19 2 THR B O 1
ATOM 2715 N N . THR B 1 3 ? -13.094 -2.445 23.844 1 87.25 3 THR B N 1
ATOM 2716 C CA . THR B 1 3 ? -12.242 -3.518 23.344 1 87.25 3 THR B CA 1
ATOM 2717 C C . THR B 1 3 ? -12.453 -3.723 21.844 1 87.25 3 THR B C 1
ATOM 2719 O O . THR B 1 3 ? -13.453 -3.262 21.281 1 87.25 3 THR B O 1
ATOM 2722 N N . PRO B 1 4 ? -11.461 -4.344 21.172 1 90.81 4 PRO B N 1
ATOM 2723 C CA . PRO B 1 4 ? -11.633 -4.625 19.734 1 90.81 4 PRO B CA 1
ATOM 2724 C C . PRO B 1 4 ? -12.93 -5.371 19.438 1 90.81 4 PRO B C 1
ATOM 2726 O O . PRO B 1 4 ? -13.547 -5.156 18.391 1 90.81 4 PRO B O 1
ATOM 2729 N N . GLN B 1 5 ? -13.367 -6.215 20.312 1 90.25 5 GLN B N 1
ATOM 2730 C CA . GLN B 1 5 ? -14.578 -7.012 20.109 1 90.25 5 GLN B CA 1
ATOM 2731 C C . GLN B 1 5 ? -15.805 -6.117 19.984 1 90.25 5 GLN B C 1
ATOM 2733 O O . GLN B 1 5 ? -16.812 -6.523 19.406 1 90.25 5 GLN B O 1
ATOM 2738 N N . ASP B 1 6 ? -15.656 -4.895 20.484 1 88.25 6 ASP B N 1
ATOM 2739 C CA . ASP B 1 6 ? -16.781 -3.961 20.453 1 88.25 6 ASP B CA 1
ATOM 2740 C C . ASP B 1 6 ? -16.891 -3.283 19.094 1 88.25 6 ASP B C 1
ATOM 2742 O O . ASP B 1 6 ? -17.984 -2.867 18.688 1 88.25 6 ASP B O 1
ATOM 2746 N N . ILE B 1 7 ? -15.742 -3.26 18.375 1 91.81 7 ILE B N 1
ATOM 2747 C CA . ILE B 1 7 ? -15.711 -2.332 17.25 1 91.81 7 ILE B CA 1
ATOM 2748 C C . ILE B 1 7 ? -15.328 -3.082 15.969 1 91.81 7 ILE B C 1
ATOM 2750 O O . ILE B 1 7 ? -15.797 -2.746 14.883 1 91.81 7 ILE B O 1
ATOM 2754 N N . ILE B 1 8 ? -14.578 -4.105 16.062 1 94 8 ILE B N 1
ATOM 2755 C CA . ILE B 1 8 ? -14.008 -4.785 14.906 1 94 8 ILE B CA 1
ATOM 2756 C C . ILE B 1 8 ? -15.008 -5.793 14.344 1 94 8 ILE B C 1
ATOM 2758 O O . ILE B 1 8 ? -15.695 -6.48 15.109 1 94 8 ILE B O 1
ATOM 2762 N N . ARG B 1 9 ? -15.039 -5.879 13 1 94.5 9 ARG B N 1
ATOM 2763 C CA . ARG B 1 9 ? -15.859 -6.875 12.328 1 94.5 9 ARG B CA 1
ATOM 2764 C C . ARG B 1 9 ? -15.625 -8.266 12.914 1 94.5 9 ARG B C 1
ATOM 2766 O O . ARG B 1 9 ? -14.484 -8.641 13.18 1 94.5 9 ARG B O 1
ATOM 2773 N N . ARG B 1 10 ? -16.703 -9.016 13.016 1 92.31 10 ARG B N 1
ATOM 2774 C CA . ARG B 1 10 ? -16.609 -10.367 13.57 1 92.31 10 ARG B CA 1
ATOM 2775 C C . ARG B 1 10 ? -15.75 -11.266 12.68 1 92.31 10 ARG B C 1
ATOM 2777 O O . ARG B 1 10 ? -15.008 -12.109 13.18 1 92.31 10 ARG B O 1
ATOM 2784 N N . ASP B 1 11 ? -15.938 -11.102 11.375 1 92.06 11 ASP B N 1
ATOM 2785 C CA . ASP B 1 11 ? -15.18 -11.961 10.469 1 92.06 11 ASP B CA 1
ATOM 2786 C C . ASP B 1 11 ? -13.695 -11.625 10.508 1 92.06 11 ASP B C 1
ATOM 2788 O O . ASP B 1 11 ? -12.844 -12.492 10.289 1 92.06 11 ASP B O 1
ATOM 2792 N N . VAL B 1 12 ? -13.32 -10.414 10.781 1 92.12 12 VAL B N 1
ATOM 2793 C CA . VAL B 1 12 ? -11.93 -10.023 10.953 1 92.12 12 VAL B CA 1
ATOM 2794 C C . VAL B 1 12 ? -11.383 -10.594 12.258 1 92.12 12 VAL B C 1
ATOM 2796 O O . VAL B 1 12 ? -10.281 -11.141 12.289 1 92.12 12 VAL B O 1
ATOM 2799 N N . LEU B 1 13 ? -12.195 -10.5 13.352 1 91.56 13 LEU B N 1
ATOM 2800 C CA . LEU B 1 13 ? -11.797 -11.078 14.625 1 91.56 13 LEU B CA 1
ATOM 2801 C C . LEU B 1 13 ? -11.477 -12.562 14.477 1 91.56 13 LEU B C 1
ATOM 2803 O O . LEU B 1 13 ? -10.586 -13.086 15.141 1 91.56 13 LEU B O 1
ATOM 2807 N N . ALA B 1 14 ? -12.117 -13.188 13.5 1 90.19 14 ALA B N 1
ATOM 2808 C CA . ALA B 1 14 ? -12.008 -14.633 13.32 1 90.19 14 ALA B CA 1
ATOM 2809 C C . ALA B 1 14 ? -10.812 -14.984 12.438 1 90.19 14 ALA B C 1
ATOM 2811 O O . ALA B 1 14 ? -10.391 -16.141 12.391 1 90.19 14 ALA B O 1
ATOM 2812 N N . MET B 1 15 ? -10.336 -14.023 11.742 1 88.44 15 MET B N 1
ATOM 2813 C CA . MET B 1 15 ? -9.18 -14.266 10.883 1 88.44 15 MET B CA 1
ATOM 2814 C C . MET B 1 15 ? -7.926 -14.5 11.711 1 88.44 15 MET B C 1
ATOM 2816 O O . MET B 1 15 ? -7.867 -14.109 12.883 1 88.44 15 MET B O 1
ATOM 2820 N N . THR B 1 16 ? -7.051 -15.25 11.133 1 78.69 16 THR B N 1
ATOM 2821 C CA . THR B 1 16 ? -5.699 -15.352 11.664 1 78.69 16 THR B CA 1
ATOM 2822 C C . THR B 1 16 ? -4.707 -14.602 10.781 1 78.69 16 THR B C 1
ATOM 2824 O O . THR B 1 16 ? -4.898 -14.508 9.57 1 78.69 16 THR B O 1
ATOM 2827 N N . SER B 1 17 ? -3.857 -13.992 11.5 1 67.06 17 SER B N 1
ATOM 2828 C CA . SER B 1 17 ? -2.85 -13.297 10.703 1 67.06 17 SER B CA 1
ATOM 2829 C C . SER B 1 17 ? -2.068 -14.266 9.828 1 67.06 17 SER B C 1
ATOM 2831 O O . SER B 1 17 ? -1.92 -15.445 10.172 1 67.06 17 SER B O 1
ATOM 2833 N N . TYR B 1 18 ? -1.819 -13.859 8.625 1 59.88 18 TYR B N 1
ATOM 2834 C CA . TYR B 1 18 ? -1.056 -14.672 7.684 1 59.88 18 TYR B CA 1
ATOM 2835 C C . TYR B 1 18 ? 0.331 -14.984 8.234 1 59.88 18 TYR B C 1
ATOM 2837 O O . TYR B 1 18 ? 1.165 -14.086 8.375 1 59.88 18 TYR B O 1
ATOM 2845 N N . PRO B 1 19 ? 0.558 -16.172 8.664 1 61.38 19 PRO B N 1
ATOM 2846 C CA . PRO B 1 19 ? 1.875 -16.5 9.211 1 61.38 19 PRO B CA 1
ATOM 2847 C C . PRO B 1 19 ? 2.951 -16.609 8.125 1 61.38 19 PRO B C 1
ATOM 2849 O O . PRO B 1 19 ? 2.727 -17.219 7.082 1 61.38 19 PRO B O 1
ATOM 2852 N N . VAL B 1 20 ? 3.922 -15.695 8.188 1 63.69 20 VAL B N 1
ATOM 2853 C CA . VAL B 1 20 ? 5.098 -15.891 7.348 1 63.69 20 VAL B CA 1
ATOM 2854 C C . VAL B 1 20 ? 6.258 -16.406 8.195 1 63.69 20 VAL B C 1
ATOM 2856 O O . VAL B 1 20 ? 6.703 -15.727 9.125 1 63.69 20 VAL B O 1
ATOM 2859 N N . PRO B 1 21 ? 6.641 -17.562 7.891 1 66 21 PRO B N 1
ATOM 2860 C CA . PRO B 1 21 ? 7.727 -18.141 8.688 1 66 21 PRO B CA 1
ATOM 2861 C C . PRO B 1 21 ? 9.039 -17.359 8.547 1 66 21 PRO B C 1
ATOM 2863 O O . PRO B 1 21 ? 9.289 -16.75 7.508 1 66 21 PRO B O 1
ATOM 2866 N N . ASP B 1 22 ? 9.773 -17.297 9.586 1 73.62 22 ASP B N 1
ATOM 2867 C CA . ASP B 1 22 ? 11.148 -16.797 9.523 1 73.62 22 ASP B CA 1
ATOM 2868 C C . ASP B 1 22 ? 12.039 -17.75 8.734 1 73.62 22 ASP B C 1
ATOM 2870 O O . ASP B 1 22 ? 12.281 -18.875 9.164 1 73.62 22 ASP B O 1
ATOM 2874 N N . ALA B 1 23 ? 12.523 -17.359 7.578 1 80.62 23 ALA B N 1
ATOM 2875 C CA . ALA B 1 23 ? 13.25 -18.203 6.645 1 80.62 23 ALA B CA 1
ATOM 2876 C C . ALA B 1 23 ? 14.758 -18.047 6.809 1 80.62 23 ALA B C 1
ATOM 2878 O O . ALA B 1 23 ? 15.539 -18.562 6.004 1 80.62 23 ALA B O 1
ATOM 2879 N N . SER B 1 24 ? 15.148 -17.359 7.855 1 82.44 24 SER B N 1
ATOM 2880 C CA . SER B 1 24 ? 16.578 -17.172 8.055 1 82.44 24 SER B CA 1
ATOM 2881 C C . SER B 1 24 ? 17.312 -18.5 8.172 1 82.44 24 SER B C 1
ATOM 2883 O O . SER B 1 24 ? 16.891 -19.391 8.922 1 82.44 24 SER B O 1
ATOM 2885 N N . GLY B 1 25 ? 18.266 -18.703 7.316 1 88 25 GLY B N 1
ATOM 2886 C CA . GLY B 1 25 ? 19.078 -19.906 7.371 1 88 25 GLY B CA 1
ATOM 2887 C C . GLY B 1 25 ? 18.531 -21.047 6.535 1 88 25 GLY B C 1
ATOM 2888 O O . GLY B 1 25 ? 19.156 -22.109 6.441 1 88 25 GLY B O 1
ATOM 2889 N N . PHE B 1 26 ? 17.469 -20.891 5.863 1 93.81 26 PHE B N 1
ATOM 2890 C CA . PHE B 1 26 ? 16.844 -21.922 5.035 1 93.81 26 PHE B CA 1
ATOM 2891 C C . PHE B 1 26 ? 17.109 -21.672 3.559 1 93.81 26 PHE B C 1
ATOM 2893 O O . PHE B 1 26 ? 17.344 -20.531 3.156 1 93.81 26 PHE B O 1
ATOM 2900 N N . VAL B 1 27 ? 17.234 -22.812 2.787 1 96.88 27 VAL B N 1
ATOM 2901 C CA . VAL B 1 27 ? 16.984 -22.672 1.357 1 96.88 27 VAL B CA 1
ATOM 2902 C C . VAL B 1 27 ? 15.508 -22.344 1.126 1 96.88 27 VAL B C 1
ATOM 2904 O O . VAL B 1 27 ? 14.625 -23.156 1.421 1 96.88 27 VAL B O 1
ATOM 2907 N N . LYS B 1 28 ? 15.312 -21.219 0.71 1 96.25 28 LYS B N 1
ATOM 2908 C CA . LYS B 1 28 ? 13.953 -20.703 0.625 1 96.25 28 LYS B CA 1
ATOM 2909 C C . LYS B 1 28 ? 13.32 -21.047 -0.722 1 96.25 28 LYS B C 1
ATOM 2911 O O . LYS B 1 28 ? 13.57 -20.359 -1.719 1 96.25 28 LYS B O 1
ATOM 2916 N N . LEU B 1 29 ? 12.422 -21.938 -0.788 1 98.25 29 LEU B N 1
ATOM 2917 C CA . LEU B 1 29 ? 11.75 -22.406 -2 1 98.25 29 LEU B CA 1
ATOM 2918 C C . LEU B 1 29 ? 10.25 -22.516 -1.782 1 98.25 29 LEU B C 1
ATOM 2920 O O . LEU B 1 29 ? 9.625 -23.484 -2.246 1 98.25 29 LEU B O 1
ATOM 2924 N N . ASP B 1 30 ? 9.664 -21.531 -1.042 1 96.75 30 ASP B N 1
ATOM 2925 C CA . ASP B 1 30 ? 8.266 -21.641 -0.657 1 96.75 30 ASP B CA 1
ATOM 2926 C C . ASP B 1 30 ? 7.434 -20.516 -1.295 1 96.75 30 ASP B C 1
ATOM 2928 O O . ASP B 1 30 ? 6.203 -20.562 -1.272 1 96.75 30 ASP B O 1
ATOM 2932 N N . ALA B 1 31 ? 8.008 -19.5 -2.006 1 95.25 31 ALA B N 1
ATOM 2933 C CA . ALA B 1 31 ? 7.242 -18.297 -2.307 1 95.25 31 ALA B CA 1
ATOM 2934 C C . ALA B 1 31 ? 7.426 -17.891 -3.764 1 95.25 31 ALA B C 1
ATOM 2936 O O . ALA B 1 31 ? 7.164 -16.734 -4.125 1 95.25 31 ALA B O 1
ATOM 2937 N N . MET B 1 32 ? 7.949 -18.766 -4.629 1 97.38 32 MET B N 1
ATOM 2938 C CA . MET B 1 32 ? 8.078 -18.594 -6.074 1 97.38 32 MET B CA 1
ATOM 2939 C C . MET B 1 32 ? 8.914 -17.344 -6.391 1 97.38 32 MET B C 1
ATOM 2941 O O . MET B 1 32 ? 8.617 -16.625 -7.344 1 97.38 32 MET B O 1
ATOM 2945 N N . GLU B 1 33 ? 9.891 -17.078 -5.574 1 97.25 33 GLU B N 1
ATOM 2946 C CA . GLU B 1 33 ? 10.812 -15.961 -5.805 1 97.25 33 GLU B CA 1
ATOM 2947 C C . GLU B 1 33 ? 11.93 -16.359 -6.766 1 97.25 33 GLU B C 1
ATOM 2949 O O . GLU B 1 33 ? 12.258 -17.547 -6.891 1 97.25 33 GLU B O 1
ATOM 2954 N N . ASN B 1 34 ? 12.375 -15.406 -7.559 1 97.69 34 ASN B N 1
ATOM 2955 C CA . ASN B 1 34 ? 13.617 -15.57 -8.297 1 97.69 34 ASN B CA 1
ATOM 2956 C C . ASN B 1 34 ? 14.82 -15.672 -7.359 1 97.69 34 ASN B C 1
ATOM 2958 O O . ASN B 1 34 ? 15.023 -14.805 -6.508 1 97.69 34 ASN B O 1
ATOM 2962 N N . PRO B 1 35 ? 15.594 -16.766 -7.449 1 97.62 35 PRO B N 1
ATOM 2963 C CA . PRO B 1 35 ? 16.688 -16.969 -6.488 1 97.62 35 PRO B CA 1
ATOM 2964 C C . PRO B 1 35 ? 17.875 -16.047 -6.754 1 97.62 35 PRO B C 1
ATOM 2966 O O . PRO B 1 35 ? 18.781 -15.953 -5.922 1 97.62 35 PRO B O 1
ATOM 2969 N N . TYR B 1 36 ? 17.922 -15.344 -7.863 1 97.19 36 TYR B N 1
ATOM 2970 C CA . TYR B 1 36 ? 19.125 -14.633 -8.281 1 97.19 36 TYR B CA 1
ATOM 2971 C C . TYR B 1 36 ? 19.047 -13.156 -7.906 1 97.19 36 TYR B C 1
ATOM 2973 O O . TYR B 1 36 ? 18.094 -12.461 -8.273 1 97.19 36 TYR B O 1
ATOM 2981 N N . PRO B 1 37 ? 20.062 -12.648 -7.23 1 96.31 37 PRO B N 1
ATOM 2982 C CA . PRO B 1 37 ? 20.172 -11.195 -7.078 1 96.31 37 PRO B CA 1
ATOM 2983 C C . PRO B 1 37 ? 20.609 -10.492 -8.359 1 96.31 37 PRO B C 1
ATOM 2985 O O . PRO B 1 37 ? 20.984 -11.156 -9.328 1 96.31 37 PRO B O 1
ATOM 2988 N N . LEU B 1 38 ? 20.5 -9.203 -8.383 1 97.06 38 LEU B N 1
ATOM 2989 C CA . LEU B 1 38 ? 21.094 -8.469 -9.5 1 97.06 38 LEU B CA 1
ATOM 2990 C C . LEU B 1 38 ? 22.594 -8.641 -9.531 1 97.06 38 LEU B C 1
ATOM 2992 O O . LEU B 1 38 ? 23.25 -8.664 -8.492 1 97.06 38 LEU B O 1
ATOM 2996 N N . PRO B 1 39 ? 23.188 -8.789 -10.766 1 96.94 39 PRO B N 1
ATOM 2997 C CA . PRO B 1 39 ? 24.656 -8.75 -10.844 1 96.94 39 PRO B CA 1
ATOM 2998 C C . PRO B 1 39 ? 25.25 -7.512 -10.188 1 96.94 39 PRO B C 1
ATOM 3000 O O . PRO B 1 39 ? 24.656 -6.43 -10.25 1 96.94 39 PRO B O 1
ATOM 3003 N N . GLU B 1 40 ? 26.438 -7.633 -9.641 1 96.19 40 GLU B N 1
ATOM 3004 C CA . GLU B 1 40 ? 27.031 -6.617 -8.789 1 96.19 40 GLU B CA 1
ATOM 3005 C C . GLU B 1 40 ? 27.141 -5.273 -9.508 1 96.19 40 GLU B C 1
ATOM 3007 O O . GLU B 1 40 ? 26.781 -4.234 -8.953 1 96.19 40 GLU B O 1
ATOM 3012 N N . PRO B 1 41 ? 27.625 -5.23 -10.781 1 97.38 41 PRO B N 1
ATOM 3013 C CA . PRO B 1 41 ? 27.719 -3.93 -11.445 1 97.38 41 PRO B CA 1
ATOM 3014 C C . PRO B 1 41 ? 26.344 -3.258 -11.625 1 97.38 41 PRO B C 1
ATOM 3016 O O . PRO B 1 41 ? 26.25 -2.033 -11.539 1 97.38 41 PRO B O 1
ATOM 3019 N N . LEU B 1 42 ? 25.391 -4.059 -11.898 1 98.06 42 LEU B N 1
ATOM 3020 C CA . LEU B 1 42 ? 24.047 -3.535 -12.086 1 98.06 42 LEU B CA 1
ATOM 3021 C C . LEU B 1 42 ? 23.469 -3.049 -10.758 1 98.06 42 LEU B C 1
ATOM 3023 O O . LEU B 1 42 ? 22.812 -2.002 -10.711 1 98.06 42 LEU B O 1
ATOM 3027 N N . ALA B 1 43 ? 23.672 -3.805 -9.672 1 98.12 43 ALA B N 1
ATOM 3028 C CA . ALA B 1 43 ? 23.234 -3.41 -8.336 1 98.12 43 ALA B CA 1
ATOM 3029 C C . ALA B 1 43 ? 23.891 -2.096 -7.914 1 98.12 43 ALA B C 1
ATOM 3031 O O . ALA B 1 43 ? 23.234 -1.228 -7.336 1 98.12 43 ALA B O 1
ATOM 3032 N N . ALA B 1 44 ? 25.141 -1.976 -8.18 1 98.06 44 ALA B N 1
ATOM 3033 C CA . ALA B 1 44 ? 25.875 -0.761 -7.828 1 98.06 44 ALA B CA 1
ATOM 3034 C C . ALA B 1 44 ? 25.344 0.444 -8.594 1 98.06 44 ALA B C 1
ATOM 3036 O O . ALA B 1 44 ? 25.172 1.527 -8.031 1 98.06 44 ALA B O 1
ATOM 3037 N N . ALA B 1 45 ? 25.094 0.257 -9.898 1 98.56 45 ALA B N 1
ATOM 3038 C CA . ALA B 1 45 ? 24.531 1.327 -10.727 1 98.56 45 ALA B CA 1
ATOM 3039 C C . ALA B 1 45 ? 23.156 1.745 -10.227 1 98.56 45 ALA B C 1
ATOM 3041 O O . ALA B 1 45 ? 22.828 2.934 -10.219 1 98.56 45 ALA B O 1
ATOM 3042 N N . LEU B 1 46 ? 22.391 0.791 -9.852 1 98.69 46 LEU B N 1
ATOM 3043 C CA . LEU B 1 46 ? 21.094 1.095 -9.266 1 98.69 46 LEU B CA 1
ATOM 3044 C C . LEU B 1 46 ? 21.234 1.897 -7.98 1 98.69 46 LEU B C 1
ATOM 3046 O O . LEU B 1 46 ? 20.5 2.857 -7.75 1 98.69 46 LEU B O 1
ATOM 3050 N N . GLY B 1 47 ? 22.156 1.449 -7.102 1 98.5 47 GLY B N 1
ATOM 3051 C CA . GLY B 1 47 ? 22.422 2.191 -5.879 1 98.5 47 GLY B CA 1
ATOM 3052 C C . GLY B 1 47 ? 22.75 3.652 -6.129 1 98.5 47 GLY B C 1
ATOM 3053 O O . GLY B 1 47 ? 22.281 4.531 -5.402 1 98.5 47 GLY B O 1
ATOM 3054 N N . GLU B 1 48 ? 23.516 3.912 -7.16 1 98.25 48 GLU B N 1
ATOM 3055 C CA . GLU B 1 48 ? 23.859 5.281 -7.527 1 98.25 48 GLU B CA 1
ATOM 3056 C C . GLU B 1 48 ? 22.625 6.07 -7.949 1 98.25 48 GLU B C 1
ATOM 3058 O O . GLU B 1 48 ? 22.469 7.238 -7.59 1 98.25 48 GLU B O 1
ATOM 3063 N N . ARG B 1 49 ? 21.812 5.414 -8.742 1 98.31 49 ARG B N 1
ATOM 3064 C CA . ARG B 1 49 ? 20.562 6.039 -9.156 1 98.31 49 ARG B CA 1
ATOM 3065 C C . ARG B 1 49 ? 19.688 6.355 -7.945 1 98.31 49 ARG B C 1
ATOM 3067 O O . ARG B 1 49 ? 19.109 7.441 -7.855 1 98.31 49 ARG B O 1
ATOM 3074 N N . LEU B 1 50 ? 19.578 5.445 -7.004 1 98.56 50 LEU B N 1
ATOM 3075 C CA . LEU B 1 50 ? 18.703 5.586 -5.844 1 98.56 50 LEU B CA 1
ATOM 3076 C C . LEU B 1 50 ? 19.219 6.668 -4.902 1 98.56 50 LEU B C 1
ATOM 3078 O O . LEU B 1 50 ? 18.438 7.328 -4.219 1 98.56 50 LEU B O 1
ATOM 3082 N N . ALA B 1 51 ? 20.5 6.883 -4.898 1 97.81 51 ALA B N 1
ATOM 3083 C CA . ALA B 1 51 ? 21.094 7.938 -4.086 1 97.81 51 ALA B CA 1
ATOM 3084 C C . ALA B 1 51 ? 20.625 9.312 -4.539 1 97.81 51 ALA B C 1
ATOM 3086 O O . ALA B 1 51 ? 20.688 10.281 -3.777 1 97.81 51 ALA B O 1
ATOM 3087 N N . GLN B 1 52 ? 20.109 9.406 -5.734 1 97.19 52 GLN B N 1
ATOM 3088 C CA . GLN B 1 52 ? 19.734 10.695 -6.324 1 97.19 52 GLN B CA 1
ATOM 3089 C C . GLN B 1 52 ? 18.234 10.945 -6.215 1 97.19 52 GLN B C 1
ATOM 3091 O O . GLN B 1 52 ? 17.75 12.016 -6.586 1 97.19 52 GLN B O 1
ATOM 3096 N N . VAL B 1 53 ? 17.547 9.992 -5.707 1 97.44 53 VAL B N 1
ATOM 3097 C CA . VAL B 1 53 ? 16.094 10.102 -5.617 1 97.44 53 VAL B CA 1
ATOM 3098 C C . VAL B 1 53 ? 15.719 11.102 -4.531 1 97.44 53 VAL B C 1
ATOM 3100 O O . VAL B 1 53 ? 16.328 11.133 -3.463 1 97.44 53 VAL B O 1
ATOM 3103 N N . ALA B 1 54 ? 14.711 11.977 -4.797 1 96.69 54 ALA B N 1
ATOM 3104 C CA . ALA B 1 54 ? 14.219 12.938 -3.816 1 96.69 54 ALA B CA 1
ATOM 3105 C C . ALA B 1 54 ? 13.328 12.258 -2.781 1 96.69 54 ALA B C 1
ATOM 3107 O O . ALA B 1 54 ? 12.109 12.203 -2.938 1 96.69 54 ALA B O 1
ATOM 3108 N N . LEU B 1 55 ? 13.914 11.852 -1.672 1 98.19 55 LEU B N 1
ATOM 3109 C CA . LEU B 1 55 ? 13.188 11.133 -0.631 1 98.19 55 LEU B CA 1
ATOM 3110 C C . LEU B 1 55 ? 12.25 12.062 0.12 1 98.19 55 LEU B C 1
ATOM 3112 O O . LEU B 1 55 ? 11.289 11.617 0.749 1 98.19 55 LEU B O 1
ATOM 3116 N N . ASN B 1 56 ? 12.539 13.367 0.085 1 97.94 56 ASN B N 1
ATOM 3117 C CA . ASN B 1 56 ? 11.781 14.359 0.845 1 97.94 56 ASN B CA 1
ATOM 3118 C C . ASN B 1 56 ? 10.484 14.734 0.136 1 97.94 56 ASN B C 1
ATOM 3120 O O . ASN B 1 56 ? 9.641 15.43 0.706 1 97.94 56 ASN B O 1
ATOM 3124 N N . ARG B 1 57 ? 10.266 14.289 -1.092 1 97.06 57 ARG B N 1
ATOM 3125 C CA . ARG B 1 57 ? 9.086 14.625 -1.888 1 97.06 57 ARG B CA 1
ATOM 3126 C C . ARG B 1 57 ? 8.188 13.414 -2.092 1 97.06 57 ARG B C 1
ATOM 3128 O O . ARG B 1 57 ? 8.68 12.289 -2.217 1 97.06 57 ARG B O 1
ATOM 3135 N N . TYR B 1 58 ? 6.875 13.672 -2.1 1 96.44 58 TYR B N 1
ATOM 3136 C CA . TYR B 1 58 ? 5.938 12.617 -2.453 1 96.44 58 TYR B CA 1
ATOM 3137 C C . TYR B 1 58 ? 6.164 12.141 -3.883 1 96.44 58 TYR B C 1
ATOM 3139 O O . TYR B 1 58 ? 6.574 12.922 -4.746 1 96.44 58 TYR B O 1
ATOM 3147 N N . PRO B 1 59 ? 5.93 10.852 -4.105 1 96.62 59 PRO B N 1
ATOM 3148 C CA . PRO B 1 59 ? 6.043 10.367 -5.484 1 96.62 59 PRO B CA 1
ATOM 3149 C C . PRO B 1 59 ? 4.977 10.945 -6.406 1 96.62 59 PRO B C 1
ATOM 3151 O O . PRO B 1 59 ? 3.926 11.391 -5.938 1 96.62 59 PRO B O 1
ATOM 3154 N N . ALA B 1 60 ? 5.316 10.992 -7.691 1 93.62 60 ALA B N 1
ATOM 3155 C CA . ALA B 1 60 ? 4.258 11.281 -8.656 1 93.62 60 ALA B CA 1
ATOM 3156 C C . ALA B 1 60 ? 3.129 10.258 -8.555 1 93.62 60 ALA B C 1
ATOM 3158 O O . ALA B 1 60 ? 3.371 9.055 -8.648 1 93.62 60 ALA B O 1
ATOM 3159 N N . PRO B 1 61 ? 1.948 10.711 -8.289 1 91.62 61 PRO B N 1
ATOM 3160 C CA . PRO B 1 61 ? 0.843 9.75 -8.219 1 91.62 61 PRO B CA 1
ATOM 3161 C C . PRO B 1 61 ? 0.643 8.984 -9.516 1 91.62 61 PRO B C 1
ATOM 3163 O O . PRO B 1 61 ? 0.26 7.812 -9.5 1 91.62 61 PRO B O 1
ATOM 3166 N N . ARG B 1 62 ? 0.844 9.68 -10.641 1 91.75 62 ARG B N 1
ATOM 3167 C CA . ARG B 1 62 ? 0.812 9.109 -11.977 1 91.75 62 ARG B CA 1
ATOM 3168 C C . ARG B 1 62 ? 2.098 9.422 -12.742 1 91.75 62 ARG B C 1
ATOM 3170 O O . ARG B 1 62 ? 2.133 10.344 -13.555 1 91.75 62 ARG B O 1
ATOM 3177 N N . PRO B 1 63 ? 3.117 8.617 -12.469 1 95.44 63 PRO B N 1
ATOM 3178 C CA . PRO B 1 63 ? 4.406 8.875 -13.109 1 95.44 63 PRO B CA 1
ATOM 3179 C C . PRO B 1 63 ? 4.379 8.602 -14.617 1 95.44 63 PRO B C 1
ATOM 3181 O O . PRO B 1 63 ? 4.777 7.52 -15.055 1 95.44 63 PRO B O 1
ATOM 3184 N N . THR B 1 64 ? 4.027 9.562 -15.352 1 94.81 64 THR B N 1
ATOM 3185 C CA . THR B 1 64 ? 3.727 9.43 -16.766 1 94.81 64 THR B CA 1
ATOM 3186 C C . THR B 1 64 ? 4.926 8.859 -17.531 1 94.81 64 THR B C 1
ATOM 3188 O O . THR B 1 64 ? 4.766 7.977 -18.375 1 94.81 64 THR B O 1
ATOM 3191 N N . ALA B 1 65 ? 6.141 9.367 -17.203 1 96.38 65 ALA B N 1
ATOM 3192 C CA . ALA B 1 65 ? 7.336 8.883 -17.891 1 96.38 65 ALA B CA 1
ATOM 3193 C C . ALA B 1 65 ? 7.555 7.395 -17.625 1 96.38 65 ALA B C 1
ATOM 3195 O O . ALA B 1 65 ? 7.887 6.637 -18.547 1 96.38 65 ALA B O 1
ATOM 3196 N N . LEU B 1 66 ? 7.383 6.969 -16.406 1 98 66 LEU B N 1
ATOM 3197 C CA . LEU B 1 66 ? 7.531 5.562 -16.047 1 98 66 LEU B CA 1
ATOM 3198 C C . LEU B 1 66 ? 6.457 4.715 -16.734 1 98 66 LEU B C 1
ATOM 3200 O O . LEU B 1 66 ? 6.746 3.623 -17.234 1 98 66 LEU B O 1
ATOM 3204 N N . LEU B 1 67 ? 5.203 5.203 -16.75 1 97.94 67 LEU B N 1
ATOM 3205 C CA . LEU B 1 67 ? 4.102 4.48 -17.375 1 97.94 67 LEU B CA 1
ATOM 3206 C C . LEU B 1 67 ? 4.352 4.293 -18.859 1 97.94 67 LEU B C 1
ATOM 3208 O O . LEU B 1 67 ? 4.113 3.209 -19.406 1 97.94 67 LEU B O 1
ATOM 3212 N N . ASP B 1 68 ? 4.84 5.332 -19.484 1 97.75 68 ASP B N 1
ATOM 3213 C CA . ASP B 1 68 ? 5.145 5.246 -20.906 1 97.75 68 ASP B CA 1
ATOM 3214 C C . ASP B 1 68 ? 6.246 4.223 -21.172 1 97.75 68 ASP B C 1
ATOM 3216 O O . ASP B 1 68 ? 6.141 3.412 -22.094 1 97.75 68 ASP B O 1
ATOM 3220 N N . LYS B 1 69 ? 7.285 4.273 -20.422 1 98.06 69 LYS B N 1
ATOM 3221 C CA . LYS B 1 69 ? 8.391 3.324 -20.547 1 98.06 69 LYS B CA 1
ATOM 3222 C C . LYS B 1 69 ? 7.906 1.894 -20.328 1 98.06 69 LYS B C 1
ATOM 3224 O O . LYS B 1 69 ? 8.297 0.981 -21.047 1 98.06 69 LYS B O 1
ATOM 3229 N N . LEU B 1 70 ? 7.059 1.705 -19.312 1 98.25 70 LEU B N 1
ATOM 3230 C CA . LEU B 1 70 ? 6.496 0.394 -19 1 98.25 70 LEU B CA 1
ATOM 3231 C C . LEU B 1 70 ? 5.633 -0.114 -20.156 1 98.25 70 LEU B C 1
ATOM 3233 O O . LEU B 1 70 ? 5.742 -1.276 -20.547 1 98.25 70 LEU B O 1
ATOM 3237 N N . ARG B 1 71 ? 4.777 0.74 -20.672 1 97.69 71 ARG B N 1
ATOM 3238 C CA . ARG B 1 71 ? 3.914 0.365 -21.797 1 97.69 71 ARG B CA 1
ATOM 3239 C C . ARG B 1 71 ? 4.734 -0.136 -22.969 1 97.69 71 ARG B C 1
ATOM 3241 O O . ARG B 1 71 ? 4.406 -1.162 -23.578 1 97.69 71 ARG B O 1
ATOM 3248 N N . HIS B 1 72 ? 5.785 0.557 -23.203 1 97.56 72 HIS B N 1
ATOM 3249 C CA . HIS B 1 72 ? 6.641 0.192 -24.328 1 97.56 72 HIS B CA 1
ATOM 3250 C C . HIS B 1 72 ? 7.391 -1.108 -24.047 1 97.56 72 HIS B C 1
ATOM 3252 O O . HIS B 1 72 ? 7.359 -2.033 -24.859 1 97.56 72 HIS B O 1
ATOM 3258 N N . ALA B 1 73 ? 8.016 -1.179 -22.938 1 96.94 73 ALA B N 1
ATOM 3259 C CA . ALA B 1 73 ? 8.875 -2.307 -22.594 1 96.94 73 ALA B CA 1
ATOM 3260 C C . ALA B 1 73 ? 8.07 -3.598 -22.484 1 96.94 73 ALA B C 1
ATOM 3262 O O . ALA B 1 73 ? 8.562 -4.676 -22.844 1 96.94 73 ALA B O 1
ATOM 3263 N N . MET B 1 74 ? 6.801 -3.492 -22.047 1 96.25 74 MET B N 1
ATOM 3264 C CA . MET B 1 74 ? 6.016 -4.691 -21.766 1 96.25 74 MET B CA 1
ATOM 3265 C C . MET B 1 74 ? 5.055 -4.992 -22.906 1 96.25 74 MET B C 1
ATOM 3267 O O . MET B 1 74 ? 4.281 -5.953 -22.828 1 96.25 74 MET B O 1
ATOM 3271 N N . GLY B 1 75 ? 5.023 -4.188 -23.859 1 96.75 75 GLY B N 1
ATOM 3272 C CA . GLY B 1 75 ? 4.199 -4.438 -25.031 1 96.75 75 GLY B CA 1
ATOM 3273 C C . GLY B 1 75 ? 2.717 -4.238 -24.766 1 96.75 75 GLY B C 1
ATOM 3274 O O . GLY B 1 75 ? 1.891 -5.043 -25.203 1 96.75 75 GLY B O 1
ATOM 3275 N N . VAL B 1 76 ? 2.371 -3.232 -24.016 1 97.94 76 VAL B N 1
ATOM 3276 C CA . VAL B 1 76 ? 0.97 -2.9 -23.781 1 97.94 76 VAL B CA 1
ATOM 3277 C C . VAL B 1 76 ? 0.321 -2.436 -25.078 1 97.94 76 VAL B C 1
ATOM 3279 O O . VAL B 1 76 ? 0.843 -1.547 -25.75 1 97.94 76 VAL B O 1
ATOM 3282 N N . PRO B 1 77 ? -0.767 -3.062 -25.469 1 97.5 77 PRO B N 1
ATOM 3283 C CA . PRO B 1 77 ? -1.371 -2.701 -26.75 1 97.5 77 PRO B CA 1
ATOM 3284 C C . PRO B 1 77 ? -1.93 -1.279 -26.766 1 97.5 77 PRO B C 1
ATOM 3286 O O . PRO B 1 77 ? -2.354 -0.772 -25.719 1 97.5 77 PRO B O 1
ATOM 3289 N N . PRO B 1 78 ? -1.94 -0.721 -27.984 1 95.69 78 PRO B N 1
ATOM 3290 C CA . PRO B 1 78 ? -2.615 0.576 -28.094 1 95.69 78 PRO B CA 1
ATOM 3291 C C . PRO B 1 78 ? -4.059 0.529 -27.594 1 95.69 78 PRO B C 1
ATOM 3293 O O . PRO B 1 78 ? -4.742 -0.483 -27.766 1 95.69 78 PRO B O 1
ATOM 3296 N N . GLY B 1 79 ? -4.492 1.479 -27.031 1 95.06 79 GLY B N 1
ATOM 3297 C CA . GLY B 1 79 ? -5.859 1.553 -26.531 1 95.06 79 GLY B CA 1
ATOM 3298 C C . GLY B 1 79 ? -5.988 1.145 -25.078 1 95.06 79 GLY B C 1
ATOM 3299 O O . GLY B 1 79 ? -7.043 1.328 -24.469 1 95.06 79 GLY B O 1
ATOM 3300 N N . CYS B 1 80 ? -4.918 0.528 -24.578 1 97.69 80 CYS B N 1
ATOM 3301 C CA . CYS B 1 80 ? -4.926 0.15 -23.172 1 97.69 80 CYS B CA 1
ATOM 3302 C C . CYS B 1 80 ? -4.133 1.146 -22.344 1 97.69 80 CYS B C 1
ATOM 3304 O O . CYS B 1 80 ? -3.199 1.778 -22.844 1 97.69 80 CYS B O 1
ATOM 3306 N N . ASP B 1 81 ? -4.551 1.298 -21.141 1 97.25 81 ASP B N 1
ATOM 3307 C CA . ASP B 1 81 ? -3.828 2.055 -20.109 1 97.25 81 ASP B CA 1
ATOM 3308 C C . ASP B 1 81 ? -3.205 1.125 -19.078 1 97.25 81 ASP B C 1
ATOM 3310 O O . ASP B 1 81 ? -3.389 -0.092 -19.141 1 97.25 81 ASP B O 1
ATOM 3314 N N . VAL B 1 82 ? -2.416 1.756 -18.219 1 98.44 82 VAL B N 1
ATOM 3315 C CA . VAL B 1 82 ? -1.739 0.989 -17.172 1 98.44 82 VAL B CA 1
ATOM 3316 C C . VAL B 1 82 ? -2.02 1.613 -15.805 1 98.44 82 VAL B C 1
ATOM 3318 O O . VAL B 1 82 ? -1.973 2.836 -15.656 1 98.44 82 VAL B O 1
ATOM 3321 N N . LEU B 1 83 ? -2.426 0.842 -14.844 1 98.12 83 LEU B N 1
ATOM 3322 C CA . LEU B 1 83 ? -2.59 1.228 -13.445 1 98.12 83 LEU B CA 1
ATOM 3323 C C . LEU B 1 83 ? -1.614 0.467 -12.555 1 98.12 83 LEU B C 1
ATOM 3325 O O . LEU B 1 83 ? -1.515 -0.759 -12.633 1 98.12 83 LEU B O 1
ATOM 3329 N N . LEU B 1 84 ? -0.818 1.224 -11.727 1 98.56 84 LEU B N 1
ATOM 3330 C CA . LEU B 1 84 ? 0.192 0.609 -10.875 1 98.56 84 LEU B CA 1
ATOM 3331 C C . LEU B 1 84 ? -0.377 0.302 -9.492 1 98.56 84 LEU B C 1
ATOM 3333 O O . LEU B 1 84 ? -1.253 1.02 -9 1 98.56 84 LEU B O 1
ATOM 3337 N N . GLY B 1 85 ? 0.092 -0.744 -8.875 1 98.38 85 GLY B N 1
ATOM 3338 C CA . GLY B 1 85 ? -0.248 -1.104 -7.508 1 98.38 85 GLY B CA 1
ATOM 3339 C C . GLY B 1 85 ? 0.949 -1.561 -6.695 1 98.38 85 GLY B C 1
ATOM 3340 O O . GLY B 1 85 ? 1.921 -2.078 -7.25 1 98.38 85 GLY B O 1
ATOM 3341 N N . ASN B 1 86 ? 0.9 -1.328 -5.375 1 98.19 86 ASN B N 1
ATOM 3342 C CA . ASN B 1 86 ? 1.882 -1.901 -4.461 1 98.19 86 ASN B CA 1
ATOM 3343 C C . ASN B 1 86 ? 1.783 -3.424 -4.414 1 98.19 86 ASN B C 1
ATOM 3345 O O . ASN B 1 86 ? 1.394 -3.994 -3.395 1 98.19 86 ASN B O 1
ATOM 3349 N N . GLY B 1 87 ? 2.252 -4.043 -5.492 1 97.19 87 GLY B N 1
ATOM 3350 C CA . GLY B 1 87 ? 1.985 -5.441 -5.789 1 97.19 87 GLY B CA 1
ATOM 3351 C C . GLY B 1 87 ? 0.621 -5.672 -6.41 1 97.19 87 GLY B C 1
ATOM 3352 O O . GLY B 1 87 ? -0.24 -4.793 -6.375 1 97.19 87 GLY B O 1
ATOM 3353 N N . SER B 1 88 ? 0.436 -6.855 -6.984 1 97.56 88 SER B N 1
ATOM 3354 C CA . SER B 1 88 ? -0.866 -7.207 -7.543 1 97.56 88 SER B CA 1
ATOM 3355 C C . SER B 1 88 ? -1.923 -7.324 -6.453 1 97.56 88 SER B C 1
ATOM 3357 O O . SER B 1 88 ? -3.109 -7.105 -6.703 1 97.56 88 SER B O 1
ATOM 3359 N N . ASP B 1 89 ? -1.472 -7.594 -5.219 1 96.62 89 ASP B N 1
ATOM 3360 C CA . ASP B 1 89 ? -2.4 -7.703 -4.098 1 96.62 89 ASP B CA 1
ATOM 3361 C C . ASP B 1 89 ? -3.219 -6.426 -3.938 1 96.62 89 ASP B C 1
ATOM 3363 O O . ASP B 1 89 ? -4.426 -6.48 -3.695 1 96.62 89 ASP B O 1
ATOM 3367 N N . GLU B 1 90 ? -2.512 -5.305 -4.09 1 97.81 90 GLU B N 1
ATOM 3368 C CA . GLU B 1 90 ? -3.234 -4.043 -3.945 1 97.81 90 GLU B CA 1
ATOM 3369 C C . GLU B 1 90 ? -4.227 -3.842 -5.086 1 97.81 90 GLU B C 1
ATOM 3371 O O . GLU B 1 90 ? -5.309 -3.287 -4.887 1 97.81 90 GLU B O 1
ATOM 3376 N N . ILE B 1 91 ? -3.869 -4.254 -6.293 1 98.56 91 ILE B N 1
ATOM 3377 C CA . ILE B 1 91 ? -4.75 -4.133 -7.449 1 98.56 91 ILE B CA 1
ATOM 3378 C C . ILE B 1 91 ? -6.008 -4.969 -7.23 1 98.56 91 ILE B C 1
ATOM 3380 O O . ILE B 1 91 ? -7.121 -4.508 -7.484 1 98.56 91 ILE B O 1
ATOM 3384 N N . ILE B 1 92 ? -5.855 -6.188 -6.727 1 98.69 92 ILE B N 1
ATOM 3385 C CA . ILE B 1 92 ? -6.977 -7.066 -6.418 1 98.69 92 ILE B CA 1
ATOM 3386 C C . ILE B 1 92 ? -7.883 -6.406 -5.383 1 98.69 92 ILE B C 1
ATOM 3388 O O . ILE B 1 92 ? -9.109 -6.414 -5.523 1 98.69 92 ILE B O 1
ATOM 3392 N N . SER B 1 93 ? -7.27 -5.816 -4.395 1 97.75 93 SER B N 1
ATOM 3393 C CA . SER B 1 93 ? -8.023 -5.117 -3.357 1 97.75 93 SER B CA 1
ATOM 3394 C C . SER B 1 93 ? -8.797 -3.938 -3.936 1 97.75 93 SER B C 1
ATOM 3396 O O . SER B 1 93 ? -9.961 -3.732 -3.604 1 97.75 93 SER B O 1
ATOM 3398 N N . MET B 1 94 ? -8.148 -3.123 -4.777 1 97.5 94 MET B N 1
ATOM 3399 C CA . MET B 1 94 ? -8.789 -1.974 -5.41 1 97.5 94 MET B CA 1
ATOM 3400 C C . MET B 1 94 ? -10.008 -2.408 -6.211 1 97.5 94 MET B C 1
ATOM 3402 O O . MET B 1 94 ? -11.078 -1.805 -6.098 1 97.5 94 MET B O 1
ATOM 3406 N N . MET B 1 95 ? -9.852 -3.467 -7.008 1 98.44 95 MET B N 1
ATOM 3407 C CA . MET B 1 95 ? -10.953 -3.938 -7.836 1 98.44 95 MET B CA 1
ATOM 3408 C C . MET B 1 95 ? -12.102 -4.449 -6.977 1 98.44 95 MET B C 1
ATOM 3410 O O . MET B 1 95 ? -13.266 -4.168 -7.258 1 98.44 95 MET B O 1
ATOM 3414 N N . SER B 1 96 ? -11.789 -5.203 -5.906 1 98.25 96 SER B N 1
ATOM 3415 C CA . SER B 1 96 ? -12.82 -5.688 -4.996 1 98.25 96 SER B CA 1
ATOM 3416 C C . SER B 1 96 ? -13.57 -4.531 -4.348 1 98.25 96 SER B C 1
ATOM 3418 O O . SER B 1 96 ? -14.805 -4.543 -4.281 1 98.25 96 SER B O 1
ATOM 3420 N N . MET B 1 97 ? -12.812 -3.559 -3.893 1 96.88 97 MET B N 1
ATOM 3421 C CA . MET B 1 97 ? -13.414 -2.396 -3.244 1 96.88 97 MET B CA 1
ATOM 3422 C C . MET B 1 97 ? -14.344 -1.658 -4.199 1 96.88 97 MET B C 1
ATOM 3424 O O . MET B 1 97 ? -15.469 -1.308 -3.836 1 96.88 97 MET B O 1
ATOM 3428 N N . ALA B 1 98 ? -13.891 -1.43 -5.398 1 97.31 98 ALA B N 1
ATOM 3429 C CA . ALA B 1 98 ? -14.648 -0.675 -6.391 1 97.31 98 ALA B CA 1
ATOM 3430 C C . ALA B 1 98 ? -15.938 -1.398 -6.766 1 97.31 98 ALA B C 1
ATOM 3432 O O . ALA B 1 98 ? -16.922 -0.764 -7.137 1 97.31 98 ALA B O 1
ATOM 3433 N N . CYS B 1 99 ? -15.992 -2.729 -6.617 1 97.38 99 CYS B N 1
ATOM 3434 C CA . CYS B 1 99 ? -17.109 -3.535 -7.078 1 97.38 99 CYS B CA 1
ATOM 3435 C C . CYS B 1 99 ? -18.016 -3.938 -5.914 1 97.38 99 CYS B C 1
ATOM 3437 O O . CYS B 1 99 ? -19 -4.645 -6.102 1 97.38 99 CYS B O 1
ATOM 3439 N N . ALA B 1 100 ? -17.703 -3.553 -4.727 1 96.12 100 ALA B N 1
ATOM 3440 C CA . ALA B 1 100 ? -18.359 -4.039 -3.52 1 96.1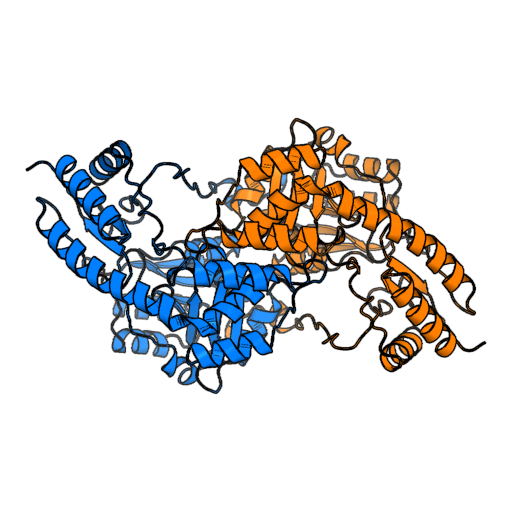2 100 ALA B CA 1
ATOM 3441 C C . ALA B 1 100 ? -19.766 -3.461 -3.391 1 96.12 100 ALA B C 1
ATOM 3443 O O . ALA B 1 100 ? -20 -2.564 -2.576 1 96.12 100 ALA B O 1
ATOM 3444 N N . LYS B 1 101 ? -20.766 -4.078 -4.094 1 92.69 101 LYS B N 1
ATOM 3445 C CA . LYS B 1 101 ? -22.203 -3.828 -3.996 1 92.69 101 LYS B CA 1
ATOM 3446 C C . LYS B 1 101 ? -22.906 -4.965 -3.266 1 92.69 101 LYS B C 1
ATOM 3448 O O . LYS B 1 101 ? -22.406 -6.082 -3.203 1 92.69 101 LYS B O 1
ATOM 3453 N N . PRO B 1 102 ? -24.016 -4.508 -2.631 1 89.75 102 PRO B N 1
ATOM 3454 C CA . PRO B 1 102 ? -24.797 -5.605 -2.037 1 89.75 102 PRO B CA 1
ATOM 3455 C C . PRO B 1 102 ? -25.062 -6.734 -3.027 1 89.75 102 PRO B C 1
ATOM 3457 O O . PRO B 1 102 ? -25.547 -6.488 -4.133 1 89.75 102 PRO B O 1
ATOM 3460 N N . GLY B 1 103 ? -24.625 -7.871 -2.725 1 92.06 103 GLY B N 1
ATOM 3461 C CA . GLY B 1 103 ? -24.906 -9.047 -3.537 1 92.06 103 GLY B CA 1
ATOM 3462 C C . GLY B 1 103 ? -23.828 -9.328 -4.566 1 92.06 103 GLY B C 1
ATOM 3463 O O . GLY B 1 103 ? -23.844 -10.383 -5.211 1 92.06 103 GLY B O 1
ATOM 3464 N N . ALA B 1 104 ? -22.922 -8.398 -4.758 1 95.56 104 ALA B N 1
ATOM 3465 C CA . ALA B 1 104 ? -21.859 -8.609 -5.73 1 95.56 104 ALA B CA 1
ATOM 3466 C C . ALA B 1 104 ? -21 -9.805 -5.355 1 95.56 104 ALA B C 1
ATOM 3468 O O . ALA B 1 104 ? -20.812 -10.102 -4.176 1 95.56 104 ALA B O 1
ATOM 3469 N N . LYS B 1 105 ? -20.484 -10.539 -6.375 1 98.19 105 LYS B N 1
ATOM 3470 C CA . LYS B 1 105 ? -19.719 -11.766 -6.18 1 98.19 105 LYS B CA 1
ATOM 3471 C C . LYS B 1 105 ? -18.422 -11.742 -6.996 1 98.19 105 LYS B C 1
ATOM 3473 O O . LYS B 1 105 ? -18.328 -11.047 -8.008 1 98.19 105 LYS B O 1
ATOM 3478 N N . VAL B 1 106 ? -17.453 -12.422 -6.488 1 98.75 106 VAL B N 1
ATOM 3479 C CA . VAL B 1 106 ? -16.203 -12.727 -7.172 1 98.75 106 VAL B CA 1
ATOM 3480 C C . VAL B 1 106 ? -16.109 -14.227 -7.449 1 98.75 106 VAL B C 1
ATOM 3482 O O . VAL B 1 106 ? -16.484 -15.039 -6.602 1 98.75 106 VAL B O 1
ATOM 3485 N N . LEU B 1 107 ? -15.766 -14.547 -8.688 1 98.88 107 LEU B N 1
ATOM 3486 C CA . LEU B 1 107 ? -15.695 -15.945 -9.094 1 98.88 107 LEU B CA 1
ATOM 3487 C C . LEU B 1 107 ? -14.297 -16.297 -9.586 1 98.88 107 LEU B C 1
ATOM 3489 O O . LEU B 1 107 ? -13.672 -15.516 -10.305 1 98.88 107 LEU B O 1
ATOM 3493 N N . ALA B 1 108 ? -13.758 -17.422 -9.195 1 98.88 108 ALA B N 1
ATOM 3494 C CA . ALA B 1 108 ? -12.477 -17.938 -9.688 1 98.88 108 ALA B CA 1
ATOM 3495 C C . ALA B 1 108 ? -12.422 -19.453 -9.602 1 98.88 108 ALA B C 1
ATOM 3497 O O . ALA B 1 108 ? -13.117 -20.062 -8.781 1 98.88 108 ALA B O 1
ATOM 3498 N N . PRO B 1 109 ? -11.641 -20.125 -10.453 1 98.75 109 PRO B N 1
ATOM 3499 C CA . PRO B 1 109 ? -11.367 -21.547 -10.242 1 98.75 109 PRO B CA 1
ATOM 3500 C C . PRO B 1 109 ? -10.625 -21.812 -8.93 1 98.75 109 PRO B C 1
ATOM 3502 O O . PRO B 1 109 ? -9.82 -20.984 -8.492 1 98.75 109 PRO B O 1
ATOM 3505 N N . VAL B 1 110 ? -10.914 -22.984 -8.312 1 98.69 110 VAL B N 1
ATOM 3506 C CA . VAL B 1 110 ? -10.195 -23.391 -7.109 1 98.69 110 VAL B CA 1
ATOM 3507 C C . VAL B 1 110 ? -9.703 -24.828 -7.27 1 98.69 110 VAL B C 1
ATOM 3509 O O . VAL B 1 110 ? -10.352 -25.641 -7.934 1 98.69 110 VAL B O 1
ATOM 3512 N N . PRO B 1 111 ? -8.531 -25.234 -6.648 1 98.5 111 PRO B N 1
ATOM 3513 C CA . PRO B 1 111 ? -7.676 -24.328 -5.875 1 98.5 111 PRO B CA 1
ATOM 3514 C C . PRO B 1 111 ? -7.004 -23.266 -6.742 1 98.5 111 PRO B C 1
ATOM 3516 O O . PRO B 1 111 ? -6.695 -23.531 -7.906 1 98.5 111 PRO B O 1
ATOM 3519 N N . GLY B 1 112 ? -6.867 -22.078 -6.25 1 97.81 112 GLY B N 1
ATOM 3520 C CA . GLY B 1 112 ? -6.25 -20.938 -6.906 1 97.81 112 GLY B CA 1
ATOM 3521 C C . GLY B 1 112 ? -5.637 -19.953 -5.93 1 97.81 112 GLY B C 1
ATOM 3522 O O . GLY B 1 112 ? -5.465 -20.266 -4.75 1 97.81 112 GLY B O 1
ATOM 3523 N N . PHE B 1 113 ? -5.277 -18.922 -6.418 1 97.31 113 PHE B N 1
ATOM 3524 C CA . PHE B 1 113 ? -4.602 -17.922 -5.605 1 97.31 113 PHE B CA 1
ATOM 3525 C C . PHE B 1 113 ? -5.516 -17.422 -4.492 1 97.31 113 PHE B C 1
ATOM 3527 O O . PHE B 1 113 ? -6.617 -16.938 -4.758 1 97.31 113 PHE B O 1
ATOM 3534 N N . VAL B 1 114 ? -5.07 -17.375 -3.277 1 94.94 114 VAL B N 1
ATOM 3535 C CA . VAL B 1 114 ? -5.879 -17.219 -2.074 1 94.94 114 VAL B CA 1
ATOM 3536 C C . VAL B 1 114 ? -6.32 -15.758 -1.935 1 94.94 114 VAL B C 1
ATOM 3538 O O . VAL B 1 114 ? -7.344 -15.477 -1.308 1 94.94 114 VAL B O 1
ATOM 3541 N N . MET B 1 115 ? -5.582 -14.828 -2.559 1 96 115 MET B N 1
ATOM 3542 C CA . MET B 1 115 ? -5.848 -13.414 -2.352 1 96 115 MET B CA 1
ATOM 3543 C C . MET B 1 115 ? -7.152 -12.992 -3.018 1 96 115 MET B C 1
ATOM 3545 O O . MET B 1 115 ? -7.758 -11.992 -2.637 1 96 115 MET B O 1
ATOM 3549 N N . TYR B 1 116 ? -7.633 -13.703 -4.078 1 98.25 116 TYR B N 1
ATOM 3550 C CA . TYR B 1 116 ? -8.914 -13.383 -4.688 1 98.25 116 TYR B CA 1
ATOM 3551 C C . TYR B 1 116 ? -10.039 -13.453 -3.664 1 98.25 116 TYR B C 1
ATOM 3553 O O . TYR B 1 116 ? -10.805 -12.492 -3.5 1 98.25 116 TYR B O 1
ATOM 3561 N N . GLU B 1 117 ? -10.055 -14.602 -2.959 1 97.69 117 GLU B N 1
ATOM 3562 C CA . GLU B 1 117 ? -11.086 -14.828 -1.95 1 97.69 117 GLU B CA 1
ATOM 3563 C C . GLU B 1 117 ? -10.883 -13.906 -0.748 1 97.69 117 GLU B C 1
ATOM 3565 O O . GLU B 1 117 ? -11.852 -13.344 -0.225 1 97.69 117 GLU B O 1
ATOM 3570 N N . LEU B 1 118 ? -9.672 -13.805 -0.307 1 95.62 118 LEU B N 1
ATOM 3571 C CA . LEU B 1 118 ? -9.383 -12.969 0.856 1 95.62 118 LEU B CA 1
ATOM 3572 C C . LEU B 1 118 ? -9.812 -11.523 0.606 1 95.62 118 LEU B C 1
ATOM 3574 O O . LEU B 1 118 ? -10.477 -10.914 1.447 1 95.62 118 LEU B O 1
ATOM 3578 N N . SER B 1 119 ? -9.438 -10.953 -0.547 1 97.25 119 SER B N 1
ATOM 3579 C CA . SER B 1 119 ? -9.797 -9.578 -0.879 1 97.25 119 SER B CA 1
ATOM 3580 C C . SER B 1 119 ? -11.305 -9.422 -1.015 1 97.25 119 SER B C 1
ATOM 3582 O O . SER B 1 119 ? -11.859 -8.398 -0.614 1 97.25 119 SER B O 1
ATOM 3584 N N . ALA B 1 120 ? -11.953 -10.398 -1.603 1 97.5 120 ALA B N 1
ATOM 3585 C CA . ALA B 1 120 ? -13.414 -10.383 -1.701 1 97.5 120 ALA B CA 1
ATOM 3586 C C . ALA B 1 120 ? -14.055 -10.32 -0.319 1 97.5 120 ALA B C 1
ATOM 3588 O O . ALA B 1 120 ? -14.922 -9.484 -0.066 1 97.5 120 ALA B O 1
ATOM 3589 N N . LYS B 1 121 ? -13.531 -11.164 0.603 1 95.12 121 LYS B N 1
ATOM 3590 C CA . LYS B 1 121 ? -14.078 -11.234 1.955 1 95.12 121 LYS B CA 1
ATOM 3591 C C . LYS B 1 121 ? -13.883 -9.914 2.697 1 95.12 121 LYS B C 1
ATOM 3593 O O . LYS B 1 121 ? -14.797 -9.43 3.357 1 95.12 121 LYS B O 1
ATOM 3598 N N . LEU B 1 122 ? -12.742 -9.328 2.57 1 95 122 LEU B N 1
ATOM 3599 C CA . LEU B 1 122 ? -12.453 -8.062 3.232 1 95 122 LEU B CA 1
ATOM 3600 C C . LEU B 1 122 ? -13.328 -6.945 2.674 1 95 122 LEU B C 1
ATOM 3602 O O . LEU B 1 122 ? -13.703 -6.027 3.402 1 95 122 LEU B O 1
ATOM 3606 N N . ALA B 1 123 ? -13.664 -7 1.395 1 95.81 123 ALA B N 1
ATOM 3607 C CA . ALA B 1 123 ? -14.523 -6.004 0.758 1 95.81 123 ALA B CA 1
ATOM 3608 C C . ALA B 1 123 ? -15.992 -6.371 0.923 1 95.81 123 ALA B C 1
ATOM 3610 O O . ALA B 1 123 ? -16.875 -5.684 0.398 1 95.81 123 ALA B O 1
ATOM 3611 N N . GLN B 1 124 ? -16.266 -7.562 1.588 1 94.25 124 GLN B N 1
ATOM 3612 C CA . GLN B 1 124 ? -17.609 -8.039 1.894 1 94.25 124 GLN B CA 1
ATOM 3613 C C . GLN B 1 124 ? -18.344 -8.469 0.625 1 94.25 124 GLN B C 1
ATOM 3615 O O . GLN B 1 124 ? -19.547 -8.203 0.474 1 94.25 124 GLN B O 1
ATOM 3620 N N . LEU B 1 125 ? -17.594 -8.961 -0.351 1 96.5 125 LEU B N 1
ATOM 3621 C CA . LEU B 1 125 ? -18.125 -9.656 -1.521 1 96.5 125 LEU B CA 1
ATOM 3622 C C . LEU B 1 125 ? -18.188 -11.164 -1.274 1 96.5 125 LEU B C 1
ATOM 3624 O O . LEU B 1 125 ? -17.375 -11.711 -0.525 1 96.5 125 LEU B O 1
ATOM 3628 N N . GLU B 1 126 ? -19.203 -11.75 -1.86 1 97.81 126 GLU B N 1
ATOM 3629 C CA . GLU B 1 126 ? -19.25 -13.203 -1.828 1 97.81 126 GLU B CA 1
ATOM 3630 C C . GLU B 1 126 ? -18.25 -13.812 -2.82 1 97.81 126 GLU B C 1
ATOM 3632 O O . GLU B 1 126 ? -18.156 -13.352 -3.961 1 97.81 126 GLU B O 1
ATOM 3637 N N . PHE B 1 127 ? -17.516 -14.789 -2.379 1 98.5 127 PHE B N 1
ATOM 3638 C CA . PHE B 1 127 ? -16.594 -15.508 -3.244 1 98.5 127 PHE B CA 1
ATOM 3639 C C . PHE B 1 127 ? -17.188 -16.844 -3.674 1 98.5 127 PHE B C 1
ATOM 3641 O O . PHE B 1 127 ? -17.625 -17.641 -2.834 1 98.5 127 PHE B O 1
ATOM 3648 N N . VAL B 1 128 ? -17.219 -17.047 -4.992 1 98.81 128 VAL B N 1
ATOM 3649 C CA . VAL B 1 128 ? -17.672 -18.297 -5.574 1 98.81 128 VAL B CA 1
ATOM 3650 C C . VAL B 1 128 ? -16.5 -19.047 -6.195 1 98.81 128 VAL B C 1
ATOM 3652 O O . VAL B 1 128 ? -16 -18.672 -7.258 1 98.81 128 VAL B O 1
ATOM 3655 N N . GLY B 1 129 ? -16.094 -20.125 -5.566 1 98.81 129 GLY B N 1
ATOM 3656 C CA . GLY B 1 129 ? -15.055 -21 -6.109 1 98.81 129 GLY B CA 1
ATOM 3657 C C . GLY B 1 129 ? -15.602 -22.094 -6.996 1 98.81 129 GLY B C 1
ATOM 3658 O O . GLY B 1 129 ? -16.562 -22.766 -6.633 1 98.81 129 GLY B O 1
ATOM 3659 N N . VAL B 1 130 ? -15.062 -22.281 -8.164 1 98.88 130 VAL B N 1
ATOM 3660 C CA . VAL B 1 130 ? -15.422 -23.359 -9.07 1 98.88 130 VAL B CA 1
ATOM 3661 C C . VAL B 1 130 ? -14.305 -24.391 -9.109 1 98.88 130 VAL B C 1
ATOM 3663 O O . VAL B 1 130 ? -13.219 -24.141 -9.617 1 98.88 130 VAL B O 1
ATOM 3666 N N . PRO B 1 131 ? -14.539 -25.578 -8.625 1 98.56 131 PRO B N 1
ATOM 3667 C CA . PRO B 1 131 ? -13.461 -26.578 -8.555 1 98.56 131 PRO B CA 1
ATOM 3668 C C . PRO B 1 131 ? -12.898 -26.922 -9.93 1 98.56 131 PRO B C 1
ATOM 3670 O O . PRO B 1 131 ? -13.656 -27.062 -10.898 1 98.56 131 PRO B O 1
ATOM 3673 N N . LEU B 1 132 ? -11.609 -26.969 -10.016 1 98.56 132 LEU B N 1
ATOM 3674 C CA . LEU B 1 132 ? -10.945 -27.562 -11.164 1 98.56 132 LEU B CA 1
ATOM 3675 C C . LEU B 1 132 ? -11.305 -29.031 -11.297 1 98.56 132 LEU B C 1
ATOM 3677 O O . LEU B 1 132 ? -11.906 -29.609 -10.391 1 98.56 132 LEU B O 1
ATOM 3681 N N . LYS B 1 133 ? -10.969 -29.625 -12.5 1 97.75 133 LYS B N 1
ATOM 3682 C CA . LYS B 1 133 ? -11.125 -31.062 -12.68 1 97.75 133 LYS B CA 1
ATOM 3683 C C . LYS B 1 133 ? -10.109 -31.844 -11.844 1 97.75 133 LYS B C 1
ATOM 3685 O O . LYS B 1 133 ? -9.172 -31.25 -11.305 1 97.75 133 LYS B O 1
ATOM 3690 N N . ALA B 1 134 ? -10.258 -33.125 -11.75 1 96.19 134 ALA B N 1
ATOM 3691 C CA . ALA B 1 134 ? -9.398 -33.969 -10.93 1 96.19 134 ALA B CA 1
ATOM 3692 C C . ALA B 1 134 ? -7.953 -33.906 -11.406 1 96.19 134 ALA B C 1
ATOM 3694 O O . ALA B 1 134 ? -7.023 -34.062 -10.609 1 96.19 134 ALA B O 1
ATOM 3695 N N . ASP B 1 135 ? -7.758 -33.625 -12.656 1 95.44 135 ASP B N 1
ATOM 3696 C CA . ASP B 1 135 ? -6.406 -33.531 -13.195 1 95.44 135 ASP B CA 1
ATOM 3697 C C . ASP B 1 135 ? -5.867 -32.125 -13.109 1 95.44 135 ASP B C 1
ATOM 3699 O O . ASP B 1 135 ? -4.852 -31.797 -13.727 1 95.44 135 ASP B O 1
ATOM 3703 N N . LEU B 1 136 ? -6.598 -31.219 -12.445 1 97 136 LEU B N 1
ATOM 3704 C CA . LEU B 1 136 ? -6.219 -29.859 -12.102 1 97 136 LEU B CA 1
ATOM 3705 C C . LEU B 1 136 ? -6.363 -28.938 -13.312 1 97 136 LEU B C 1
ATOM 3707 O O . LEU B 1 136 ? -5.887 -27.797 -13.297 1 97 136 LEU B O 1
ATOM 3711 N N . THR B 1 137 ? -7.035 -29.438 -14.375 1 96.94 137 THR B N 1
ATOM 3712 C CA . THR B 1 137 ? -7.34 -28.578 -15.5 1 96.94 137 THR B CA 1
ATOM 3713 C C . THR B 1 137 ? -8.648 -27.812 -15.266 1 96.94 137 THR B C 1
ATOM 3715 O O . THR B 1 137 ? -9.406 -28.156 -14.359 1 96.94 137 THR B O 1
ATOM 3718 N N . LEU B 1 138 ? -8.875 -26.812 -16.062 1 98.06 138 LEU B N 1
ATOM 3719 C CA . LEU B 1 138 ? -10.047 -25.938 -15.93 1 98.06 138 LEU B CA 1
ATOM 3720 C C . LEU B 1 138 ? -11.32 -26.688 -16.312 1 98.06 138 LEU B C 1
ATOM 3722 O O . LEU B 1 138 ? -11.352 -27.375 -17.344 1 98.06 138 LEU B O 1
ATOM 3726 N N . ASP B 1 139 ? -12.344 -26.672 -15.469 1 98.5 139 ASP B N 1
ATOM 3727 C CA . ASP B 1 139 ? -13.68 -27.141 -15.828 1 98.5 139 ASP B CA 1
ATOM 3728 C C . ASP B 1 139 ? -14.5 -26.016 -16.469 1 98.5 139 ASP B C 1
ATOM 3730 O O . ASP B 1 139 ? -15.281 -25.359 -15.781 1 98.5 139 ASP B O 1
ATOM 3734 N N . VAL B 1 140 ? -14.352 -25.891 -17.766 1 98.5 140 VAL B N 1
ATOM 3735 C CA . VAL B 1 140 ? -14.93 -24.75 -18.469 1 98.5 140 VAL B CA 1
ATOM 3736 C C . VAL B 1 140 ? -16.453 -24.797 -18.375 1 98.5 140 VAL B C 1
ATOM 3738 O O . VAL B 1 140 ? -17.109 -23.766 -18.234 1 98.5 140 VAL B O 1
ATOM 3741 N N . ASP B 1 141 ? -17.047 -25.969 -18.484 1 98.62 141 ASP B N 1
ATOM 3742 C CA . ASP B 1 141 ? -18.5 -26.094 -18.391 1 98.62 141 ASP B CA 1
ATOM 3743 C C . ASP B 1 141 ? -19 -25.641 -17.031 1 98.62 141 ASP B C 1
ATOM 3745 O O . ASP B 1 141 ? -20.016 -24.938 -16.938 1 98.62 141 ASP B O 1
ATOM 3749 N N . ALA B 1 142 ? -18.297 -26.016 -16.016 1 98.81 142 ALA B N 1
ATOM 3750 C CA . ALA B 1 142 ? -18.672 -25.594 -14.664 1 98.81 142 ALA B CA 1
ATOM 3751 C C . ALA B 1 142 ? -18.5 -24.078 -14.5 1 98.81 142 ALA B C 1
ATOM 3753 O O . ALA B 1 142 ? -19.312 -23.422 -13.844 1 98.81 142 ALA B O 1
ATOM 3754 N N . MET B 1 143 ? -17.453 -23.562 -15.094 1 98.81 143 MET B N 1
ATOM 3755 C CA . MET B 1 143 ? -17.234 -22.125 -15.062 1 98.81 143 MET B CA 1
ATOM 3756 C C . MET B 1 143 ? -18.391 -21.375 -15.742 1 98.81 143 MET B C 1
ATOM 3758 O O . MET B 1 143 ? -18.906 -20.391 -15.203 1 98.81 143 MET B O 1
ATOM 3762 N N . LEU B 1 144 ? -18.75 -21.875 -16.938 1 98.81 144 LEU B N 1
ATOM 3763 C CA . LEU B 1 144 ? -19.828 -21.25 -17.688 1 98.81 144 LEU B CA 1
ATOM 3764 C C . LEU B 1 144 ? -21.141 -21.297 -16.906 1 98.81 144 LEU B C 1
ATOM 3766 O O . LEU B 1 144 ? -21.875 -20.312 -16.844 1 98.81 144 LEU B O 1
ATOM 3770 N N . ALA B 1 145 ? -21.422 -22.391 -16.25 1 98.81 145 ALA B N 1
ATOM 3771 C CA . ALA B 1 145 ? -22.625 -22.547 -15.445 1 98.81 145 ALA B CA 1
ATOM 3772 C C . ALA B 1 145 ? -22.625 -21.594 -14.258 1 98.81 145 ALA B C 1
ATOM 3774 O O . ALA B 1 145 ? -23.656 -21 -13.938 1 98.81 145 ALA B O 1
ATOM 3775 N N . ALA B 1 146 ? -21.469 -21.484 -13.609 1 98.81 146 ALA B N 1
ATOM 3776 C CA . ALA B 1 146 ? -21.344 -20.609 -12.453 1 98.81 146 ALA B CA 1
ATOM 3777 C C . ALA B 1 146 ? -21.516 -19.141 -12.852 1 98.81 146 ALA B C 1
ATOM 3779 O O . ALA B 1 146 ? -22.156 -18.375 -12.133 1 98.81 146 ALA B O 1
ATOM 3780 N N . VAL B 1 147 ? -20.906 -18.781 -14.008 1 98.5 147 VAL B N 1
ATOM 3781 C CA . VAL B 1 147 ? -21.047 -17.422 -14.508 1 98.5 147 VAL B CA 1
ATOM 3782 C C . VAL B 1 147 ? -22.516 -17.109 -14.773 1 98.5 147 VAL B C 1
ATOM 3784 O O . VAL B 1 147 ? -23.016 -16.047 -14.406 1 98.5 147 VAL B O 1
ATOM 3787 N N . ALA B 1 148 ? -23.172 -18.031 -15.375 1 98.25 148 ALA B N 1
ATOM 3788 C CA . ALA B 1 148 ? -24.594 -17.844 -15.688 1 98.25 148 ALA B CA 1
ATOM 3789 C C . ALA B 1 148 ? -25.422 -17.75 -14.414 1 98.25 148 ALA B C 1
ATOM 3791 O O . ALA B 1 148 ? -26.344 -16.938 -14.328 1 98.25 148 ALA B O 1
ATOM 3792 N N . GLU B 1 149 ? -25.141 -18.531 -13.453 1 98.38 149 GLU B N 1
ATOM 3793 C CA . GLU B 1 149 ? -25.938 -18.641 -12.227 1 98.38 149 GLU B CA 1
ATOM 3794 C C . GLU B 1 149 ? -25.688 -17.438 -11.32 1 98.38 149 GLU B C 1
ATOM 3796 O O . GLU B 1 149 ? -26.641 -16.859 -10.789 1 98.38 149 GLU B O 1
ATOM 3801 N N . HIS B 1 150 ? -24.453 -17.047 -11.164 1 98.12 150 HIS B N 1
ATOM 3802 C CA . HIS B 1 150 ? -24.094 -16.141 -10.086 1 98.12 150 HIS B CA 1
ATOM 3803 C C . HIS B 1 150 ? -23.891 -14.719 -10.609 1 98.12 150 HIS B C 1
ATOM 3805 O O . HIS B 1 150 ? -23.906 -13.758 -9.836 1 98.12 150 HIS B O 1
ATOM 3811 N N . ARG B 1 151 ? -23.641 -14.562 -11.945 1 96.38 151 ARG B N 1
ATOM 3812 C CA . ARG B 1 151 ? -23.438 -13.25 -12.547 1 96.38 151 ARG B CA 1
ATOM 3813 C C . ARG B 1 151 ? -22.422 -12.43 -11.742 1 96.38 151 ARG B C 1
ATOM 3815 O O . ARG B 1 151 ? -22.734 -11.32 -11.297 1 96.38 151 ARG B O 1
ATOM 3822 N N . PRO B 1 152 ? -21.188 -12.984 -11.516 1 98.38 152 PRO B N 1
ATOM 3823 C CA . PRO B 1 152 ? -20.188 -12.305 -10.672 1 98.38 152 PRO B CA 1
ATOM 3824 C C . PRO B 1 152 ? -19.734 -10.977 -11.258 1 98.38 152 PRO B C 1
ATOM 3826 O O . PRO B 1 152 ? -19.734 -10.797 -12.477 1 98.38 152 PRO B O 1
ATOM 3829 N N . ALA B 1 153 ? -19.391 -10.016 -10.367 1 98.06 153 ALA B N 1
ATOM 3830 C CA . ALA B 1 153 ? -18.797 -8.758 -10.812 1 98.06 153 ALA B CA 1
ATOM 3831 C C . ALA B 1 153 ? -17.422 -8.984 -11.422 1 98.06 153 ALA B C 1
ATOM 3833 O O . ALA B 1 153 ? -17.094 -8.414 -12.469 1 98.06 153 ALA B O 1
ATOM 3834 N N . LEU B 1 154 ? -16.609 -9.844 -10.75 1 98.69 154 LEU B N 1
ATOM 3835 C CA . LEU B 1 154 ? -15.242 -10.148 -11.188 1 98.69 154 LEU B CA 1
ATOM 3836 C C . LEU B 1 154 ? -15.07 -11.648 -11.398 1 98.69 154 LEU B C 1
ATOM 3838 O O . LEU B 1 154 ? -15.57 -12.453 -10.617 1 98.69 154 LEU B O 1
ATOM 3842 N N . VAL B 1 155 ? -14.43 -12 -12.438 1 98.88 155 VAL B N 1
ATOM 3843 C CA . VAL B 1 155 ? -13.977 -13.359 -12.703 1 98.88 155 VAL B CA 1
ATOM 3844 C C . VAL B 1 155 ? -12.453 -13.383 -12.844 1 98.88 155 VAL B C 1
ATOM 3846 O O . VAL B 1 155 ? -11.898 -12.727 -13.734 1 98.88 155 VAL B O 1
ATOM 3849 N N . TYR B 1 156 ? -11.781 -14.125 -11.969 1 98.94 156 TYR B N 1
ATOM 3850 C CA . TYR B 1 156 ? -10.328 -14.234 -12.055 1 98.94 156 TYR B CA 1
ATOM 3851 C C . TYR B 1 156 ? -9.922 -15.508 -12.773 1 98.94 156 TYR B C 1
ATOM 3853 O O . TYR B 1 156 ? -10.477 -16.578 -12.516 1 98.94 156 TYR B O 1
ATOM 3861 N N . LEU B 1 157 ? -8.984 -15.375 -13.648 1 98.81 157 LEU B N 1
ATOM 3862 C CA . LEU B 1 157 ? -8.305 -16.5 -14.289 1 98.81 157 LEU B CA 1
ATOM 3863 C C . LEU B 1 157 ? -6.789 -16.344 -14.195 1 98.81 157 LEU B C 1
ATOM 3865 O O . LEU B 1 157 ? -6.188 -15.586 -14.969 1 98.81 157 LEU B O 1
ATOM 3869 N N . ALA B 1 158 ? -6.203 -17.031 -13.219 1 98.44 158 ALA B N 1
ATOM 3870 C CA . ALA B 1 158 ? -4.746 -17.031 -13.109 1 98.44 158 ALA B CA 1
ATOM 3871 C C . ALA B 1 158 ? -4.113 -17.828 -14.25 1 98.44 158 ALA B C 1
ATOM 3873 O O . ALA B 1 158 ? -4.535 -18.953 -14.547 1 98.44 158 ALA B O 1
ATOM 3874 N N . TYR B 1 159 ? -3.115 -17.281 -14.906 1 97.44 159 TYR B N 1
ATOM 3875 C CA . TYR B 1 159 ? -2.564 -17.812 -16.141 1 97.44 159 TYR B CA 1
ATOM 3876 C C . TYR B 1 159 ? -1.048 -17.672 -16.172 1 97.44 159 TYR B C 1
ATOM 3878 O O . TYR B 1 159 ? -0.518 -16.719 -16.734 1 97.44 159 TYR B O 1
ATOM 3886 N N . PRO B 1 160 ? -0.259 -18.719 -15.664 1 97.75 160 PRO B N 1
ATOM 3887 C CA . PRO B 1 160 ? -0.737 -20.016 -15.164 1 97.75 160 PRO B CA 1
ATOM 3888 C C . PRO B 1 160 ? -1.304 -19.922 -13.75 1 97.75 160 PRO B C 1
ATOM 3890 O O . PRO B 1 160 ? -1.107 -18.922 -13.062 1 97.75 160 PRO B O 1
ATOM 3893 N N . ASN B 1 161 ? -2.016 -20.953 -13.422 1 98.38 161 ASN B N 1
ATOM 3894 C CA . ASN B 1 161 ? -2.703 -20.969 -12.133 1 98.38 161 ASN B CA 1
ATOM 3895 C C . ASN B 1 161 ? -1.747 -21.328 -11 1 98.38 161 ASN B C 1
ATOM 3897 O O . ASN B 1 161 ? -0.894 -22.203 -11.148 1 98.38 161 ASN B O 1
ATOM 3901 N N . ASN B 1 162 ? -1.718 -20.656 -9.93 1 97.69 162 ASN B N 1
ATOM 3902 C CA . ASN B 1 162 ? -1.089 -20.984 -8.664 1 97.69 162 ASN B CA 1
ATOM 3903 C C . ASN B 1 162 ? -2.104 -21.547 -7.66 1 97.69 162 ASN B C 1
ATOM 3905 O O . ASN B 1 162 ? -3.102 -20.891 -7.359 1 97.69 162 ASN B O 1
ATOM 3909 N N . PRO B 1 163 ? -1.917 -22.734 -7.285 1 97.94 163 PRO B N 1
ATOM 3910 C CA . PRO B 1 163 ? -0.636 -23.422 -7.145 1 97.94 163 PRO B CA 1
ATOM 3911 C C . PRO B 1 163 ? -0.465 -24.562 -8.156 1 97.94 163 PRO B C 1
ATOM 3913 O O . PRO B 1 163 ? 0.462 -25.359 -8.039 1 97.94 163 PRO B O 1
ATOM 3916 N N . THR B 1 164 ? -1.337 -24.641 -9.172 1 98.19 164 THR B N 1
ATOM 3917 C CA . THR B 1 164 ? -1.387 -25.875 -9.938 1 98.19 164 THR B CA 1
ATOM 3918 C C . THR B 1 164 ? -0.407 -25.828 -11.109 1 98.19 164 THR B C 1
ATOM 3920 O O . THR B 1 164 ? -0.079 -26.859 -11.695 1 98.19 164 THR B O 1
ATOM 3923 N N . GLY B 1 165 ? -0.014 -24.594 -11.484 1 97.69 165 GLY B N 1
ATOM 3924 C CA . GLY B 1 165 ? 0.958 -24.422 -12.555 1 97.69 165 GLY B CA 1
ATOM 3925 C C . GLY B 1 165 ? 0.347 -24.516 -13.938 1 97.69 165 GLY B C 1
ATOM 3926 O O . GLY B 1 165 ? 1.049 -24.391 -14.945 1 97.69 165 GLY B O 1
ATOM 3927 N N . THR B 1 166 ? -0.944 -24.656 -14.086 1 95.31 166 THR B N 1
ATOM 3928 C CA . THR B 1 166 ? -1.626 -25 -15.328 1 95.31 166 THR B CA 1
ATOM 3929 C C . THR B 1 166 ? -1.887 -23.75 -16.172 1 95.31 166 THR B C 1
ATOM 3931 O O . THR B 1 166 ? -2.291 -22.719 -15.633 1 95.31 166 THR B O 1
ATOM 3934 N N . LEU B 1 167 ? -1.623 -23.875 -17.438 1 95.62 167 LEU B N 1
ATOM 3935 C CA . LEU B 1 167 ? -2.105 -22.922 -18.422 1 95.62 167 LEU B CA 1
ATOM 3936 C C . LEU B 1 167 ? -3.455 -23.344 -18.984 1 95.62 167 LEU B C 1
ATOM 3938 O O . LEU B 1 167 ? -3.584 -24.453 -19.516 1 95.62 167 LEU B O 1
ATOM 3942 N N . TYR B 1 168 ? -4.426 -22.547 -18.844 1 96.25 168 TYR B N 1
ATOM 3943 C CA . TYR B 1 168 ? -5.73 -22.844 -19.422 1 96.25 168 TYR B CA 1
ATOM 3944 C C . TYR B 1 168 ? -5.703 -22.719 -20.938 1 96.25 168 TYR B C 1
ATOM 3946 O O . TYR B 1 168 ? -4.938 -21.906 -21.469 1 96.25 168 TYR B O 1
ATOM 3954 N N . ASP B 1 169 ? -6.5 -23.516 -21.578 1 95.62 169 ASP B N 1
ATOM 3955 C CA . ASP B 1 169 ? -6.641 -23.438 -23.031 1 95.62 169 ASP B CA 1
ATOM 3956 C C . ASP B 1 169 ? -7.207 -22.078 -23.438 1 95.62 169 ASP B C 1
ATOM 3958 O O . ASP B 1 169 ? -8.172 -21.594 -22.844 1 95.62 169 ASP B O 1
ATOM 3962 N N . ASP B 1 170 ? -6.656 -21.453 -24.469 1 95.94 170 ASP B N 1
ATOM 3963 C CA . ASP B 1 170 ? -7.094 -20.141 -24.938 1 95.94 170 ASP B CA 1
ATOM 3964 C C . ASP B 1 170 ? -8.57 -20.156 -25.328 1 95.94 170 ASP B C 1
ATOM 3966 O O . ASP B 1 170 ? -9.305 -19.219 -25.047 1 95.94 170 ASP B O 1
ATOM 3970 N N . GLY B 1 171 ? -8.906 -21.203 -26.062 1 97.31 171 GLY B N 1
ATOM 3971 C CA . GLY B 1 171 ? -10.305 -21.328 -26.453 1 97.31 171 GLY B CA 1
ATOM 3972 C C . GLY B 1 171 ? -11.25 -21.375 -25.266 1 97.31 171 GLY B C 1
ATOM 3973 O O . GLY B 1 171 ? -12.344 -20.797 -25.328 1 97.31 171 GLY B O 1
ATOM 3974 N N . ASP B 1 172 ? -10.875 -22.047 -24.219 1 97.81 172 ASP B N 1
ATOM 3975 C CA . ASP B 1 172 ? -11.688 -22.125 -23 1 97.81 172 ASP B CA 1
ATOM 3976 C C . ASP B 1 172 ? -11.812 -20.75 -22.344 1 97.81 172 ASP B C 1
ATOM 3978 O O . ASP B 1 172 ? -12.898 -20.375 -21.906 1 97.81 172 ASP B O 1
ATOM 3982 N N . ILE B 1 173 ? -10.711 -20.031 -22.297 1 98 173 ILE B N 1
ATOM 3983 C CA . ILE B 1 173 ? -10.734 -18.688 -21.734 1 98 173 ILE B CA 1
ATOM 3984 C C . ILE B 1 173 ? -11.664 -17.797 -22.562 1 98 173 ILE B C 1
ATOM 3986 O O . ILE B 1 173 ? -12.469 -17.047 -22 1 98 173 ILE B O 1
ATOM 3990 N N . GLU B 1 174 ? -11.594 -17.938 -23.875 1 98.12 174 GLU B N 1
ATOM 3991 C CA . GLU B 1 174 ? -12.453 -17.141 -24.75 1 98.12 174 GLU B CA 1
ATOM 3992 C C . GLU B 1 174 ? -13.93 -17.453 -24.5 1 98.12 174 GLU B C 1
ATOM 3994 O O . GLU B 1 174 ? -14.766 -16.547 -24.531 1 98.12 174 GLU B O 1
ATOM 3999 N N . ARG B 1 175 ? -14.227 -18.672 -24.297 1 98.44 175 ARG B N 1
ATOM 4000 C CA . ARG B 1 175 ? -15.602 -19.062 -24 1 98.44 175 ARG B CA 1
ATOM 4001 C C . ARG B 1 175 ? -16.094 -18.422 -22.719 1 98.44 175 ARG B C 1
ATOM 4003 O O . ARG B 1 175 ? -17.234 -17.953 -22.641 1 98.44 175 ARG B O 1
ATOM 4010 N N . ILE B 1 176 ? -15.273 -18.359 -21.719 1 98.62 176 ILE B N 1
ATOM 4011 C CA . ILE B 1 176 ? -15.633 -17.75 -20.438 1 98.62 176 ILE B CA 1
ATOM 4012 C C . ILE B 1 176 ? -15.82 -16.25 -20.609 1 98.62 176 ILE B C 1
ATOM 4014 O O . ILE B 1 176 ? -16.797 -15.68 -20.125 1 98.62 176 ILE B O 1
ATOM 4018 N N . VAL B 1 177 ? -14.875 -15.641 -21.359 1 98.19 177 VAL B N 1
ATOM 4019 C CA . VAL B 1 177 ? -14.945 -14.203 -21.625 1 98.19 177 VAL B CA 1
ATOM 4020 C C . VAL B 1 177 ? -16.266 -13.883 -22.344 1 98.19 177 VAL B C 1
ATOM 4022 O O . VAL B 1 177 ? -16.953 -12.922 -21.984 1 98.19 177 VAL B O 1
ATOM 4025 N N . ALA B 1 178 ? -16.625 -14.688 -23.281 1 97.75 178 ALA B N 1
ATOM 4026 C CA . ALA B 1 178 ? -17.828 -14.477 -24.078 1 97.75 178 ALA B CA 1
ATOM 4027 C C . ALA B 1 178 ? -19.078 -14.648 -23.219 1 97.75 178 ALA B C 1
ATOM 4029 O O . ALA B 1 178 ? -20.078 -13.961 -23.422 1 97.75 178 ALA B O 1
ATOM 4030 N N . ALA B 1 179 ? -19.031 -15.516 -22.266 1 97.69 179 ALA B N 1
ATOM 4031 C CA . ALA B 1 179 ? -20.188 -15.797 -21.406 1 97.69 179 ALA B CA 1
ATOM 4032 C C . ALA B 1 179 ? -20.312 -14.742 -20.312 1 97.69 179 ALA B C 1
ATOM 4034 O O . ALA B 1 179 ? -21.406 -14.547 -19.766 1 97.69 179 ALA B O 1
ATOM 4035 N N . ALA B 1 180 ? -19.25 -14.062 -19.984 1 96.69 180 ALA B N 1
ATOM 4036 C CA . ALA B 1 180 ? -19.203 -13.117 -18.875 1 96.69 180 ALA B CA 1
ATOM 4037 C C . ALA B 1 180 ? -19.75 -11.758 -19.281 1 96.69 180 ALA B C 1
ATOM 4039 O O . ALA B 1 180 ? -19.094 -10.727 -19.094 1 96.69 180 ALA B O 1
ATOM 4040 N N . ARG B 1 181 ? -21 -11.68 -19.609 1 93.38 181 ARG B N 1
ATOM 4041 C CA . ARG B 1 181 ? -21.609 -10.5 -20.203 1 93.38 181 ARG B CA 1
ATOM 4042 C C . ARG B 1 181 ? -21.922 -9.453 -19.141 1 93.38 181 ARG B C 1
ATOM 4044 O O . ARG B 1 181 ? -22.297 -8.328 -19.469 1 93.38 181 ARG B O 1
ATOM 4051 N N . HIS B 1 182 ? -21.75 -9.828 -17.922 1 92.25 182 HIS B N 1
ATOM 4052 C CA . HIS B 1 182 ? -22 -8.898 -16.828 1 92.25 182 HIS B CA 1
ATOM 4053 C C . HIS B 1 182 ? -20.828 -8.891 -15.836 1 92.25 182 HIS B C 1
ATOM 4055 O O . HIS B 1 182 ? -21.031 -8.609 -14.648 1 92.25 182 HIS B O 1
ATOM 4061 N N . SER B 1 183 ? -19.719 -9.305 -16.266 1 97.38 183 SER B N 1
ATOM 4062 C CA . SER B 1 183 ? -18.547 -9.445 -15.414 1 97.38 183 SER B CA 1
ATOM 4063 C C . SER B 1 183 ? -17.297 -8.828 -16.062 1 97.38 183 SER B C 1
ATOM 4065 O O . SER B 1 183 ? -17.266 -8.648 -17.281 1 97.38 183 SER B O 1
ATOM 4067 N N . LEU B 1 184 ? -16.422 -8.406 -15.289 1 98.44 184 LEU B N 1
ATOM 4068 C CA . LEU B 1 184 ? -15.055 -8.141 -15.734 1 98.44 184 LEU B CA 1
ATOM 4069 C C . LEU B 1 184 ? -14.164 -9.352 -15.508 1 98.44 184 LEU B C 1
ATOM 4071 O O . LEU B 1 184 ? -14.125 -9.906 -14.406 1 98.44 184 LEU B O 1
ATOM 4075 N N . VAL B 1 185 ? -13.531 -9.82 -16.547 1 98.69 185 VAL B N 1
ATOM 4076 C CA . VAL B 1 185 ? -12.617 -10.961 -16.453 1 98.69 185 VAL B CA 1
ATOM 4077 C C . VAL B 1 185 ? -11.195 -10.453 -16.25 1 98.69 185 VAL B C 1
ATOM 4079 O O . VAL B 1 185 ? -10.688 -9.672 -17.062 1 98.69 185 VAL B O 1
ATOM 4082 N N . VAL B 1 186 ? -10.562 -10.859 -15.195 1 98.88 186 VAL B N 1
ATOM 4083 C CA . VAL B 1 186 ? -9.188 -10.5 -14.875 1 98.88 186 VAL B CA 1
ATOM 4084 C C . VAL B 1 186 ? -8.266 -11.68 -15.156 1 98.88 186 VAL B C 1
ATOM 4086 O O . VAL B 1 186 ? -8.328 -12.703 -14.469 1 98.88 186 VAL B O 1
ATOM 4089 N N . ILE B 1 187 ? -7.48 -11.547 -16.141 1 98.81 187 ILE B N 1
ATOM 4090 C CA . ILE B 1 187 ? -6.465 -12.555 -16.422 1 98.81 187 ILE B CA 1
ATOM 4091 C C . ILE B 1 187 ? -5.18 -12.211 -15.664 1 98.81 187 ILE B C 1
ATOM 4093 O O . ILE B 1 187 ? -4.516 -11.227 -15.977 1 98.81 187 ILE B O 1
ATOM 4097 N N . ASP B 1 188 ? -4.836 -13.016 -14.68 1 98.69 188 ASP B N 1
ATOM 4098 C CA . ASP B 1 188 ? -3.691 -12.789 -13.805 1 98.69 188 ASP B CA 1
ATOM 4099 C C . ASP B 1 188 ? -2.447 -13.5 -14.328 1 98.69 188 ASP B C 1
ATOM 4101 O O . ASP B 1 188 ? -2.312 -14.719 -14.18 1 98.69 188 ASP B O 1
ATOM 4105 N N . GLU B 1 189 ? -1.498 -12.734 -14.812 1 98.38 189 GLU B N 1
ATOM 4106 C CA . GLU B 1 189 ? -0.3 -13.266 -15.453 1 98.38 189 GLU B CA 1
ATOM 4107 C C . GLU B 1 189 ? 0.936 -13.047 -14.586 1 98.38 189 GLU B C 1
ATOM 4109 O O . GLU B 1 189 ? 1.976 -12.602 -15.078 1 98.38 189 GLU B O 1
ATOM 4114 N N . ALA B 1 190 ? 0.81 -13.352 -13.281 1 97.81 190 ALA B N 1
ATOM 4115 C CA . ALA B 1 190 ? 1.91 -13.164 -12.344 1 97.81 190 ALA B CA 1
ATOM 4116 C C . ALA B 1 190 ? 3.148 -13.938 -12.781 1 97.81 190 ALA B C 1
ATOM 4118 O O . ALA B 1 190 ? 4.277 -13.531 -12.508 1 97.81 190 ALA B O 1
ATOM 4119 N N . TYR B 1 191 ? 2.992 -15.031 -13.555 1 98.06 191 TYR B N 1
ATOM 4120 C CA . TYR B 1 191 ? 4.102 -15.922 -13.859 1 98.06 191 TYR B CA 1
ATOM 4121 C C . TYR B 1 191 ? 4.441 -15.883 -15.344 1 98.06 191 TYR B C 1
ATOM 4123 O O . TYR B 1 191 ? 5.055 -16.812 -15.875 1 98.06 191 TYR B O 1
ATOM 4131 N N . GLN B 1 192 ? 4.09 -14.797 -15.984 1 95.44 192 GLN B N 1
ATOM 4132 C CA . GLN B 1 192 ? 4.258 -14.625 -17.422 1 95.44 192 GLN B CA 1
ATOM 4133 C C . GLN B 1 192 ? 5.707 -14.859 -17.844 1 95.44 192 GLN B C 1
ATOM 4135 O O . GLN B 1 192 ? 5.969 -15.484 -18.859 1 95.44 192 GLN B O 1
ATOM 4140 N N . PRO B 1 193 ? 6.734 -14.453 -17.062 1 93.19 193 PRO B N 1
ATOM 4141 C CA . PRO B 1 193 ? 8.117 -14.664 -17.484 1 93.19 193 PRO B CA 1
ATOM 4142 C C . PRO B 1 193 ? 8.453 -16.141 -17.703 1 93.19 193 PRO B C 1
ATOM 4144 O O . PRO B 1 193 ? 9.398 -16.469 -18.422 1 93.19 193 PRO B O 1
ATOM 4147 N N . PHE B 1 194 ? 7.641 -16.984 -17.141 1 96.81 194 PHE B N 1
ATOM 4148 C CA . PHE B 1 194 ? 7.938 -18.406 -17.203 1 96.81 194 PHE B CA 1
ATOM 4149 C C . PHE B 1 194 ? 7.008 -19.125 -18.188 1 96.81 194 PHE B C 1
ATOM 4151 O O . PHE B 1 194 ? 7.414 -20.078 -18.844 1 96.81 194 PHE B O 1
ATOM 4158 N N . ALA B 1 195 ? 5.762 -18.672 -18.266 1 94 195 ALA B N 1
ATOM 4159 C CA . ALA B 1 195 ? 4.742 -19.281 -19.109 1 94 195 ALA B CA 1
ATOM 4160 C C . ALA B 1 195 ? 5.035 -19.016 -20.594 1 94 195 ALA B C 1
ATOM 4162 O O . ALA B 1 195 ? 4.672 -19.812 -21.453 1 94 195 ALA B O 1
ATOM 4163 N N . VAL B 1 196 ? 5.551 -17.953 -20.891 1 86.25 196 VAL B N 1
ATOM 4164 C CA . VAL B 1 196 ? 5.871 -17.438 -22.219 1 86.25 196 VAL B CA 1
ATOM 4165 C C . VAL B 1 196 ? 4.605 -17.359 -23.078 1 86.25 196 VAL B C 1
ATOM 4167 O O . VAL B 1 196 ? 4.668 -17.484 -24.297 1 86.25 196 VAL B O 1
ATOM 4170 N N . ARG B 1 197 ? 3.404 -17.453 -22.562 1 93.69 197 ARG B N 1
ATOM 4171 C CA . ARG B 1 197 ? 2.094 -17.172 -23.141 1 93.69 197 ARG B CA 1
ATOM 4172 C C . ARG B 1 197 ? 1.432 -16 -22.422 1 93.69 197 ARG B C 1
ATOM 4174 O O . ARG B 1 197 ? 1.654 -15.789 -21.219 1 93.69 197 ARG B O 1
ATOM 4181 N N . SER B 1 198 ? 0.697 -15.242 -23.219 1 97.12 198 SER B N 1
ATOM 4182 C CA . SER B 1 198 ? 0.125 -14.039 -22.625 1 97.12 198 SER B CA 1
ATOM 4183 C C . SER B 1 198 ? -1.147 -13.617 -23.344 1 97.12 198 SER B C 1
ATOM 4185 O O . SER B 1 198 ? -1.25 -13.758 -24.562 1 97.12 198 SER B O 1
ATOM 4187 N N . TRP B 1 199 ? -2.07 -13.117 -22.641 1 97.75 199 TRP B N 1
ATOM 4188 C CA . TRP B 1 199 ? -3.297 -12.531 -23.172 1 97.75 199 TRP B CA 1
ATOM 4189 C C . TRP B 1 199 ? -3.15 -11.023 -23.344 1 97.75 199 TRP B C 1
ATOM 4191 O O . TRP B 1 199 ? -4.035 -10.367 -23.891 1 97.75 199 TRP B O 1
ATOM 4201 N N . LEU B 1 200 ? -2.008 -10.477 -22.938 1 97.81 200 LEU B N 1
ATOM 4202 C CA . LEU B 1 200 ? -1.792 -9.031 -22.938 1 97.81 200 LEU B CA 1
ATOM 4203 C C . LEU B 1 200 ? -1.952 -8.453 -24.328 1 97.81 200 LEU B C 1
ATOM 4205 O O . LEU B 1 200 ? -2.645 -7.445 -24.516 1 97.81 200 LEU B O 1
ATOM 4209 N N . PRO B 1 201 ? -1.402 -9.109 -25.375 1 96.88 201 PRO B N 1
ATOM 4210 C CA . PRO B 1 201 ? -1.528 -8.523 -26.703 1 96.88 201 PRO B CA 1
ATOM 4211 C C . PRO B 1 201 ? -2.979 -8.43 -27.172 1 96.88 201 PRO B C 1
ATOM 4213 O O . PRO B 1 201 ? -3.295 -7.633 -28.062 1 96.88 201 PRO B O 1
ATOM 4216 N N . ARG B 1 202 ? -3.896 -9.211 -26.531 1 96.31 202 ARG B N 1
ATOM 4217 C CA . ARG B 1 202 ? -5.289 -9.273 -26.969 1 96.31 202 ARG B CA 1
ATOM 4218 C C . ARG B 1 202 ? -6.191 -8.484 -26.031 1 96.31 202 ARG B C 1
ATOM 4220 O O . ARG B 1 202 ? -7.414 -8.484 -26.188 1 96.31 202 ARG B O 1
ATOM 4227 N N . ALA B 1 203 ? -5.621 -7.844 -25.047 1 96.19 203 ALA B N 1
ATOM 4228 C CA . ALA B 1 203 ? -6.414 -7.195 -24 1 96.19 203 ALA B CA 1
ATOM 4229 C C . ALA B 1 203 ? -7.379 -6.176 -24.594 1 96.19 203 ALA B C 1
ATOM 4231 O O . ALA B 1 203 ? -8.508 -6.027 -24.125 1 96.19 203 ALA B O 1
ATOM 4232 N N . ALA B 1 204 ? -7.023 -5.535 -25.688 1 95.62 204 ALA B N 1
ATOM 4233 C CA . ALA B 1 204 ? -7.82 -4.457 -26.281 1 95.62 204 ALA B CA 1
ATOM 4234 C C . ALA B 1 204 ? -8.945 -5.016 -27.141 1 95.62 204 ALA B C 1
ATOM 4236 O O . ALA B 1 204 ? -9.859 -4.281 -27.531 1 95.62 204 ALA B O 1
ATOM 4237 N N . GLU B 1 205 ? -8.898 -6.336 -27.375 1 95.56 205 GLU B N 1
ATOM 4238 C CA . GLU B 1 205 ? -9.898 -6.965 -28.234 1 95.56 205 GLU B CA 1
ATOM 4239 C C . GLU B 1 205 ? -11.219 -7.141 -27.5 1 95.56 205 GLU B C 1
ATOM 4241 O O . GLU B 1 205 ? -12.258 -7.387 -28.109 1 95.56 205 GLU B O 1
ATOM 4246 N N . PHE B 1 206 ? -11.203 -6.988 -26.203 1 94.62 206 PHE B N 1
ATOM 4247 C CA . PHE B 1 206 ? -12.375 -7.285 -25.375 1 94.62 206 PHE B CA 1
ATOM 4248 C C . PHE B 1 206 ? -12.734 -6.09 -24.5 1 94.62 206 PHE B C 1
ATOM 4250 O O . PHE B 1 206 ? -11.852 -5.406 -23.984 1 94.62 206 PHE B O 1
ATOM 4257 N N . ASP B 1 207 ? -13.961 -5.859 -24.328 1 93.88 207 ASP B N 1
ATOM 4258 C CA . ASP B 1 207 ? -14.422 -4.754 -23.5 1 93.88 207 ASP B CA 1
ATOM 4259 C C . ASP B 1 207 ? -14.508 -5.164 -22.031 1 93.88 207 ASP B C 1
ATOM 4261 O O . ASP B 1 207 ? -14.625 -4.312 -21.141 1 93.88 207 ASP B O 1
ATOM 4265 N N . ASN B 1 208 ? -14.367 -6.477 -21.781 1 97.44 208 ASN B N 1
ATOM 4266 C CA . ASN B 1 208 ? -14.562 -6.953 -20.422 1 97.44 208 ASN B CA 1
ATOM 4267 C C . ASN B 1 208 ? -13.367 -7.766 -19.922 1 97.44 208 ASN B C 1
ATOM 4269 O O . ASN B 1 208 ? -13.523 -8.68 -19.109 1 97.44 208 ASN B O 1
ATOM 4273 N N . VAL B 1 209 ? -12.172 -7.492 -20.484 1 97.75 209 VAL B N 1
ATOM 4274 C CA . VAL B 1 209 ? -10.969 -8.203 -20.062 1 97.75 209 VAL B CA 1
ATOM 4275 C C . VAL B 1 209 ? -9.906 -7.203 -19.609 1 97.75 209 VAL B C 1
ATOM 4277 O O . VAL B 1 209 ? -9.695 -6.184 -20.281 1 97.75 209 VAL B O 1
ATOM 4280 N N . VAL B 1 210 ? -9.32 -7.398 -18.484 1 98.5 210 VAL B N 1
ATOM 4281 C CA . VAL B 1 210 ? -8.094 -6.734 -18.078 1 98.5 210 VAL B CA 1
ATOM 4282 C C . VAL B 1 210 ? -7.023 -7.777 -17.75 1 98.5 210 VAL B C 1
ATOM 4284 O O . VAL B 1 210 ? -7.34 -8.922 -17.422 1 98.5 210 VAL B O 1
ATOM 4287 N N . VAL B 1 211 ? -5.762 -7.418 -17.938 1 98.81 211 VAL B N 1
ATOM 4288 C CA . VAL B 1 211 ? -4.633 -8.297 -17.656 1 98.81 211 VAL B CA 1
ATOM 4289 C C . VAL B 1 211 ? -3.807 -7.73 -16.516 1 98.81 211 VAL B C 1
ATOM 4291 O O . VAL B 1 211 ? -3.449 -6.547 -16.516 1 98.81 211 VAL B O 1
ATOM 4294 N N . MET B 1 212 ? -3.578 -8.523 -15.516 1 98.81 212 MET B N 1
ATOM 4295 C CA . MET B 1 212 ? -2.807 -8.141 -14.336 1 98.81 212 MET B CA 1
ATOM 4296 C C . MET B 1 212 ? -1.445 -8.828 -14.328 1 98.81 212 MET B C 1
ATOM 4298 O O . MET B 1 212 ? -1.348 -10.023 -14.602 1 98.81 212 MET B O 1
ATOM 4302 N N . ARG B 1 213 ? -0.398 -8.047 -14.055 1 98.31 213 ARG B N 1
ATOM 4303 C CA . ARG B 1 213 ? 0.966 -8.562 -13.984 1 98.31 213 ARG B CA 1
ATOM 4304 C C . ARG B 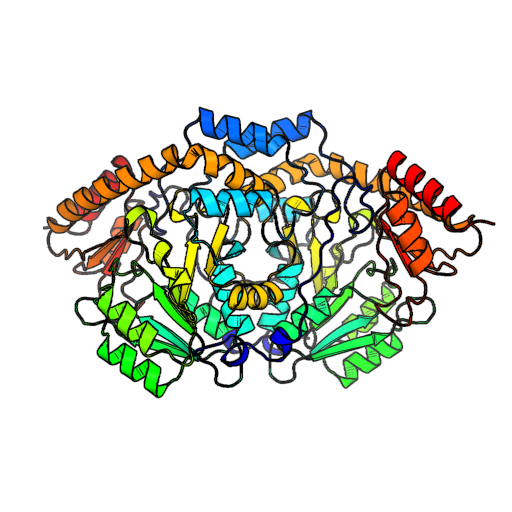1 213 ? 1.705 -8 -12.773 1 98.31 213 ARG B C 1
ATOM 4306 O O . ARG B 1 213 ? 1.196 -7.113 -12.094 1 98.31 213 ARG B O 1
ATOM 4313 N N . THR B 1 214 ? 2.781 -8.617 -12.422 1 97.75 214 THR B N 1
ATOM 4314 C CA . THR B 1 214 ? 3.686 -8.172 -11.367 1 97.75 214 THR B CA 1
ATOM 4315 C C . THR B 1 214 ? 5.141 -8.336 -11.805 1 97.75 214 THR B C 1
ATOM 4317 O O . THR B 1 214 ? 5.453 -9.156 -12.664 1 97.75 214 THR B O 1
ATOM 4320 N N . VAL B 1 215 ? 6.012 -7.527 -11.203 1 97.25 215 VAL B N 1
ATOM 4321 C CA . VAL B 1 215 ? 7.438 -7.688 -11.477 1 97.25 215 VAL B CA 1
ATOM 4322 C C . VAL B 1 215 ? 8.062 -8.609 -10.438 1 97.25 215 VAL B C 1
ATOM 4324 O O . VAL B 1 215 ? 9.258 -8.914 -10.5 1 97.25 215 VAL B O 1
ATOM 4327 N N . SER B 1 216 ? 7.293 -9.086 -9.492 1 96.19 216 SER B N 1
ATOM 4328 C CA . SER B 1 216 ? 7.785 -9.875 -8.367 1 96.19 216 SER B CA 1
ATOM 4329 C C . SER B 1 216 ? 8.523 -11.117 -8.844 1 96.19 216 SER B C 1
ATOM 4331 O O . SER B 1 216 ? 9.617 -11.422 -8.367 1 96.19 216 SER B O 1
ATOM 4333 N N . LYS B 1 217 ? 7.93 -11.82 -9.828 1 94.75 217 LYS B N 1
ATOM 4334 C CA . LYS B 1 217 ? 8.469 -13.117 -10.211 1 94.75 217 LYS B CA 1
ATOM 4335 C C . LYS B 1 217 ? 9.617 -12.969 -11.203 1 94.75 217 LYS B C 1
ATOM 4337 O O . LYS B 1 217 ? 10.375 -13.922 -11.438 1 94.75 217 LYS B O 1
ATOM 4342 N N . LEU B 1 218 ? 9.766 -11.742 -11.703 1 93.06 218 LEU B N 1
ATOM 4343 C CA . LEU B 1 218 ? 10.867 -11.422 -12.602 1 93.06 218 LEU B CA 1
ATOM 4344 C C . LEU B 1 218 ? 12.156 -11.164 -11.82 1 93.06 218 LEU B C 1
ATOM 4346 O O . LEU B 1 218 ? 13.219 -10.969 -12.414 1 93.06 218 LEU B O 1
ATOM 4350 N N . GLY B 1 219 ? 12.047 -11.188 -10.562 1 96.62 219 GLY B N 1
ATOM 4351 C CA . GLY B 1 219 ? 13.219 -10.961 -9.727 1 96.62 219 GLY B CA 1
ATOM 4352 C C . GLY B 1 219 ? 13.141 -9.68 -8.93 1 96.62 219 GLY B C 1
ATOM 4353 O O . GLY B 1 219 ? 14.156 -9.195 -8.414 1 96.62 219 GLY B O 1
ATOM 4354 N N . LEU B 1 220 ? 11.992 -9.141 -8.867 1 98.19 220 LEU B N 1
ATOM 4355 C CA . LEU B 1 220 ? 11.828 -7.867 -8.172 1 98.19 220 LEU B CA 1
ATOM 4356 C C . LEU B 1 220 ? 10.703 -7.945 -7.148 1 98.19 220 LEU B C 1
ATOM 4358 O O . LEU B 1 220 ? 9.922 -7.004 -7.004 1 98.19 220 LEU B O 1
ATOM 4362 N N . ALA B 1 221 ? 10.602 -9.117 -6.484 1 97.94 221 ALA B N 1
ATOM 4363 C CA . ALA B 1 221 ? 9.57 -9.32 -5.469 1 97.94 221 ALA B CA 1
ATOM 4364 C C . ALA B 1 221 ? 9.641 -8.242 -4.395 1 97.94 221 ALA B C 1
ATOM 4366 O O . ALA B 1 221 ? 8.609 -7.797 -3.885 1 97.94 221 ALA B O 1
ATOM 4367 N N . GLY B 1 222 ? 10.836 -7.77 -4.141 1 98.19 222 GLY B N 1
ATOM 4368 C CA . GLY B 1 222 ? 11.086 -6.895 -3.004 1 98.19 222 GLY B CA 1
ATOM 4369 C C . GLY B 1 222 ? 10.562 -5.484 -3.207 1 98.19 222 GLY B C 1
ATOM 4370 O O . GLY B 1 222 ? 10.344 -4.754 -2.24 1 98.19 222 GLY B O 1
ATOM 4371 N N . ILE B 1 223 ? 10.375 -5.016 -4.445 1 98.5 223 ILE B N 1
ATOM 4372 C CA . ILE B 1 223 ? 10.023 -3.613 -4.637 1 98.5 223 ILE B CA 1
ATOM 4373 C C . ILE B 1 223 ? 8.5 -3.461 -4.656 1 98.5 223 ILE B C 1
ATOM 4375 O O . ILE B 1 223 ? 7.984 -2.342 -4.648 1 98.5 223 ILE B O 1
ATOM 4379 N N . ARG B 1 224 ? 7.742 -4.598 -4.652 1 98.19 224 ARG B N 1
ATOM 4380 C CA . ARG B 1 224 ? 6.285 -4.625 -4.531 1 98.19 224 ARG B CA 1
ATOM 4381 C C . ARG B 1 224 ? 5.629 -3.768 -5.605 1 98.19 224 ARG B C 1
ATOM 4383 O O . ARG B 1 224 ? 4.945 -2.789 -5.293 1 98.19 224 ARG B O 1
ATOM 4390 N N . LEU B 1 225 ? 5.742 -4.188 -6.836 1 98.69 225 LEU B N 1
ATOM 4391 C CA . LEU B 1 225 ? 5.148 -3.445 -7.945 1 98.69 225 LEU B CA 1
ATOM 4392 C C . LEU B 1 225 ? 4.363 -4.375 -8.859 1 98.69 225 LEU B C 1
ATOM 4394 O O . LEU B 1 225 ? 4.906 -5.363 -9.367 1 98.69 225 LEU B O 1
ATOM 4398 N N . GLY B 1 226 ? 3.117 -4.215 -8.969 1 98.44 226 GLY B N 1
ATOM 4399 C CA . GLY B 1 226 ? 2.232 -4.82 -9.953 1 98.44 226 GLY B CA 1
ATOM 4400 C C . GLY B 1 226 ? 1.573 -3.807 -10.867 1 98.44 226 GLY B C 1
ATOM 4401 O O . GLY B 1 226 ? 1.668 -2.6 -10.641 1 98.44 226 GLY B O 1
ATOM 4402 N N . TYR B 1 227 ? 1.013 -4.27 -11.93 1 98.69 227 TYR B N 1
ATOM 4403 C CA . TYR B 1 227 ? 0.315 -3.348 -12.82 1 98.69 227 TYR B CA 1
ATOM 4404 C C . TYR B 1 227 ? -0.854 -4.039 -13.516 1 98.69 227 TYR B C 1
ATOM 4406 O O . TYR B 1 227 ? -0.83 -5.254 -13.719 1 98.69 227 TYR B O 1
ATOM 4414 N N . LEU B 1 228 ? -1.877 -3.291 -13.766 1 98.81 228 LEU B N 1
ATOM 4415 C CA . LEU B 1 228 ? -3.102 -3.689 -14.453 1 98.81 228 LEU B CA 1
ATOM 4416 C C . LEU B 1 228 ? -3.205 -3.016 -15.812 1 98.81 228 LEU B C 1
ATOM 4418 O O . LEU B 1 228 ? -2.986 -1.809 -15.938 1 98.81 228 LEU B O 1
ATOM 4422 N N . VAL B 1 229 ? -3.418 -3.809 -16.797 1 98.75 229 VAL B N 1
ATOM 4423 C CA . VAL B 1 229 ? -3.566 -3.303 -18.172 1 98.75 229 VAL B CA 1
ATOM 4424 C C . VAL B 1 229 ? -4.996 -3.539 -18.656 1 98.75 229 VAL B C 1
ATOM 4426 O O . VAL B 1 229 ? -5.531 -4.641 -18.5 1 98.75 229 VAL B O 1
ATOM 4429 N N . GLY B 1 230 ? -5.633 -2.588 -19.234 1 98.06 230 GLY B N 1
ATOM 4430 C CA . GLY B 1 230 ? -6.98 -2.689 -19.781 1 98.06 230 GLY B CA 1
ATOM 4431 C C . GLY B 1 230 ? -7.477 -1.396 -20.391 1 98.06 230 GLY B C 1
ATOM 4432 O O . GLY B 1 230 ? -6.715 -0.437 -20.531 1 98.06 230 GLY B O 1
ATOM 4433 N N . SER B 1 231 ? -8.727 -1.366 -20.781 1 96.81 231 SER B N 1
ATOM 4434 C CA . SER B 1 231 ? -9.32 -0.17 -21.375 1 96.81 231 SER B CA 1
ATOM 4435 C C . SER B 1 231 ? -9.344 0.984 -20.375 1 96.81 231 SER B C 1
ATOM 4437 O O . SER B 1 231 ? -9.562 0.775 -19.172 1 96.81 231 SER B O 1
ATOM 4439 N N . PRO B 1 232 ? -9.117 2.219 -20.875 1 96 232 PRO B N 1
ATOM 4440 C CA . PRO B 1 232 ? -9.203 3.393 -20 1 96 232 PRO B CA 1
ATOM 4441 C C . PRO B 1 232 ? -10.531 3.475 -19.234 1 96 232 PRO B C 1
ATOM 4443 O O . PRO B 1 232 ? -10.57 3.967 -18.109 1 96 232 PRO B O 1
ATOM 4446 N N . ALA B 1 233 ? -11.594 2.955 -19.812 1 94.81 233 ALA B N 1
ATOM 4447 C CA . ALA B 1 233 ? -12.914 3 -19.188 1 94.81 233 ALA B CA 1
ATOM 4448 C C . ALA B 1 233 ? -12.898 2.299 -17.844 1 94.81 233 ALA B C 1
ATOM 4450 O O . ALA B 1 233 ? -13.539 2.762 -16.891 1 94.81 233 ALA B O 1
ATOM 4451 N N . TRP B 1 234 ? -12.227 1.181 -17.734 1 96.25 234 TRP B N 1
ATOM 4452 C CA . TRP B 1 234 ? -12.133 0.427 -16.5 1 96.25 234 TRP B CA 1
ATOM 4453 C C . TRP B 1 234 ? -11.117 1.054 -15.547 1 96.25 234 TRP B C 1
ATOM 4455 O O . TRP B 1 234 ? -11.406 1.271 -14.375 1 96.25 234 TRP B O 1
ATOM 4465 N N . LEU B 1 235 ? -9.914 1.38 -16.094 1 96.75 235 LEU B N 1
ATOM 4466 C CA . LEU B 1 235 ? -8.797 1.788 -15.242 1 96.75 235 LEU B CA 1
ATOM 4467 C C . LEU B 1 235 ? -9.07 3.145 -14.602 1 96.75 235 LEU B C 1
ATOM 4469 O O . LEU B 1 235 ? -8.625 3.402 -13.477 1 96.75 235 LEU B O 1
ATOM 4473 N N . THR B 1 236 ? -9.828 4.02 -15.25 1 94.81 236 THR B N 1
ATOM 4474 C CA . THR B 1 236 ? -10.195 5.305 -14.672 1 94.81 236 THR B CA 1
ATOM 4475 C C . THR B 1 236 ? -11.016 5.109 -13.398 1 94.81 236 THR B C 1
ATOM 4477 O O . THR B 1 236 ? -10.828 5.836 -12.422 1 94.81 236 THR B O 1
ATOM 4480 N N . GLU B 1 237 ? -11.898 4.141 -13.414 1 95.81 237 GLU B N 1
ATOM 4481 C CA . GLU B 1 237 ? -12.742 3.887 -12.242 1 95.81 237 GLU B CA 1
ATOM 4482 C C . GLU B 1 237 ? -11.938 3.254 -11.109 1 95.81 237 GLU B C 1
ATOM 4484 O O . GLU B 1 237 ? -12.086 3.635 -9.945 1 95.81 237 GLU B O 1
ATOM 4489 N N . PHE B 1 238 ? -11.07 2.297 -11.469 1 96.88 238 PHE B N 1
ATOM 4490 C CA . PHE B 1 238 ? -10.242 1.671 -10.438 1 96.88 238 PHE B CA 1
ATOM 4491 C C . PHE B 1 238 ? -9.289 2.684 -9.82 1 96.88 238 PHE B C 1
ATOM 4493 O O . PHE B 1 238 ? -8.977 2.604 -8.625 1 96.88 238 PHE B O 1
ATOM 4500 N N . ASP B 1 239 ? -8.859 3.643 -10.609 1 95.44 239 ASP B N 1
ATOM 4501 C CA . ASP B 1 239 ? -7.93 4.668 -10.156 1 95.44 239 ASP B CA 1
ATOM 4502 C C . ASP B 1 239 ? -8.562 5.539 -9.07 1 95.44 239 ASP B C 1
ATOM 4504 O O . ASP B 1 239 ? -7.855 6.121 -8.242 1 95.44 239 ASP B O 1
ATOM 4508 N N . LYS B 1 240 ? -9.875 5.641 -9.047 1 94.38 240 LYS B N 1
ATOM 4509 C CA . LYS B 1 240 ? -10.586 6.477 -8.086 1 94.38 240 LYS B CA 1
ATOM 4510 C C . LYS B 1 240 ? -10.461 5.914 -6.672 1 94.38 240 LYS B C 1
ATOM 4512 O O . LYS B 1 240 ? -10.609 6.645 -5.691 1 94.38 240 LYS B O 1
ATOM 4517 N N . VAL B 1 241 ? -10.141 4.621 -6.551 1 94.81 241 VAL B N 1
ATOM 4518 C CA . VAL B 1 241 ? -10.047 4.023 -5.223 1 94.81 241 VAL B CA 1
ATOM 4519 C C . VAL B 1 241 ? -8.586 3.762 -4.875 1 94.81 241 VAL B C 1
ATOM 4521 O O . VAL B 1 241 ? -8.281 3.262 -3.789 1 94.81 241 VAL B O 1
ATOM 4524 N N . ARG B 1 242 ? -7.695 4.094 -5.777 1 94.56 242 ARG B N 1
ATOM 4525 C CA . ARG B 1 242 ? -6.262 3.943 -5.547 1 94.56 242 ARG B CA 1
ATOM 4526 C C . ARG B 1 242 ? -5.762 4.965 -4.531 1 94.56 242 ARG B C 1
ATOM 4528 O O . ARG B 1 242 ? -6.07 6.156 -4.633 1 94.56 242 ARG B O 1
ATOM 4535 N N . PRO B 1 243 ? -4.965 4.543 -3.508 1 91.81 243 PRO B N 1
ATOM 4536 C CA . PRO B 1 243 ? -4.328 5.551 -2.656 1 91.81 243 PRO B CA 1
ATOM 4537 C C . PRO B 1 243 ? -3.426 6.5 -3.441 1 91.81 243 PRO B C 1
ATOM 4539 O O . PRO B 1 243 ? -2.732 6.078 -4.367 1 91.81 243 PRO B O 1
ATOM 4542 N N . PRO B 1 244 ? -3.385 7.805 -3.197 1 88.38 244 PRO B N 1
ATOM 4543 C CA . PRO B 1 244 ? -2.707 8.812 -4.012 1 88.38 244 PRO B CA 1
ATOM 4544 C C . PRO B 1 244 ? -1.217 8.531 -4.184 1 88.38 244 PRO B C 1
ATOM 4546 O O . PRO B 1 244 ? -0.659 8.773 -5.258 1 88.38 244 PRO B O 1
ATOM 4549 N N . TYR B 1 245 ? -0.424 8.039 -3.326 1 94.38 245 TYR B N 1
ATOM 4550 C CA . TYR B 1 245 ? 1.022 7.859 -3.355 1 94.38 245 TYR B CA 1
ATOM 4551 C C . TYR B 1 245 ? 1.397 6.422 -3.027 1 94.38 245 TYR B C 1
ATOM 4553 O O . TYR B 1 245 ? 2.295 6.176 -2.219 1 94.38 245 TYR B O 1
ATOM 4561 N N . ASN B 1 246 ? 0.714 5.57 -3.857 1 96 246 ASN B N 1
ATOM 4562 C CA . ASN B 1 246 ? 0.828 4.188 -3.41 1 96 246 ASN B CA 1
ATOM 4563 C C . ASN B 1 246 ? 2.127 3.547 -3.893 1 96 246 ASN B C 1
ATOM 4565 O O . ASN B 1 246 ? 2.553 2.52 -3.361 1 96 246 ASN B O 1
ATOM 4569 N N . ILE B 1 247 ? 2.814 4.121 -4.941 1 98.38 247 ILE B N 1
ATOM 4570 C CA . ILE B 1 247 ? 4.113 3.629 -5.395 1 98.38 247 ILE B CA 1
ATOM 4571 C C . ILE B 1 247 ? 5.203 4.625 -5.012 1 98.38 247 ILE B C 1
ATOM 4573 O O . ILE B 1 247 ? 5.285 5.715 -5.582 1 98.38 247 ILE B O 1
ATOM 4577 N N . ASN B 1 248 ? 6.031 4.242 -4.074 1 98.44 248 ASN B N 1
ATOM 4578 C CA . ASN B 1 248 ? 6.984 5.199 -3.52 1 98.44 248 ASN B CA 1
ATOM 4579 C C . ASN B 1 248 ? 8.086 5.535 -4.52 1 98.44 248 ASN B C 1
ATOM 4581 O O . ASN B 1 248 ? 8.211 4.875 -5.555 1 98.44 248 ASN B O 1
ATOM 4585 N N . VAL B 1 249 ? 8.906 6.527 -4.246 1 98.5 249 VAL B N 1
ATOM 4586 C CA . VAL B 1 249 ? 9.859 7.078 -5.199 1 98.5 249 VAL B CA 1
ATOM 4587 C C . VAL B 1 249 ? 10.969 6.059 -5.469 1 98.5 249 VAL B C 1
ATOM 4589 O O . VAL B 1 249 ? 11.5 5.996 -6.574 1 98.5 249 VAL B O 1
ATOM 4592 N N . LEU B 1 250 ? 11.297 5.238 -4.469 1 98.81 250 LEU B N 1
ATOM 4593 C CA . LEU B 1 250 ? 12.352 4.242 -4.641 1 98.81 250 LEU B CA 1
ATOM 4594 C C . LEU B 1 250 ? 11.906 3.139 -5.594 1 98.81 250 LEU B C 1
ATOM 4596 O O . LEU B 1 250 ? 12.672 2.719 -6.461 1 98.81 250 LEU B O 1
ATOM 4600 N N . THR B 1 251 ? 10.695 2.689 -5.434 1 98.81 251 THR B N 1
ATOM 4601 C CA . THR B 1 251 ? 10.125 1.68 -6.324 1 98.81 251 THR B CA 1
ATOM 4602 C C . THR B 1 251 ? 10.023 2.213 -7.75 1 98.81 251 THR B C 1
ATOM 4604 O O . THR B 1 251 ? 10.391 1.523 -8.703 1 98.81 251 THR B O 1
ATOM 4607 N N . GLN B 1 252 ? 9.539 3.439 -7.895 1 98.69 252 GLN B N 1
ATOM 4608 C CA . GLN B 1 252 ? 9.438 4.035 -9.219 1 98.69 252 GLN B CA 1
ATOM 4609 C C . GLN B 1 252 ? 10.805 4.117 -9.891 1 98.69 252 GLN B C 1
ATOM 4611 O O . GLN B 1 252 ? 10.953 3.734 -11.055 1 98.69 252 GLN B O 1
ATOM 4616 N N . ALA B 1 253 ? 11.812 4.578 -9.156 1 98.75 253 ALA B N 1
ATOM 4617 C CA . ALA B 1 253 ? 13.156 4.719 -9.703 1 98.75 253 ALA B CA 1
ATOM 4618 C C . ALA B 1 253 ? 13.75 3.359 -10.062 1 98.75 253 ALA B C 1
ATOM 4620 O O . ALA B 1 253 ? 14.398 3.215 -11.102 1 98.75 253 ALA B O 1
ATOM 4621 N N . THR B 1 254 ? 13.523 2.387 -9.227 1 98.81 254 THR B N 1
ATOM 4622 C CA . THR B 1 254 ? 14.039 1.043 -9.477 1 98.81 254 THR B CA 1
ATOM 4623 C C . THR B 1 254 ? 13.406 0.444 -10.727 1 98.81 254 THR B C 1
ATOM 4625 O O . THR B 1 254 ? 14.109 -0.089 -11.586 1 98.81 254 THR B O 1
ATOM 4628 N N . ALA B 1 255 ? 12.094 0.547 -10.789 1 98.69 255 ALA B N 1
ATOM 4629 C CA . ALA B 1 255 ? 11.391 0.035 -11.961 1 98.69 255 ALA B CA 1
ATOM 4630 C C . ALA B 1 255 ? 11.875 0.723 -13.234 1 98.69 255 ALA B C 1
ATOM 4632 O O . ALA B 1 255 ? 12.156 0.061 -14.242 1 98.69 255 ALA B O 1
ATOM 4633 N N . ASP B 1 256 ? 11.977 2.053 -13.18 1 98.69 256 ASP B N 1
ATOM 4634 C CA . ASP B 1 256 ? 12.438 2.82 -14.328 1 98.69 256 ASP B CA 1
ATOM 4635 C C . ASP B 1 256 ? 13.812 2.34 -14.797 1 98.69 256 ASP B C 1
ATOM 4637 O O . ASP B 1 256 ? 14.031 2.143 -16 1 98.69 256 ASP B O 1
ATOM 4641 N N . PHE B 1 257 ? 14.711 2.141 -13.898 1 98.62 257 PHE B N 1
ATOM 4642 C CA . PHE B 1 257 ? 16.078 1.711 -14.188 1 98.62 257 PHE B CA 1
ATOM 4643 C C . PHE B 1 257 ? 16.094 0.305 -14.773 1 98.62 257 PHE B C 1
ATOM 4645 O O . PHE B 1 257 ? 16.734 0.057 -15.789 1 98.62 257 PHE B O 1
ATOM 4652 N N . LEU B 1 258 ? 15.344 -0.6 -14.203 1 98.19 258 LEU B N 1
ATOM 4653 C CA . LEU B 1 258 ? 15.445 -2.01 -14.555 1 98.19 258 LEU B CA 1
ATOM 4654 C C . LEU B 1 258 ? 14.68 -2.305 -15.836 1 98.19 258 LEU B C 1
ATOM 4656 O O . LEU B 1 258 ? 14.914 -3.324 -16.484 1 98.19 258 LEU B O 1
ATOM 4660 N N . LEU B 1 259 ? 13.727 -1.446 -16.188 1 98 259 LEU B N 1
ATOM 4661 C CA . LEU B 1 259 ? 13.062 -1.58 -17.484 1 98 259 LEU B CA 1
ATOM 4662 C C . LEU B 1 259 ? 14.07 -1.438 -18.625 1 98 259 LEU B C 1
ATOM 4664 O O . LEU B 1 259 ? 13.836 -1.947 -19.719 1 98 259 LEU B O 1
ATOM 4668 N N . ASP B 1 260 ? 15.203 -0.78 -18.391 1 97.81 260 ASP B N 1
ATOM 4669 C CA . ASP B 1 260 ? 16.266 -0.659 -19.375 1 97.81 260 ASP B CA 1
ATOM 4670 C C . ASP B 1 260 ? 17.188 -1.884 -19.359 1 97.81 260 ASP B C 1
ATOM 4672 O O . ASP B 1 260 ? 18.062 -2.02 -20.203 1 97.81 260 ASP B O 1
ATOM 4676 N N . HIS B 1 261 ? 17.016 -2.781 -18.422 1 97.62 261 HIS B N 1
ATOM 4677 C CA . HIS B 1 261 ? 17.891 -3.934 -18.234 1 97.62 261 HIS B CA 1
ATOM 4678 C C . HIS B 1 261 ? 17.094 -5.227 -18.125 1 97.62 261 HIS B 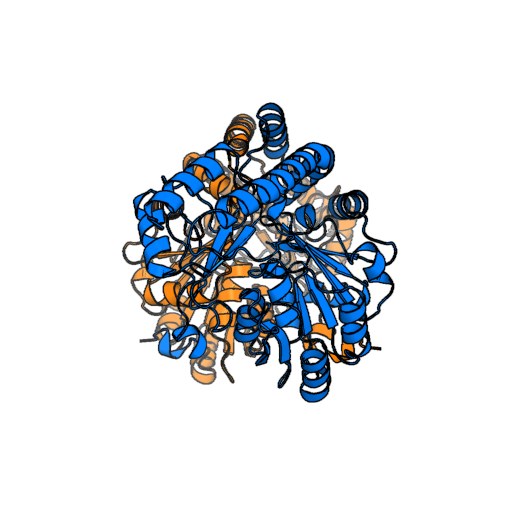C 1
ATOM 4680 O O . HIS B 1 261 ? 17.469 -6.137 -17.391 1 97.62 261 HIS B O 1
ATOM 4686 N N . LEU B 1 262 ? 15.984 -5.293 -18.812 1 96.69 262 LEU B N 1
ATOM 4687 C CA . LEU B 1 262 ? 15.094 -6.445 -18.781 1 96.69 262 LEU B CA 1
ATOM 4688 C C . LEU B 1 262 ? 15.805 -7.699 -19.266 1 96.69 262 LEU B C 1
ATOM 4690 O O . LEU B 1 262 ? 15.461 -8.812 -18.875 1 96.69 262 LEU B O 1
ATOM 4694 N N . ASP B 1 263 ? 16.781 -7.5 -20.109 1 97.25 263 ASP B N 1
ATOM 4695 C CA . ASP B 1 263 ? 17.516 -8.625 -20.672 1 97.25 263 ASP B CA 1
ATOM 4696 C C . ASP B 1 263 ? 18.156 -9.469 -19.562 1 97.25 263 ASP B C 1
ATOM 4698 O O . ASP B 1 263 ? 18.219 -10.688 -19.672 1 97.25 263 ASP B O 1
ATOM 4702 N N . VAL B 1 264 ? 18.625 -8.828 -18.516 1 97.5 264 VAL B N 1
ATOM 4703 C CA . VAL B 1 264 ? 19.234 -9.516 -17.375 1 97.5 264 VAL B CA 1
ATOM 4704 C C . VAL B 1 264 ? 18.203 -10.383 -16.672 1 97.5 264 VAL B C 1
ATOM 4706 O O . VAL B 1 264 ? 18.453 -11.547 -16.375 1 97.5 264 VAL B O 1
ATOM 4709 N N . LEU B 1 265 ? 17.016 -9.828 -16.453 1 97 265 LEU B N 1
ATOM 4710 C CA . LEU B 1 265 ? 15.945 -10.531 -15.773 1 97 265 LEU B CA 1
ATOM 4711 C C . LEU B 1 265 ? 15.375 -11.641 -16.641 1 97 265 LEU B C 1
ATOM 4713 O O . LEU B 1 265 ? 15.07 -12.734 -16.156 1 97 265 LEU B O 1
ATOM 4717 N N . ASP B 1 266 ? 15.258 -11.391 -17.906 1 96.69 266 ASP B N 1
ATOM 4718 C CA . ASP B 1 266 ? 14.75 -12.383 -18.844 1 96.69 266 ASP B CA 1
ATOM 4719 C C . ASP B 1 266 ? 15.688 -13.578 -18.938 1 96.69 266 ASP B C 1
ATOM 4721 O O . ASP B 1 266 ? 15.234 -14.719 -19.109 1 96.69 266 ASP B O 1
ATOM 4725 N N . ALA B 1 267 ? 16.969 -13.32 -18.906 1 97.69 267 ALA B N 1
ATOM 4726 C CA . ALA B 1 267 ? 17.938 -14.406 -18.938 1 97.69 267 ALA B CA 1
ATOM 4727 C C . ALA B 1 267 ? 17.797 -15.297 -17.703 1 97.69 267 ALA B C 1
ATOM 4729 O O . ALA B 1 267 ? 17.906 -16.516 -17.797 1 97.69 267 ALA B O 1
ATOM 4730 N N . GLN B 1 268 ? 17.578 -14.664 -16.578 1 97.44 268 GLN B N 1
ATOM 4731 C CA . GLN B 1 268 ? 17.359 -15.43 -15.359 1 97.44 268 GLN B CA 1
ATOM 4732 C C . GLN B 1 268 ? 16.094 -16.281 -15.461 1 97.44 268 GLN B C 1
ATOM 4734 O O . GLN B 1 268 ? 16.078 -17.438 -15.047 1 97.44 268 GLN B O 1
ATOM 4739 N N . ALA B 1 269 ? 15.047 -15.711 -16.016 1 97.5 269 ALA B N 1
ATOM 4740 C CA . ALA B 1 269 ? 13.797 -16.438 -16.203 1 97.5 269 ALA B CA 1
ATOM 4741 C C . ALA B 1 269 ? 14 -17.641 -17.141 1 97.5 269 ALA B C 1
ATOM 4743 O O . ALA B 1 269 ? 13.445 -18.719 -16.906 1 97.5 269 ALA B O 1
ATOM 4744 N N . ALA B 1 270 ? 14.781 -17.469 -18.156 1 97.69 270 ALA B N 1
ATOM 4745 C CA . ALA B 1 270 ? 15.086 -18.547 -19.078 1 97.69 270 ALA B CA 1
ATOM 4746 C C . ALA B 1 270 ? 15.828 -19.688 -18.375 1 97.69 270 ALA B C 1
ATOM 4748 O O . ALA B 1 270 ? 15.547 -20.859 -18.609 1 97.69 270 ALA B O 1
ATOM 4749 N N . ASP B 1 271 ? 16.781 -19.281 -17.531 1 97.88 271 ASP B N 1
ATOM 4750 C CA . ASP B 1 271 ? 17.5 -20.281 -16.734 1 97.88 271 ASP B CA 1
ATOM 4751 C C . ASP B 1 271 ? 16.547 -21.062 -15.844 1 97.88 271 ASP B C 1
ATOM 4753 O O . ASP B 1 271 ? 16.672 -22.281 -15.719 1 97.88 271 ASP B O 1
ATOM 4757 N N . LEU B 1 272 ? 15.633 -20.391 -15.281 1 98.31 272 LEU B N 1
ATOM 4758 C CA . LEU B 1 272 ? 14.703 -21.031 -14.359 1 98.31 272 LEU B CA 1
ATOM 4759 C C . LEU B 1 272 ? 13.734 -21.938 -15.102 1 98.31 272 LEU B C 1
ATOM 4761 O O . LEU B 1 272 ? 13.32 -22.969 -14.57 1 98.31 272 LEU B O 1
ATOM 4765 N N . ARG B 1 273 ? 13.375 -21.609 -16.344 1 98.12 273 ARG B N 1
ATOM 4766 C CA . ARG B 1 273 ? 12.57 -22.516 -17.172 1 98.12 273 ARG B CA 1
ATOM 4767 C C . ARG B 1 273 ? 13.32 -23.812 -17.438 1 98.12 273 ARG B C 1
ATOM 4769 O O . ARG B 1 273 ? 12.742 -24.906 -17.375 1 98.12 273 ARG B O 1
ATOM 4776 N N . ALA B 1 274 ? 14.57 -23.672 -17.719 1 98.44 274 ALA B N 1
ATOM 4777 C CA . ALA B 1 274 ? 15.391 -24.859 -17.938 1 98.44 274 ALA B CA 1
ATOM 4778 C C . ALA B 1 274 ? 15.5 -25.703 -16.656 1 98.44 274 ALA B C 1
ATOM 4780 O O . ALA B 1 274 ? 15.367 -26.922 -16.703 1 98.44 274 ALA B O 1
ATOM 4781 N N . GLU B 1 275 ? 15.75 -24.984 -15.547 1 98.62 275 GLU B N 1
ATOM 4782 C CA . GLU B 1 275 ? 15.836 -25.656 -14.258 1 98.62 275 GLU B CA 1
ATOM 4783 C C . GLU B 1 275 ? 14.516 -26.344 -13.891 1 98.62 275 GLU B C 1
ATOM 4785 O O . GLU B 1 275 ? 14.516 -27.422 -13.297 1 98.62 275 GLU B O 1
ATOM 4790 N N . ARG B 1 276 ? 13.414 -25.688 -14.195 1 98.69 276 ARG B N 1
ATOM 4791 C CA . ARG B 1 276 ? 12.102 -26.281 -13.945 1 98.69 276 ARG B CA 1
ATOM 4792 C C . ARG B 1 276 ? 11.969 -27.641 -14.625 1 98.69 276 ARG B C 1
ATOM 4794 O O . ARG B 1 276 ? 11.492 -28.609 -14.023 1 98.69 276 ARG B O 1
ATOM 4801 N N . THR B 1 277 ? 12.383 -27.703 -15.883 1 98.38 277 THR B N 1
ATOM 4802 C CA . THR B 1 277 ? 12.305 -28.938 -16.656 1 98.38 277 THR B CA 1
ATOM 4803 C C . THR B 1 277 ? 13.172 -30.031 -16.031 1 98.38 277 THR B C 1
ATOM 4805 O O . THR B 1 277 ? 12.711 -31.156 -15.852 1 98.38 277 THR B O 1
ATOM 4808 N N . ARG B 1 278 ? 14.367 -29.641 -15.68 1 98.56 278 ARG B N 1
ATOM 4809 C CA . ARG B 1 278 ? 15.297 -30.594 -15.07 1 98.56 278 ARG B CA 1
ATOM 4810 C C . ARG B 1 278 ? 14.773 -31.094 -13.727 1 98.56 278 ARG B C 1
ATOM 4812 O O . ARG B 1 278 ? 14.789 -32.281 -13.445 1 98.56 278 ARG B O 1
ATOM 4819 N N . LEU B 1 279 ? 14.383 -30.141 -12.898 1 98.81 279 LEU B N 1
ATOM 4820 C CA . LEU B 1 279 ? 13.891 -30.469 -11.562 1 98.81 279 LEU B CA 1
ATOM 4821 C C . LEU B 1 279 ? 12.664 -31.375 -11.648 1 98.81 279 LEU B C 1
ATOM 4823 O O . LEU B 1 279 ? 12.523 -32.312 -10.867 1 98.81 279 LEU B O 1
ATOM 4827 N N . ALA B 1 280 ? 11.734 -31.047 -12.586 1 98.75 280 ALA B N 1
ATOM 4828 C CA . ALA B 1 280 ? 10.531 -31.859 -12.766 1 98.75 280 ALA B CA 1
ATOM 4829 C C . ALA B 1 280 ? 10.891 -33.312 -13.078 1 98.75 280 ALA B C 1
ATOM 4831 O O . ALA B 1 280 ? 10.289 -34.25 -12.531 1 98.75 280 ALA B O 1
ATOM 4832 N N . GLN B 1 281 ? 11.836 -33.5 -13.922 1 98.62 281 GLN B N 1
ATOM 4833 C CA . GLN B 1 281 ? 12.258 -34.812 -14.312 1 98.62 281 GLN B CA 1
ATOM 4834 C C . GLN B 1 281 ? 12.883 -35.562 -13.133 1 98.62 281 GLN B C 1
ATOM 4836 O O . GLN B 1 281 ? 12.57 -36.75 -12.898 1 98.62 281 GLN B O 1
ATOM 4841 N N . GLU B 1 282 ? 13.695 -34.875 -12.422 1 98.56 282 GLU B N 1
ATOM 4842 C CA . GLU B 1 282 ? 14.406 -35.5 -11.312 1 98.56 282 GLU B CA 1
ATOM 4843 C C . GLU B 1 282 ? 13.445 -35.844 -10.172 1 98.56 282 GLU B C 1
ATOM 4845 O O . GLU B 1 282 ? 13.57 -36.906 -9.547 1 98.56 282 GLU B O 1
ATOM 4850 N N . VAL B 1 283 ? 12.562 -34.969 -9.859 1 98.69 283 VAL B N 1
ATOM 4851 C CA . VAL B 1 283 ? 11.586 -35.25 -8.797 1 98.69 283 VAL B CA 1
ATOM 4852 C C . VAL B 1 283 ? 10.672 -36.375 -9.211 1 98.69 283 VAL B C 1
ATOM 4854 O O . VAL B 1 283 ? 10.312 -37.219 -8.383 1 98.69 283 VAL B O 1
ATOM 4857 N N . ALA B 1 284 ? 10.242 -36.438 -10.5 1 98.25 284 ALA B N 1
ATOM 4858 C CA . ALA B 1 284 ? 9.352 -37.469 -11.008 1 98.25 284 ALA B CA 1
ATOM 4859 C C . ALA B 1 284 ? 9.992 -38.844 -10.906 1 98.25 284 ALA B C 1
ATOM 4861 O O . ALA B 1 284 ? 9.297 -39.875 -10.852 1 98.25 284 ALA B O 1
ATOM 4862 N N . ALA B 1 285 ? 11.281 -38.875 -10.852 1 97.5 285 ALA B N 1
ATOM 4863 C CA . ALA B 1 285 ? 12.008 -40.125 -10.781 1 97.5 285 ALA B CA 1
ATOM 4864 C C . ALA B 1 285 ? 12.047 -40.656 -9.359 1 97.5 285 ALA B C 1
ATOM 4866 O O . ALA B 1 285 ? 12.383 -41.844 -9.133 1 97.5 285 ALA B O 1
ATOM 4867 N N . LEU B 1 286 ? 11.695 -39.844 -8.414 1 97.56 286 LEU B N 1
ATOM 4868 C CA . LEU B 1 286 ? 11.688 -40.281 -7.02 1 97.56 286 LEU B CA 1
ATOM 4869 C C . LEU B 1 286 ? 10.453 -41.125 -6.727 1 97.56 286 LEU B C 1
ATOM 4871 O O . LEU B 1 286 ? 9.383 -40.875 -7.281 1 97.56 286 LEU B O 1
ATOM 4875 N N . PRO B 1 287 ? 10.578 -42.094 -5.867 1 95.94 287 PRO B N 1
ATOM 48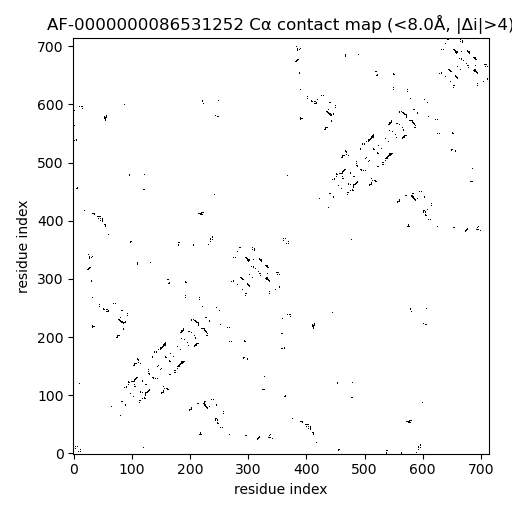76 C CA . PRO B 1 287 ? 9.461 -43 -5.59 1 95.94 287 PRO B CA 1
ATOM 4877 C C . PRO B 1 287 ? 8.273 -42.281 -4.957 1 95.94 287 PRO B C 1
ATOM 4879 O O . PRO B 1 287 ? 8.445 -41.469 -4.059 1 95.94 287 PRO B O 1
ATOM 4882 N N . GLY B 1 288 ? 7.121 -42.594 -5.469 1 96.75 288 GLY B N 1
ATOM 4883 C CA . GLY B 1 288 ? 5.887 -42.125 -4.852 1 96.75 288 GLY B CA 1
ATOM 4884 C C . GLY B 1 288 ? 5.535 -40.719 -5.215 1 96.75 288 GLY B C 1
ATOM 4885 O O . GLY B 1 288 ? 4.617 -40.125 -4.637 1 96.75 288 GLY B O 1
ATOM 4886 N N . THR B 1 289 ? 6.254 -40.156 -6.16 1 98.06 289 THR B N 1
ATOM 4887 C CA . THR B 1 289 ? 5.988 -38.75 -6.5 1 98.06 289 THR B CA 1
ATOM 4888 C C . THR B 1 289 ? 5.199 -38.656 -7.801 1 98.06 289 THR B C 1
ATOM 4890 O O . THR B 1 289 ? 5.398 -39.438 -8.719 1 98.06 289 THR B O 1
ATOM 4893 N N . THR B 1 290 ? 4.234 -37.812 -7.859 1 98.12 290 THR B N 1
ATOM 4894 C CA . THR B 1 290 ? 3.568 -37.344 -9.078 1 98.12 290 THR B CA 1
ATOM 4895 C C . THR B 1 290 ? 3.783 -35.844 -9.289 1 98.12 290 THR B C 1
ATOM 4897 O O . THR B 1 290 ? 3.332 -35.031 -8.492 1 98.12 290 THR B O 1
ATOM 4900 N N . VAL B 1 291 ? 4.48 -35.531 -10.312 1 98.5 291 VAL B N 1
ATOM 4901 C CA . VAL B 1 291 ? 4.742 -34.125 -10.633 1 98.5 291 VAL B CA 1
ATOM 4902 C C . VAL B 1 291 ? 3.719 -33.625 -11.656 1 98.5 291 VAL B C 1
ATOM 4904 O O . VAL B 1 291 ? 3.572 -34.219 -12.734 1 98.5 291 VAL B O 1
ATOM 4907 N N . PHE B 1 292 ? 2.955 -32.594 -11.336 1 98.06 292 PHE B N 1
ATOM 4908 C CA . PHE B 1 292 ? 2.004 -32 -12.273 1 98.06 292 PHE B CA 1
ATOM 4909 C C . PHE B 1 292 ? 2.701 -31.031 -13.203 1 98.06 292 PHE B C 1
ATOM 4911 O O . PHE B 1 292 ? 3.695 -30.406 -12.828 1 98.06 292 PHE B O 1
ATOM 4918 N N . PRO B 1 293 ? 2.229 -30.953 -14.453 1 96.25 293 PRO B N 1
ATOM 4919 C CA . PRO B 1 293 ? 2.811 -29.969 -15.367 1 96.25 293 PRO B CA 1
ATOM 4920 C C . PRO B 1 293 ? 2.73 -28.547 -14.828 1 96.25 293 PRO B C 1
ATOM 4922 O O . PRO B 1 293 ? 1.736 -28.172 -14.195 1 96.25 293 PRO B O 1
ATOM 4925 N N . SER B 1 294 ? 3.789 -27.797 -15.117 1 97.75 294 SER B N 1
ATOM 4926 C CA . SER B 1 294 ? 3.803 -26.422 -14.625 1 97.75 294 SER B CA 1
ATOM 4927 C C . SER B 1 294 ? 4.34 -25.469 -15.688 1 97.75 294 SER B C 1
ATOM 4929 O O . SER B 1 294 ? 5.293 -25.781 -16.391 1 97.75 294 SER B O 1
ATOM 4931 N N . ALA B 1 295 ? 3.668 -24.328 -15.773 1 97.81 295 ALA B N 1
ATOM 4932 C CA . ALA B 1 295 ? 4.145 -23.25 -16.641 1 97.81 295 ALA B CA 1
ATOM 4933 C C . ALA B 1 295 ? 4.672 -22.078 -15.82 1 97.81 295 ALA B C 1
ATOM 4935 O O . ALA B 1 295 ? 4.957 -21.016 -16.359 1 97.81 295 ALA B O 1
ATOM 4936 N N . GLY B 1 296 ? 4.73 -22.172 -14.477 1 97.81 296 GLY B N 1
ATOM 4937 C CA . GLY B 1 296 ? 5.336 -21.188 -13.602 1 97.81 296 GLY B CA 1
ATOM 4938 C C . GLY B 1 296 ? 6.73 -21.562 -13.141 1 97.81 296 GLY B C 1
ATOM 4939 O O . GLY B 1 296 ? 7.336 -22.484 -13.68 1 97.81 296 GLY B O 1
ATOM 4940 N N . ASN B 1 297 ? 7.277 -20.859 -12.188 1 98.44 297 ASN B N 1
ATOM 4941 C CA . ASN B 1 297 ? 8.57 -21.219 -11.609 1 98.44 297 ASN B CA 1
ATOM 4942 C C . ASN B 1 297 ? 8.406 -22.062 -10.359 1 98.44 297 ASN B C 1
ATOM 4944 O O . ASN B 1 297 ? 9.086 -21.844 -9.352 1 98.44 297 ASN B O 1
ATOM 4948 N N . PHE B 1 298 ? 7.531 -23 -10.406 1 98.75 298 PHE B N 1
ATOM 4949 C CA . PHE B 1 298 ? 7.262 -23.906 -9.312 1 98.75 298 PHE B CA 1
ATOM 4950 C C . PHE B 1 298 ? 6.688 -25.219 -9.836 1 98.75 298 PHE B C 1
ATOM 4952 O O . PHE B 1 298 ? 6.227 -25.297 -10.977 1 98.75 298 PHE B O 1
ATOM 4959 N N . LEU B 1 299 ? 6.758 -26.234 -8.992 1 98.81 299 LEU B N 1
ATOM 4960 C CA . LEU B 1 299 ? 6.172 -27.547 -9.273 1 98.81 299 LEU B CA 1
ATOM 4961 C C . LEU B 1 299 ? 5.203 -27.953 -8.164 1 98.81 299 LEU B C 1
ATOM 4963 O O . LEU B 1 299 ? 5.52 -27.828 -6.98 1 98.81 299 LEU B O 1
ATOM 4967 N N . LEU B 1 300 ? 4.031 -28.312 -8.578 1 98.88 300 LEU B N 1
ATOM 4968 C CA . LEU B 1 300 ? 3.146 -29.047 -7.672 1 98.88 300 LEU B CA 1
ATOM 4969 C C . LEU B 1 300 ? 3.438 -30.547 -7.711 1 98.88 300 LEU B C 1
ATOM 4971 O O . LEU B 1 300 ? 3.449 -31.156 -8.781 1 98.88 300 LEU B O 1
ATOM 4975 N N . VAL B 1 301 ? 3.666 -31.141 -6.531 1 98.81 301 VAL B N 1
ATOM 4976 C CA . VAL B 1 301 ? 4.07 -32.531 -6.453 1 98.81 301 VAL B CA 1
ATOM 4977 C C . VAL B 1 301 ? 3.217 -33.281 -5.418 1 98.81 301 VAL B C 1
ATOM 4979 O O . VAL B 1 301 ? 3.105 -32.812 -4.273 1 98.81 301 VAL B O 1
ATOM 4982 N N . ARG B 1 302 ? 2.533 -34.281 -5.809 1 98.56 302 ARG B N 1
ATOM 4983 C CA . ARG B 1 302 ? 1.859 -35.156 -4.859 1 98.56 302 ARG B CA 1
ATOM 4984 C C . ARG B 1 302 ? 2.816 -36.219 -4.324 1 98.56 302 ARG B C 1
ATOM 4986 O O . ARG B 1 302 ? 3.555 -36.844 -5.09 1 98.56 302 ARG B O 1
ATOM 4993 N N . VAL B 1 303 ? 2.887 -36.375 -3.074 1 98.38 303 VAL B N 1
ATOM 4994 C CA . VAL B 1 303 ? 3.77 -37.281 -2.375 1 98.38 303 VAL B CA 1
ATOM 4995 C C . VAL B 1 303 ? 2.951 -38.188 -1.448 1 98.38 303 VAL B C 1
ATOM 4997 O O . VAL B 1 303 ? 1.764 -37.938 -1.225 1 98.38 303 VAL B O 1
ATOM 5000 N N . PRO B 1 304 ? 3.537 -39.25 -0.962 1 97.44 304 PRO B N 1
ATOM 5001 C CA . PRO B 1 304 ? 2.777 -40.188 -0.131 1 97.44 304 PRO B CA 1
ATOM 5002 C C . PRO B 1 304 ? 2.254 -39.562 1.152 1 97.44 304 PRO B C 1
ATOM 5004 O O . PRO B 1 304 ? 1.14 -39.875 1.588 1 97.44 304 PRO B O 1
ATOM 5007 N N . ASP B 1 305 ? 2.967 -38.688 1.762 1 97.69 305 ASP B N 1
ATOM 5008 C CA . ASP B 1 305 ? 2.633 -38 3.002 1 97.69 305 ASP B CA 1
ATOM 5009 C C . ASP B 1 305 ? 3.209 -36.594 3.014 1 97.69 305 ASP B C 1
ATOM 5011 O O . ASP B 1 305 ? 4.348 -36.375 3.441 1 97.69 305 ASP B O 1
ATOM 5015 N N . ALA B 1 306 ? 2.383 -35.688 2.623 1 98.31 306 ALA B N 1
ATOM 5016 C CA . ALA B 1 306 ? 2.846 -34.312 2.438 1 98.31 306 ALA B CA 1
ATOM 5017 C C . ALA B 1 306 ? 3.393 -33.719 3.74 1 98.31 306 ALA B C 1
ATOM 5019 O O . ALA B 1 306 ? 4.398 -33 3.738 1 98.31 306 ALA B O 1
ATOM 5020 N N . ALA B 1 307 ? 2.729 -33.969 4.836 1 97.81 307 ALA B N 1
ATOM 5021 C CA . ALA B 1 307 ? 3.158 -33.469 6.137 1 97.81 307 ALA B CA 1
ATOM 5022 C C . ALA B 1 307 ? 4.543 -34 6.5 1 97.81 307 ALA B C 1
ATOM 5024 O O . ALA B 1 307 ? 5.398 -33.25 6.969 1 97.81 307 ALA B O 1
ATOM 5025 N N . ALA B 1 308 ? 4.754 -35.25 6.305 1 97 308 ALA B N 1
ATOM 5026 C CA . ALA B 1 308 ? 6.039 -35.875 6.609 1 97 308 ALA B CA 1
ATOM 5027 C C . ALA B 1 308 ? 7.145 -35.312 5.719 1 97 308 ALA B C 1
ATOM 5029 O O . ALA B 1 308 ? 8.258 -35.062 6.191 1 97 308 ALA B O 1
ATOM 5030 N N . VAL B 1 309 ? 6.844 -35.25 4.473 1 98.06 309 VAL B N 1
ATOM 5031 C CA . VAL B 1 309 ? 7.82 -34.719 3.531 1 98.06 309 VAL B CA 1
ATOM 5032 C C . VAL B 1 309 ? 8.172 -33.281 3.914 1 98.06 309 VAL B C 1
ATOM 5034 O O . VAL B 1 309 ? 9.352 -32.906 3.941 1 98.06 309 VAL B O 1
ATOM 5037 N N . PHE B 1 310 ? 7.152 -32.469 4.191 1 97.88 310 PHE B N 1
ATOM 5038 C CA . PHE B 1 310 ? 7.379 -31.094 4.602 1 97.88 310 PHE B CA 1
ATOM 5039 C C . PHE B 1 310 ? 8.289 -31.031 5.82 1 97.88 310 PHE B C 1
ATOM 5041 O O . PHE B 1 310 ? 9.266 -30.281 5.836 1 97.88 310 PHE B O 1
ATOM 5048 N N . ASP B 1 311 ? 7.992 -31.766 6.832 1 97.12 311 ASP B N 1
ATOM 5049 C CA . ASP B 1 311 ? 8.758 -31.766 8.07 1 97.12 311 ASP B CA 1
ATOM 5050 C C . ASP B 1 311 ? 10.203 -32.219 7.82 1 97.12 311 ASP B C 1
ATOM 5052 O O . ASP B 1 311 ? 11.133 -31.641 8.406 1 97.12 311 ASP B O 1
ATOM 5056 N N . ALA B 1 312 ? 10.383 -33.188 7 1 96.81 312 ALA B N 1
ATOM 5057 C CA . ALA B 1 312 ? 11.727 -33.688 6.676 1 96.81 312 ALA B CA 1
ATOM 5058 C C . ALA B 1 312 ? 12.539 -32.594 5.961 1 96.81 312 ALA B C 1
ATOM 5060 O O . ALA B 1 312 ? 13.727 -32.406 6.25 1 96.81 312 ALA B O 1
ATOM 5061 N N . LEU B 1 313 ? 11.906 -31.969 4.969 1 97.94 313 LEU B N 1
ATOM 5062 C CA . LEU B 1 313 ? 12.586 -30.906 4.254 1 97.94 313 LEU B CA 1
ATOM 5063 C C . LEU B 1 313 ? 12.953 -29.766 5.199 1 97.94 313 LEU B C 1
ATOM 5065 O O . LEU B 1 313 ? 14.047 -29.203 5.105 1 97.94 313 LEU B O 1
ATOM 5069 N N . LEU B 1 314 ? 12.016 -29.422 6.074 1 96.38 314 LEU B N 1
ATOM 5070 C CA . LEU B 1 314 ? 12.266 -28.391 7.07 1 96.38 314 LEU B CA 1
ATOM 5071 C C . LEU B 1 314 ? 13.453 -28.766 7.949 1 96.38 314 LEU B C 1
ATOM 5073 O O . LEU B 1 314 ? 14.281 -27.906 8.281 1 96.38 314 LEU B O 1
ATOM 5077 N N . THR B 1 315 ? 13.523 -29.984 8.375 1 96.38 315 THR B N 1
ATOM 5078 C CA . THR B 1 315 ? 14.633 -30.484 9.18 1 96.38 315 THR B CA 1
ATOM 5079 C C . THR B 1 315 ? 15.961 -30.297 8.445 1 96.38 315 THR B C 1
ATOM 5081 O O . THR B 1 315 ? 16.984 -30 9.07 1 96.38 315 THR B O 1
ATOM 5084 N N . GLU B 1 316 ? 15.883 -30.531 7.152 1 96.88 316 GLU B N 1
ATOM 5085 C CA . GLU B 1 316 ? 17.062 -30.344 6.32 1 96.88 316 GLU B CA 1
ATOM 5086 C C . GLU B 1 316 ? 17.266 -28.875 5.945 1 96.88 316 GLU B C 1
ATOM 5088 O O . GLU B 1 316 ? 18.109 -28.562 5.117 1 96.88 316 GLU B O 1
ATOM 5093 N N . ARG B 1 317 ? 16.484 -27.953 6.418 1 96.75 317 ARG B N 1
ATOM 5094 C CA . ARG B 1 317 ? 16.578 -26.5 6.254 1 96.75 317 ARG B CA 1
ATOM 5095 C C . ARG B 1 317 ? 16.234 -26.094 4.824 1 96.75 317 ARG B C 1
ATOM 5097 O O . ARG B 1 317 ? 16.875 -25.203 4.262 1 96.75 317 ARG B O 1
ATOM 5104 N N . VAL B 1 318 ? 15.383 -26.875 4.199 1 98.31 318 VAL B N 1
ATOM 5105 C CA . VAL B 1 318 ? 14.773 -26.5 2.924 1 98.31 318 VAL B CA 1
ATOM 5106 C C . VAL B 1 318 ? 13.305 -26.141 3.131 1 98.31 318 VAL B C 1
ATOM 5108 O O . VAL B 1 318 ? 12.508 -26.984 3.553 1 98.31 318 VAL B O 1
ATOM 5111 N N . LEU B 1 319 ? 12.977 -24.891 2.861 1 97.81 319 LEU B N 1
ATOM 5112 C CA . LEU B 1 319 ? 11.617 -24.406 3.102 1 97.81 319 LEU B CA 1
ATOM 5113 C C . LEU B 1 319 ? 10.789 -24.453 1.823 1 97.81 319 LEU B C 1
ATOM 5115 O O . LEU B 1 319 ? 11.133 -23.828 0.824 1 97.81 319 LEU B O 1
ATOM 5119 N N . VAL B 1 320 ? 9.797 -25.312 1.738 1 98.12 320 VAL B N 1
ATOM 5120 C CA . VAL B 1 320 ? 8.82 -25.375 0.658 1 98.12 320 VAL B CA 1
ATOM 5121 C C . VAL B 1 320 ? 7.426 -25.078 1.203 1 98.12 320 VAL B C 1
ATOM 5123 O O . VAL B 1 320 ? 7.281 -24.641 2.344 1 98.12 320 VAL B O 1
ATOM 5126 N N . LYS B 1 321 ? 6.434 -25.281 0.409 1 97.31 321 LYS B N 1
ATOM 5127 C CA . LYS B 1 321 ? 5.074 -25.016 0.873 1 97.31 321 LYS B CA 1
ATOM 5128 C C . LYS B 1 321 ? 4.242 -26.297 0.885 1 97.31 321 LYS B C 1
ATOM 5130 O O . LYS B 1 321 ? 4.172 -27.016 -0.118 1 97.31 321 LYS B O 1
ATOM 5135 N N . ASN B 1 322 ? 3.674 -26.594 2.059 1 98.19 322 ASN B N 1
ATOM 5136 C CA . ASN B 1 322 ? 2.664 -27.641 2.141 1 98.19 322 ASN B CA 1
ATOM 5137 C C . ASN B 1 322 ? 1.278 -27.109 1.774 1 98.19 322 ASN B C 1
ATOM 5139 O O . ASN B 1 322 ? 0.677 -26.359 2.535 1 98.19 322 ASN B O 1
ATOM 5143 N N . VAL B 1 323 ? 0.788 -27.531 0.628 1 98.25 323 VAL B N 1
ATOM 5144 C CA . VAL B 1 323 ? -0.476 -26.984 0.146 1 98.25 323 VAL B CA 1
ATOM 5145 C C . VAL B 1 323 ? -1.581 -28.031 0.294 1 98.25 323 VAL B C 1
ATOM 5147 O O . VAL B 1 323 ? -2.688 -27.859 -0.222 1 98.25 323 VAL B O 1
ATOM 5150 N N . SER B 1 324 ? -1.337 -29.109 1.035 1 98.19 324 SER B N 1
ATOM 5151 C CA . SER B 1 324 ? -2.193 -30.297 1.078 1 98.19 324 SER B CA 1
ATOM 5152 C C . SER B 1 324 ? -3.545 -29.969 1.705 1 98.19 324 SER B C 1
ATOM 5154 O O . SER B 1 324 ? -4.547 -30.625 1.4 1 98.19 324 SER B O 1
ATOM 5156 N N . LYS B 1 325 ? -3.57 -28.938 2.568 1 96.38 325 LYS B N 1
ATOM 5157 C CA . LYS B 1 325 ? -4.805 -28.672 3.299 1 96.38 325 LYS B CA 1
ATOM 5158 C C . LYS B 1 325 ? -5.57 -27.5 2.67 1 96.38 325 LYS B C 1
ATOM 5160 O O . LYS B 1 325 ? -6.656 -27.141 3.131 1 96.38 325 LYS B O 1
ATOM 5165 N N . MET B 1 326 ? -5.055 -26.938 1.622 1 95.56 326 MET B N 1
ATOM 5166 C CA . MET B 1 326 ? -5.656 -25.75 1.038 1 95.56 326 MET B CA 1
ATOM 5167 C C . MET B 1 326 ? -6.938 -26.094 0.289 1 95.56 326 MET B C 1
ATOM 5169 O O . MET B 1 326 ? -7.824 -25.25 0.145 1 95.56 326 MET B O 1
ATOM 5173 N N . HIS B 1 327 ? -7.023 -27.281 -0.224 1 97.44 327 HIS B N 1
ATOM 5174 C CA . HIS B 1 327 ? -8.148 -27.766 -1.008 1 97.44 327 HIS B CA 1
ATOM 5175 C C . HIS B 1 327 ? -8.109 -29.281 -1.152 1 97.44 327 HIS B C 1
ATOM 5177 O O . HIS B 1 327 ? -7.027 -29.875 -1.227 1 97.44 327 HIS B O 1
ATOM 5183 N N . PRO B 1 328 ? -9.234 -29.922 -1.304 1 97.81 328 PRO B N 1
ATOM 5184 C CA . PRO B 1 328 ? -9.242 -31.391 -1.426 1 97.81 328 PRO B CA 1
ATOM 5185 C C . PRO B 1 328 ? -8.477 -31.891 -2.648 1 97.81 328 PRO B C 1
ATOM 5187 O O . PRO B 1 328 ? -7.824 -32.938 -2.592 1 97.81 328 PRO B O 1
ATOM 5190 N N . LEU B 1 329 ? -8.477 -31.125 -3.719 1 98.12 329 LEU B N 1
ATOM 5191 C CA . LEU B 1 329 ? -7.797 -31.531 -4.949 1 98.12 329 LEU B CA 1
ATOM 5192 C C . LEU B 1 329 ? -6.285 -31.5 -4.762 1 98.12 329 LEU B C 1
ATOM 5194 O O . LEU B 1 329 ? -5.547 -32.062 -5.586 1 98.12 329 LEU B O 1
ATOM 5198 N N . LEU B 1 330 ? -5.809 -30.875 -3.672 1 98.62 330 LEU B N 1
ATOM 5199 C CA . LEU B 1 330 ? -4.379 -30.734 -3.416 1 98.62 330 LEU B CA 1
ATOM 5200 C C . LEU B 1 330 ? -3.92 -31.719 -2.34 1 98.62 330 LEU B C 1
ATOM 5202 O O . LEU B 1 330 ? -2.826 -31.578 -1.789 1 98.62 330 LEU B O 1
ATOM 5206 N N . ALA B 1 331 ? -4.77 -32.719 -2.055 1 98.25 331 ALA B N 1
ATOM 5207 C CA . ALA B 1 331 ? -4.422 -33.719 -1.034 1 98.25 331 ALA B CA 1
ATOM 5208 C C . ALA B 1 331 ? -3.033 -34.281 -1.284 1 98.25 331 ALA B C 1
ATOM 5210 O O . ALA B 1 331 ? -2.719 -34.719 -2.402 1 98.25 331 ALA B O 1
ATOM 5211 N N . GLU B 1 332 ? -2.207 -34.188 -0.251 1 98.44 332 GLU B N 1
ATOM 5212 C CA . GLU B 1 332 ? -0.87 -34.781 -0.207 1 98.44 332 GLU B CA 1
ATOM 5213 C C . GLU B 1 332 ? 0.071 -34.094 -1.187 1 98.44 332 GLU B C 1
ATOM 5215 O O . GLU B 1 332 ? 1.005 -34.688 -1.702 1 98.44 332 GLU B O 1
ATOM 5220 N N . CYS B 1 333 ? -0.165 -32.812 -1.45 1 98.75 333 CYS B N 1
ATOM 5221 C CA . CYS B 1 333 ? 0.711 -32.094 -2.367 1 98.75 333 CYS B CA 1
ATOM 5222 C C . CYS B 1 333 ? 1.599 -31.109 -1.617 1 98.75 333 CYS B C 1
ATOM 5224 O O . CYS B 1 333 ? 1.182 -30.531 -0.609 1 98.75 333 CYS B O 1
ATOM 5226 N N . VAL B 1 334 ? 2.803 -30.938 -2.082 1 98.75 334 VAL B N 1
ATOM 5227 C CA . VAL B 1 334 ? 3.703 -29.828 -1.749 1 98.75 334 VAL B CA 1
ATOM 5228 C C . VAL B 1 334 ? 4.02 -29.031 -3.006 1 98.75 334 VAL B C 1
ATOM 5230 O O . VAL B 1 334 ? 3.955 -29.547 -4.121 1 98.75 334 VAL B O 1
ATOM 5233 N N . ARG B 1 335 ? 4.219 -27.797 -2.863 1 98.81 335 ARG B N 1
ATOM 5234 C CA . ARG B 1 335 ? 4.652 -26.938 -3.957 1 98.81 335 ARG B CA 1
ATOM 5235 C C . ARG B 1 335 ? 6.117 -26.547 -3.805 1 98.81 335 ARG B C 1
ATOM 5237 O O . ARG B 1 335 ? 6.52 -26.016 -2.773 1 98.81 335 ARG B O 1
ATOM 5244 N N . LEU B 1 336 ? 6.875 -26.797 -4.801 1 98.81 336 LEU B N 1
ATOM 5245 C CA . LEU B 1 336 ? 8.312 -26.578 -4.816 1 98.81 336 LEU B CA 1
ATOM 5246 C C . LEU B 1 336 ? 8.68 -25.406 -5.734 1 98.81 336 LEU B C 1
ATOM 5248 O O . LEU B 1 336 ? 8.523 -25.5 -6.953 1 98.81 336 LEU B O 1
ATOM 5252 N N . THR B 1 337 ? 9.18 -24.344 -5.168 1 98.62 337 THR B N 1
ATOM 5253 C CA . THR B 1 337 ? 9.719 -23.281 -6.004 1 98.62 337 THR B CA 1
ATOM 5254 C C . THR B 1 337 ? 10.984 -23.75 -6.723 1 98.62 337 THR B C 1
ATOM 5256 O O . THR B 1 337 ? 11.828 -24.422 -6.129 1 98.62 337 THR B O 1
ATOM 5259 N N . VAL B 1 338 ? 11.094 -23.422 -7.992 1 98.69 338 VAL B N 1
ATOM 5260 C CA . VAL B 1 338 ? 12.305 -23.719 -8.742 1 98.69 338 VAL B CA 1
ATOM 5261 C C . VAL B 1 338 ? 13.414 -22.734 -8.352 1 98.69 338 VAL B C 1
ATOM 5263 O O . VAL B 1 338 ? 13.258 -21.531 -8.5 1 98.69 338 VAL B O 1
ATOM 5266 N N . GLY B 1 339 ? 14.484 -23.234 -7.766 1 98.19 339 GLY B N 1
ATOM 5267 C CA . GLY B 1 339 ? 15.594 -22.391 -7.332 1 98.19 339 GLY B CA 1
ATOM 5268 C C . GLY B 1 339 ? 16.781 -22.453 -8.273 1 98.19 339 GLY B C 1
ATOM 5269 O O . GLY B 1 339 ? 16.656 -22.859 -9.43 1 98.19 339 GLY B O 1
ATOM 5270 N N . SER B 1 340 ? 17.906 -21.953 -7.848 1 97.88 340 SER B N 1
ATOM 5271 C CA . SER B 1 340 ? 19.172 -22.125 -8.555 1 97.88 340 SER B CA 1
ATOM 5272 C C . SER B 1 340 ? 19.562 -23.594 -8.625 1 97.88 340 SER B C 1
ATOM 5274 O O . SER B 1 340 ? 19.016 -24.422 -7.898 1 97.88 340 SER B O 1
ATOM 5276 N N . PRO B 1 341 ? 20.531 -23.875 -9.508 1 98.12 341 PRO B N 1
ATOM 5277 C CA . PRO B 1 341 ? 20.984 -25.266 -9.586 1 98.12 341 PRO B CA 1
ATOM 5278 C C . PRO B 1 341 ? 21.422 -25.828 -8.234 1 98.12 341 PRO B C 1
ATOM 5280 O O . PRO B 1 341 ? 21.062 -26.953 -7.879 1 98.12 341 PRO B O 1
ATOM 5283 N N . ASP B 1 342 ? 22.125 -25.016 -7.426 1 98.12 342 ASP B N 1
ATOM 5284 C CA . ASP B 1 342 ? 22.578 -25.453 -6.105 1 98.12 342 ASP B CA 1
ATOM 5285 C C . ASP B 1 342 ? 21.391 -25.656 -5.164 1 98.12 342 ASP B C 1
ATOM 5287 O O . ASP B 1 342 ? 21.359 -26.641 -4.41 1 98.12 342 ASP B O 1
ATOM 5291 N N . GLU B 1 343 ? 20.453 -24.75 -5.148 1 98.31 343 GLU B N 1
ATOM 5292 C CA . GLU B 1 343 ? 19.266 -24.875 -4.312 1 98.31 343 GLU B CA 1
ATOM 5293 C C . GLU B 1 343 ? 18.438 -26.109 -4.703 1 98.31 343 GLU B C 1
ATOM 5295 O O . GLU B 1 343 ? 17.938 -26.828 -3.836 1 98.31 343 GLU B O 1
ATOM 5300 N N . ASN B 1 344 ? 18.328 -26.328 -6.004 1 98.69 344 ASN B N 1
ATOM 5301 C CA . ASN B 1 344 ? 17.594 -27.484 -6.496 1 98.69 344 ASN B CA 1
ATOM 5302 C C . ASN B 1 344 ? 18.266 -28.797 -6.094 1 98.69 344 ASN B C 1
ATOM 5304 O O . ASN B 1 344 ? 17.594 -29.766 -5.77 1 98.69 344 ASN B O 1
ATOM 5308 N N . ALA B 1 345 ? 19.594 -28.766 -6.152 1 98.44 345 ALA B N 1
ATOM 5309 C CA . ALA B 1 345 ? 20.344 -29.953 -5.746 1 98.44 345 ALA B CA 1
ATOM 5310 C C . ALA B 1 345 ? 20.094 -30.281 -4.273 1 98.44 345 ALA B C 1
ATOM 5312 O O . ALA B 1 345 ? 19.953 -31.438 -3.902 1 98.44 345 ALA B O 1
ATOM 5313 N N . ARG B 1 346 ? 20.078 -29.25 -3.422 1 98.12 346 ARG B N 1
ATOM 5314 C CA . ARG B 1 346 ? 19.797 -29.422 -2 1 98.12 346 ARG B CA 1
ATOM 5315 C C . ARG B 1 346 ? 18.375 -29.922 -1.775 1 98.12 346 ARG B C 1
ATOM 5317 O O . ARG B 1 346 ? 18.141 -30.781 -0.917 1 98.12 346 ARG B O 1
ATOM 5324 N N . LEU B 1 347 ? 17.484 -29.391 -2.539 1 98.69 347 LEU B N 1
ATOM 5325 C CA . LEU B 1 347 ? 16.094 -29.828 -2.475 1 98.69 347 LEU B CA 1
ATOM 5326 C C . LEU B 1 347 ? 15.984 -31.312 -2.816 1 98.69 347 LEU B C 1
ATOM 5328 O O . LEU B 1 347 ? 15.336 -32.062 -2.098 1 98.69 347 LEU B O 1
ATOM 5332 N N . LEU B 1 348 ? 16.656 -31.719 -3.883 1 98.25 348 LEU B N 1
ATOM 5333 C CA . LEU B 1 348 ? 16.609 -33.094 -4.34 1 98.25 348 LEU B CA 1
ATOM 5334 C C . LEU B 1 348 ? 17.203 -34.031 -3.301 1 98.25 348 LEU B C 1
ATOM 5336 O O . LEU B 1 348 ? 16.656 -35.125 -3.041 1 98.25 348 LEU B O 1
ATOM 5340 N N . ALA B 1 349 ? 18.281 -33.625 -2.717 1 97.62 349 ALA B N 1
ATOM 5341 C CA . ALA B 1 349 ? 18.922 -34.438 -1.675 1 97.62 349 ALA B CA 1
ATOM 5342 C C . ALA B 1 349 ? 17.984 -34.625 -0.483 1 97.62 349 ALA B C 1
ATOM 5344 O O . ALA B 1 349 ? 17.875 -35.719 0.058 1 97.62 349 ALA B O 1
ATOM 5345 N N . ALA B 1 350 ? 17.359 -33.531 -0.08 1 97.62 350 ALA B N 1
ATOM 5346 C CA . ALA B 1 350 ? 16.422 -33.562 1.047 1 97.62 350 ALA B CA 1
ATOM 5347 C C . ALA B 1 350 ? 15.219 -34.438 0.724 1 97.62 350 ALA B C 1
ATOM 5349 O O . ALA B 1 350 ? 14.734 -35.188 1.586 1 97.62 350 ALA B O 1
ATOM 5350 N N . LEU B 1 351 ? 14.727 -34.375 -0.5 1 98.12 351 LEU B N 1
ATOM 5351 C CA . LEU B 1 351 ? 13.594 -35.188 -0.925 1 98.12 351 LEU B CA 1
ATOM 5352 C C . LEU B 1 351 ? 13.945 -36.688 -0.898 1 98.12 351 LEU B C 1
ATOM 5354 O O . LEU B 1 351 ? 13.117 -37.5 -0.511 1 98.12 351 LEU B O 1
ATOM 5358 N N . LYS B 1 352 ? 15.125 -37 -1.314 1 96.5 352 LYS B N 1
ATOM 5359 C CA . LYS B 1 352 ? 15.57 -38.375 -1.314 1 96.5 352 LYS B CA 1
ATOM 5360 C C . LYS B 1 352 ? 15.586 -38.938 0.099 1 96.5 352 LYS B C 1
ATOM 5362 O O . LYS B 1 352 ? 15.305 -40.125 0.298 1 96.5 352 LYS B O 1
ATOM 5367 N N . LEU B 1 353 ? 15.867 -38.094 1.055 1 94.56 353 LEU B N 1
ATOM 5368 C CA . LEU B 1 353 ? 15.852 -38.531 2.451 1 94.56 353 LEU B CA 1
ATOM 5369 C C . LEU B 1 353 ? 14.422 -38.719 2.947 1 94.56 353 LEU B C 1
ATOM 5371 O O . LEU B 1 353 ? 14.141 -39.594 3.756 1 94.56 353 LEU B O 1
ATOM 5375 N N . ALA B 1 354 ? 13.594 -37.844 2.525 1 95.31 354 ALA B N 1
ATOM 5376 C CA . ALA B 1 354 ? 12.219 -37.812 3.008 1 95.31 354 ALA B CA 1
ATOM 5377 C C . ALA B 1 354 ? 11.375 -38.906 2.383 1 95.31 354 ALA B C 1
ATOM 5379 O O . ALA B 1 354 ? 10.406 -39.375 2.986 1 95.31 354 ALA B O 1
ATOM 5380 N N . LEU B 1 355 ? 11.734 -39.25 1.189 1 94.38 355 LEU B N 1
ATOM 5381 C CA . LEU B 1 355 ? 10.969 -40.25 0.434 1 94.38 355 LEU B CA 1
ATOM 5382 C C . LEU B 1 355 ? 11.711 -41.562 0.361 1 94.38 355 LEU B C 1
ATOM 5384 O O . LEU B 1 355 ? 12.352 -41.875 -0.645 1 94.38 355 LEU B O 1
ATOM 5388 N N . PRO B 1 356 ? 12.203 -42.062 1.471 1 74.88 356 PRO B N 1
ATOM 5389 C CA . PRO B 1 356 ? 13.055 -43.25 1.304 1 74.88 356 PRO B CA 1
ATOM 5390 C C . PRO B 1 356 ? 12.367 -44.344 0.512 1 74.88 356 PRO B C 1
ATOM 5392 O O . PRO B 1 356 ? 11.141 -44.438 0.497 1 74.88 356 PRO B O 1
ATOM 5395 N N . GLY B 1 357 ? 13.086 -45.125 -0.38 1 66.44 357 GLY B N 1
ATOM 5396 C CA . GLY B 1 357 ? 12.789 -46.188 -1.326 1 66.44 357 GLY B CA 1
ATOM 5397 C C . GLY B 1 357 ? 11.844 -47.219 -0.767 1 66.44 357 GLY B C 1
ATOM 5398 O O . GLY B 1 357 ? 11.68 -47.344 0.45 1 66.44 357 GLY B O 1
#

Organism: NCBI:txid488447

Sequence (714 aa):
MTTPQDIIRRDVLAMTSYPVPDASGFVKLDAMENPYPLPEPLAAALGERLAQVALNRYPAPRPTALLDKLRHAMGVPPGCDVLLGNGSDEIISMMSMACAKPGAKVLAPVPGFVMYELSAKLAQLEFVGVPLKADLTLDVDAMLAAVAEHRPALVYLAYPNNPTGTLYDDGDIERIVAAARHSLVVIDEAYQPFAVRSWLPRAAEFDNVVVMRTVSKLGLAGIRLGYLVGSPAWLTEFDKVRPPYNINVLTQATADFLLDHLDVLDAQAADLRAERTRLAQEVAALPGTTVFPSAGNFLLVRVPDAAAVFDALLTERVLVKNVSKMHPLLAECVRLTVGSPDENARLLAALKLALPGMTTPQDIIRRDVLAMTSYPVPDASGFVKLDAMENPYPLPEPLAAALGERLAQVALNRYPAPRPTALLDKLRHAMGVPPGCDVLLGNGSDEIISMMSMACAKPGAKVLAPVPGFVMYELSAKLAQLEFVGVPLKADLTLDVDAMLAAVAEHRPALVYLAYPNNPTGTLYDDGDIERIVAAARHSLVVIDEAYQPFAVRSWLPRAAEFDNVVVMRTVSKLGLAGIRLGYLVGSPAWLTEFDKVRPPYNINVLTQATADFLLDHLDVLDAQAADLRAERTRLAQEVAALPGTTVFPSAGNFLLVRVPDAAAVFDALLTERVLVKNVSKMHPLLAECVRLTVGSPDENARLLAALKLALPG

Foldseek 3Di:
DDDCVNPPDPVVVVDDDDDDDDLPPFLEWAPLFAQDDDDPVLVVVLVVLLVPFDQVDFDQLCPPVLQVLCCVLVVFDPQKGKDKFLAVLRVLLLLLLLQLDVLAEEEEEPPFDCSNCVSNVVSPHHYHYQYAPLLRARPLVSLLVCCVVRLHQEYEDEAVTPPQQDGHDPVSVVVNLVSNPRYAYEYEDQQCLQLVDDCSNVQAVHQRYKYKYDCRNLNPVPQRMIMIMHHPVVVVSSSVSDDSRRRGRSSSSSSSSCSVVSVSSSVSSVQLNVLVVVLQVLQCPFPQWDWHDHRGQKIKIAHPALVQLQVLCVVLRYHHARCCPVDVSSNRITMTGRYPPVSSVSSSVSNCVSRPD/DDDCVNPPDPVVVVDDDDDDDDLPPFLEWAPLFAQDDDDPVLVVVLVVLLVPFDQVDFDQLCPPVLQVLCCVLVVFDPQKGKDKFLAVLRVLLLLLLLQLDVLAEEEEEPPFDCSNCVSNVVSPHHYHYQYAPLLRARPLVSLLVCCVVRLHQEYEDEAVTPPQQDGHDPVSVVVNLVSNPRYAYEYEDQQCLQLVDDCSNVQAVHQRYKYKYDCRNLNPVPQRMIMIMHHPVVVVSSSVSDDSRRRGRSSSSSSSSCSVVSVSSSVSSVQLNVLVVVLQVLQCPFPQWDWHDHSGQKIKIAHPALVQLQVLSVVLRYHHARCCPVDVSSNRITMTGRYPPVSSVSSSVSNCVSRPD

InterPro domains:
  IPR004839 Aminotransferase, class I/classII, large domain [PF00155] (27-351)
  IPR005861 Histidinol-phosphate aminotransferase family [MF_01023] (7-355)
  IPR005861 Histidinol-phosphate aminotransferase family [TIGR01141] (11-352)
  IPR015421 Pyridoxal phosphate-dependent transferase, major domain [G3DSA:3.40.640.10] (58-260)
  IPR015422 Pyridoxal phosphate-dependent transferase, small domain [G3DSA:3.90.1150.10] (20-348)
  IPR015424 Pyridoxal phosphate-dependent transferase [SSF53383] (9-352)
  IPR050106 Histidinol-phosphate aminotransferase [PTHR43643] (24-352)

Solvent-accessible surface area (backbone atoms only — not comparable to full-atom values): 36458 Å² total; per-residue (Å²): 125,33,47,57,83,78,40,40,29,67,70,55,70,67,50,67,60,82,82,72,79,85,58,83,89,37,50,79,24,54,75,49,45,32,73,56,65,72,57,65,72,58,24,50,52,48,11,57,55,56,33,68,54,64,40,11,39,66,31,64,65,72,48,58,70,52,51,54,51,47,36,61,73,69,53,57,38,80,74,43,42,78,45,80,24,52,17,48,66,43,45,51,37,31,50,32,47,42,32,46,35,95,85,30,26,38,31,32,58,28,82,41,62,64,63,62,49,52,32,22,50,70,39,66,23,48,66,47,72,40,64,40,40,96,87,61,44,80,38,56,69,60,48,49,51,47,40,68,72,63,56,22,37,36,34,49,42,51,38,31,25,44,69,54,14,36,68,70,57,66,70,54,52,49,52,46,58,68,65,35,53,58,17,38,35,37,39,32,29,52,34,29,78,47,44,76,55,76,62,52,75,52,28,70,81,40,82,35,35,32,35,35,32,40,41,27,50,58,27,32,26,3,50,27,41,12,36,37,36,24,43,52,75,52,50,57,55,43,50,49,64,48,67,69,51,58,56,24,40,63,41,52,52,49,51,54,56,42,64,78,45,45,67,63,38,50,51,52,34,51,51,39,49,54,42,41,55,52,50,49,54,57,52,43,70,39,70,68,40,46,64,47,66,51,30,38,55,38,36,28,31,34,38,87,46,28,69,58,40,48,53,40,23,45,74,66,35,35,38,56,33,76,44,28,84,78,32,81,92,31,54,28,16,33,37,40,28,43,43,46,74,69,54,42,51,53,49,50,55,36,45,52,66,47,42,62,126,123,33,49,56,84,77,39,40,29,69,72,53,69,68,50,68,60,83,84,73,78,86,58,82,87,37,50,80,23,53,75,50,44,32,72,56,67,72,58,66,72,60,23,49,52,49,10,57,56,56,32,69,54,63,38,11,37,67,32,62,67,71,48,58,71,52,52,52,50,47,35,61,73,69,52,57,39,82,75,44,42,78,45,81,24,51,17,48,66,44,45,52,37,30,51,30,47,41,33,46,35,94,86,30,26,36,31,32,58,29,81,41,62,64,62,63,49,51,32,22,51,71,42,67,24,48,65,46,71,40,65,39,41,96,87,62,43,79,39,56,69,60,47,50,50,47,41,69,73,62,55,24,36,35,33,48,43,51,38,33,25,44,68,53,13,35,68,69,56,66,69,54,52,48,53,45,59,68,65,34,55,58,18,38,35,36,38,30,29,53,33,29,79,49,44,77,55,76,63,52,75,53,28,72,79,41,80,36,35,31,35,34,33,39,42,27,51,58,28,32,26,4,50,27,41,12,36,38,36,23,44,51,75,53,51,58,55,42,48,48,64,49,68,68,52,56,56,24,40,63,42,52,53,49,52,52,57,44,64,77,46,45,67,63,37,50,51,52,33,52,51,41,49,52,43,41,56,53,50,49,54,57,52,44,69,39,72,67,40,45,64,48,67,50,31,37,55,38,36,28,32,35,38,88,48,28,67,59,38,48,53,39,22,45,73,67,35,33,37,55,31,76,44,28,82,78,33,82,94,31,56,28,16,32,36,41,28,43,45,45,74,69,53,42,51,53,48,50,54,34,46,52,66,47,43,63,130

Nearest PDB structures (foldseek):
  3euc-assembly1_B  TM=9.384E-01  e=3.820E-46  Cupriavidus pinatubonensis JMP134
  3euc-assembly1_A  TM=9.156E-01  e=2.701E-45  Cupriavidus pinatubonensis JMP134
  4r8d-assembly1_A  TM=9.308E-01  e=7.543E-29  Mycobacterium tuberculosis H37Rv
  8bj2-assembly1_B  TM=9.003E-01  e=7.543E-29  Medicago truncatula
  3hdo-assembly1_B  TM=8.887E-01  e=5.402E-26  Geobacter metallireducens GS-15

pLDDT: mean 96.12, std 5.32, range [59.88, 98.94]